Protein AF-A0A1C5G7C0-F1 (afdb_monomer_lite)

Secondary structure (DSSP, 8-state):
---------------------------------------------------------------------------------PPPPPPPTTHHHHHHHHHHHHHHHTTT-TT-PPPGGGTTTHHHHSTTTSTT---------HHHHHHHHHHHHHHTT--HHHHHHHHT--HHHHHHHHTTSSPPPHHHHHHHHHHHTS-GGGGTSPPPHHHHHHHHHH---TTHHHHHHHHHHHHHHHHHHHHTT-GGG-TTHHHHHHHT------SHHHHHHHHHHHHHHTT--TTS--S-HHHHHHTTTEEEEEE---SSS-SEEEEE-SSSEEEEEETTS-HHHHHHHHHHHHHHHHTT-S--B-S-TT---TTSHHHHHHHHHHHHHHHS-HHHHHHHHHHHHHHHHHHHHHHHHHHHHT--HHHHHHHHHHTT-S-HHHHHHHHH----HHHHHHTT--PPP-TT-SSB--HHHHHHHHHHHHTTSS-HHHHHHHTTTSS-GGGSPPPP---TTTGGGG--

InterPro domains:
  IPR001387 Cro/C1-type, helix-turn-helix domain [PF01381] (149-201)
  IPR001387 Cro/C1-type, helix-turn-helix domain [PS50943] (149-203)
  IPR001387 Cro/C1-type, helix-turn-helix domain [SM00530] (148-203)
  IPR001387 Cro/C1-type, helix-turn-helix domain [cd00093] (146-203)
  IPR010359 IrrE N-terminal-like domain [PF06114] (328-425)
  IPR010982 Lambda repressor-like, DNA-binding domain superfamily [G3DSA:1.10.260.40] (132-208)
  IPR010982 Lambda repressor-like, DNA-binding domain superfamily [SSF47413] (141-207)
  IPR052345 Radiation response metalloprotease [PTHR43236] (142-500)

pLDDT: mean 70.7, std 27.05, range [22.0, 98.31]

Foldseek 3Di:
DDDDDDDDDDDDDDDDDDDDDDDDDDDDDDDDDDDDDDDDDDDDDDDDDDDDDDDDDDDDDDDDDDDDDDDDDDDDDDDDDDDDDDDDPPPVVVVVVVVVLVVVVVVPDPPRDDDPVCVVCVVVVVVPPPPDPPPPLPPQQLQLLLCQLVLLCVLLVHQLCRLCVQQVHHSVVNVCSNRSVDHDDPSSLCSSCVSSVHHSCSSSDDQDVLLVVVCVPPVDDSLASVQSVVQSVLLVLLVVLVVVPDCLQQLCLLVVLVVVPDAQDQDLVSLLVVLVVLCVSLVHDLQAADQAVQQSLSSNQEHEWEAASDDQHFQKWKADDPGGIYIYGHQVDDQQSSQLSVQLNSSCRSNVPSIDRDHDLPDDDDPCPSRSVSSSSNSLCNLQPLVNNLVQQVVCCVPPNLLLSLQQVCLRSVHAQLSVLVVCVVNVNDDPVSSVVSNPHDQDPCSCVVVVGNPRDSHSHHTAGRPSQLVSLLVCVQVVVDDLVSSCVSRVVPDDSVRRDDHDPDDPVVVVVVVD

Radius of gyration: 34.35 Å; chains: 1; bounding box: 71×95×105 Å

Organism: Micromonospora echinofusca (NCBI:txid47858)

Sequence (516 aa):
MGLWGRANDSARKATSLRDRIRRPSGRPDATAVPIYAKRPSYAGVVDHAHGCETCGRGGISLGRDAWPRRSNRAPAVTLSRARAPRPTTSTERVIRYASSWLCRVRRGDPLARVPAALSALSSYLCASAAVCENRTVADIDAQTLGERIRDARKRADLSQEDLGRAVGLERTVVNKIEGGVRKVTALELADIAAAIGVRMSTFFEEPVPALVAHRSSQGLDTADSQIDALLAKFTNEVEFVASLGVDELGLDAADVVAQADITQPTTNAEAETLAVKARDLMAISAEEPIRQLSDCVANVGLLAFSRDVGKDTADAATILLPRGGVSLVNSHMKVGRRRLALAHELGHYLIADAYTVDWRVADHSTHAIPMESRLDRFARALLLPTAVITRLWHEKVSRSGERSAAIHIASEFRVDMATLATRLKELGLADSETVALVRKCRTTQADIVEMNLYVPLEEMEGTTVPRPFARAVLRLVRDERISRERALDLLQGTFDEADLPSVRERRTDEIWNYVS

Structure (mmCIF, N/CA/C/O backbone):
data_AF-A0A1C5G7C0-F1
#
_entry.id   AF-A0A1C5G7C0-F1
#
loop_
_atom_site.group_PDB
_atom_site.id
_atom_site.type_symbol
_atom_site.label_atom_id
_atom_site.label_alt_id
_atom_site.label_comp_id
_atom_site.label_asym_id
_atom_site.label_entity_id
_atom_site.label_seq_id
_atom_site.pdbx_PDB_ins_code
_atom_site.Cartn_x
_atom_site.Cartn_y
_atom_site.Cartn_z
_atom_site.occupancy
_atom_site.B_iso_or_equiv
_atom_site.auth_seq_id
_atom_site.auth_comp_id
_atom_site.auth_asym_id
_atom_site.auth_atom_id
_atom_site.pdbx_PDB_model_num
ATOM 1 N N . MET A 1 1 ? 9.563 -49.534 -50.765 1.00 36.69 1 MET A N 1
ATOM 2 C CA . MET A 1 1 ? 9.067 -49.871 -49.410 1.00 36.69 1 MET A CA 1
ATOM 3 C C . MET A 1 1 ? 8.449 -48.611 -48.812 1.00 36.69 1 MET A C 1
ATOM 5 O O . MET A 1 1 ? 9.198 -47.675 -48.622 1.00 36.69 1 MET A O 1
ATOM 9 N N . GLY A 1 2 ? 7.157 -48.416 -48.566 1.00 34.81 2 GLY A N 1
ATOM 10 C CA . GLY A 1 2 ? 5.925 -49.147 -48.841 1.00 34.81 2 GLY A CA 1
ATOM 11 C C . GLY A 1 2 ? 4.733 -48.221 -48.506 1.00 34.81 2 GLY A C 1
ATOM 12 O O . GLY A 1 2 ? 4.787 -47.538 -47.494 1.00 34.81 2 GLY A O 1
ATOM 13 N N . LEU A 1 3 ? 3.716 -48.243 -49.385 1.00 32.81 3 LEU A N 1
ATOM 14 C CA . LEU A 1 3 ? 2.262 -48.027 -49.178 1.00 32.81 3 LEU A CA 1
ATOM 15 C C . LEU A 1 3 ? 1.783 -46.627 -48.705 1.00 32.81 3 LEU A C 1
ATOM 17 O O . LEU A 1 3 ? 2.045 -46.215 -47.585 1.00 32.81 3 LEU A O 1
ATOM 21 N N . TRP A 1 4 ? 1.162 -45.805 -49.577 1.00 32.16 4 TRP A N 1
ATOM 22 C CA . TRP A 1 4 ? -0.298 -45.753 -49.882 1.00 32.16 4 TRP A CA 1
ATOM 23 C C . TRP A 1 4 ? -1.160 -45.704 -48.602 1.00 32.16 4 TRP A C 1
ATOM 25 O O . TRP A 1 4 ? -1.130 -46.644 -47.825 1.00 32.16 4 TRP A O 1
ATOM 35 N N . GLY A 1 5 ? -1.965 -44.687 -48.283 1.00 30.08 5 GLY A N 1
ATOM 36 C CA . GLY A 1 5 ? -2.794 -43.808 -49.110 1.00 30.08 5 GLY A CA 1
ATOM 37 C C . GLY A 1 5 ? -4.267 -44.021 -48.719 1.00 30.08 5 GLY A C 1
ATOM 38 O O . GLY A 1 5 ? -4.723 -45.161 -48.746 1.00 30.08 5 GLY A O 1
ATOM 39 N N . ARG A 1 6 ? -4.995 -42.953 -48.347 1.00 31.94 6 ARG A N 1
ATOM 40 C CA . ARG A 1 6 ? -6.425 -42.725 -48.663 1.00 31.94 6 ARG A CA 1
ATOM 41 C C . ARG A 1 6 ? -6.971 -41.466 -47.980 1.00 31.94 6 ARG A C 1
ATOM 43 O O . ARG A 1 6 ? -7.176 -41.432 -46.773 1.00 31.94 6 ARG A O 1
ATOM 50 N N . ALA A 1 7 ? -7.258 -40.469 -48.810 1.00 33.50 7 ALA A N 1
ATOM 51 C CA . ALA A 1 7 ? -8.352 -39.535 -48.600 1.00 33.50 7 ALA A CA 1
ATOM 52 C C . ALA A 1 7 ? -9.688 -40.271 -48.806 1.00 33.50 7 ALA A C 1
ATOM 54 O O . ALA A 1 7 ? -9.744 -41.217 -49.598 1.00 33.50 7 ALA A O 1
ATOM 55 N N . ASN A 1 8 ? -10.760 -39.813 -48.156 1.00 31.05 8 ASN A N 1
ATOM 56 C CA . ASN A 1 8 ? -12.090 -39.988 -48.721 1.00 31.05 8 ASN A CA 1
ATOM 57 C C . ASN A 1 8 ? -12.954 -38.749 -48.487 1.00 31.05 8 ASN A C 1
ATOM 59 O O . ASN A 1 8 ? -13.105 -38.252 -47.374 1.00 31.05 8 ASN A O 1
ATOM 63 N N . ASP A 1 9 ? -13.461 -38.292 -49.618 1.00 31.80 9 ASP A N 1
ATOM 64 C CA . ASP A 1 9 ? -14.365 -37.191 -49.876 1.00 31.80 9 ASP A CA 1
ATOM 65 C C . ASP A 1 9 ? -15.799 -37.613 -49.515 1.00 31.80 9 ASP A C 1
ATOM 67 O O . ASP A 1 9 ? -16.174 -38.777 -49.681 1.00 31.80 9 ASP A O 1
ATOM 71 N N . SER A 1 10 ? -16.635 -36.685 -49.056 1.00 31.23 10 SER A N 1
ATOM 72 C CA . SER A 1 10 ? -18.096 -36.859 -49.020 1.00 31.23 10 SER A CA 1
ATOM 73 C C . SER A 1 10 ? -18.764 -35.492 -49.032 1.00 31.23 10 SER A C 1
ATOM 75 O O . SER A 1 10 ? -18.931 -34.830 -48.010 1.00 31.23 10 SER A O 1
ATOM 77 N N . ALA A 1 11 ? -19.133 -35.074 -50.235 1.00 30.83 11 ALA A N 1
ATOM 78 C CA . ALA A 1 11 ? -19.779 -33.812 -50.528 1.00 30.83 11 ALA A CA 1
ATOM 79 C C . ALA A 1 11 ? -21.321 -33.927 -50.543 1.00 30.83 11 ALA A C 1
ATOM 81 O O . ALA A 1 11 ? -21.879 -34.957 -50.910 1.00 30.83 11 ALA A O 1
ATOM 82 N N . ARG A 1 12 ? -21.965 -32.774 -50.298 1.00 31.64 12 ARG A N 1
ATOM 83 C CA . ARG A 1 12 ? -23.291 -32.315 -50.782 1.00 31.64 12 ARG A CA 1
ATOM 84 C C . ARG A 1 12 ? -24.570 -32.906 -50.163 1.00 31.64 12 ARG A C 1
ATOM 86 O O . ARG A 1 12 ? -25.001 -33.999 -50.501 1.00 31.64 12 ARG A O 1
ATOM 93 N N . LYS A 1 13 ? -25.327 -32.016 -49.506 1.00 29.23 13 LYS A N 1
ATOM 94 C CA . LYS A 1 13 ? -26.732 -31.710 -49.851 1.00 29.23 13 LYS A CA 1
ATOM 95 C C . LYS A 1 13 ? -27.028 -30.235 -49.559 1.00 29.23 13 LYS A C 1
ATOM 97 O O . LYS A 1 13 ? -26.814 -29.758 -48.453 1.00 29.23 13 LYS A O 1
ATOM 102 N N . ALA A 1 14 ? -27.500 -29.527 -50.579 1.00 30.62 14 ALA A N 1
ATOM 103 C CA . ALA A 1 14 ? -28.008 -28.163 -50.513 1.00 30.62 14 ALA A CA 1
ATOM 104 C C . ALA A 1 14 ? -29.538 -28.205 -50.548 1.00 30.62 14 ALA A C 1
ATOM 106 O O . ALA A 1 14 ? -30.073 -28.884 -51.422 1.00 30.62 14 ALA A O 1
ATOM 107 N N . THR A 1 15 ? -30.240 -27.452 -49.689 1.00 30.81 15 THR A N 1
ATOM 108 C CA . THR A 1 15 ? -31.548 -26.855 -50.034 1.00 30.81 15 THR A CA 1
ATOM 109 C C . THR A 1 15 ? -31.899 -25.659 -49.129 1.00 30.81 15 THR A C 1
ATOM 111 O O . THR A 1 15 ? -32.111 -25.799 -47.933 1.00 30.81 15 THR A O 1
ATOM 114 N N . SER A 1 16 ? -31.925 -24.479 -49.755 1.00 30.45 16 SER A N 1
ATOM 115 C CA . SER A 1 16 ? -32.789 -23.305 -49.539 1.00 30.45 16 SER A CA 1
ATOM 116 C C . SER A 1 16 ? -33.964 -23.422 -48.549 1.00 30.45 16 SER A C 1
ATOM 118 O O . SER A 1 16 ? -34.847 -24.244 -48.776 1.00 30.45 16 SER A O 1
ATOM 120 N N . LEU A 1 17 ? -34.122 -22.428 -47.658 1.00 28.22 17 LEU A N 1
ATOM 121 C CA . LEU A 1 17 ? -35.421 -21.764 -47.451 1.00 28.22 17 LEU A CA 1
ATOM 122 C C . LEU A 1 17 ? -35.243 -20.304 -46.982 1.00 28.22 17 LEU A C 1
ATOM 124 O O . LEU A 1 17 ? -34.526 -20.022 -46.025 1.00 28.22 17 LEU A O 1
ATOM 128 N N . ARG A 1 18 ? -35.883 -19.385 -47.715 1.00 29.77 18 ARG A N 1
ATOM 129 C CA . ARG A 1 18 ? -35.996 -17.940 -47.464 1.00 29.77 18 ARG A CA 1
ATOM 130 C C . ARG A 1 18 ? -37.239 -17.614 -46.619 1.00 29.77 18 ARG A C 1
ATOM 132 O O . ARG A 1 18 ? -38.223 -18.342 -46.671 1.00 29.77 18 ARG A O 1
ATOM 139 N N . ASP A 1 19 ? -37.172 -16.433 -45.997 1.00 31.78 19 ASP A N 1
ATOM 140 C CA . ASP A 1 19 ? -38.247 -15.499 -45.612 1.00 31.78 19 ASP A CA 1
ATOM 141 C C . ASP A 1 19 ? -39.216 -15.856 -44.469 1.00 31.78 19 ASP A C 1
ATOM 143 O O . ASP A 1 19 ? -40.123 -16.663 -44.644 1.00 31.78 19 ASP A O 1
ATOM 147 N N . ARG A 1 20 ? -39.165 -15.076 -43.366 1.00 30.31 20 ARG A N 1
ATOM 148 C CA . ARG A 1 20 ? -40.139 -13.988 -43.070 1.00 30.31 20 ARG A CA 1
ATOM 149 C C . ARG A 1 20 ? -39.981 -13.344 -41.669 1.00 30.31 20 ARG A C 1
ATOM 151 O O . ARG A 1 20 ? -39.884 -14.062 -40.686 1.00 30.31 20 ARG A O 1
ATOM 158 N N . ILE A 1 21 ? -40.191 -12.006 -41.629 1.00 29.19 21 ILE A N 1
ATOM 159 C CA . ILE A 1 21 ? -40.854 -11.191 -40.559 1.00 29.19 21 ILE A CA 1
ATOM 160 C C . ILE A 1 21 ? -39.980 -10.862 -39.313 1.00 29.19 21 ILE A C 1
ATOM 162 O O . ILE A 1 21 ? -39.382 -11.757 -38.750 1.00 29.19 21 ILE A O 1
ATOM 166 N N . ARG A 1 22 ? -39.853 -9.639 -38.753 1.00 29.47 22 ARG A N 1
ATOM 167 C CA . ARG A 1 22 ? -40.478 -8.297 -38.892 1.00 29.47 22 ARG A CA 1
ATOM 168 C C . ARG A 1 22 ? -39.584 -7.248 -38.181 1.00 29.47 22 ARG A C 1
ATOM 170 O O . ARG A 1 22 ? -38.973 -7.563 -37.168 1.00 29.47 22 ARG A O 1
ATOM 177 N N . ARG A 1 23 ? -39.594 -5.990 -38.648 1.00 33.84 23 ARG A N 1
ATOM 178 C CA . ARG A 1 23 ? -39.188 -4.795 -37.867 1.00 33.84 23 ARG A CA 1
ATOM 179 C C . ARG A 1 23 ? -40.247 -4.459 -36.801 1.00 33.84 23 ARG A C 1
ATOM 181 O O . ARG A 1 23 ? -41.416 -4.793 -37.011 1.00 33.84 23 ARG A O 1
ATOM 188 N N . PRO A 1 24 ? -39.886 -3.675 -35.771 1.00 36.22 24 PRO A N 1
ATOM 189 C CA . PRO A 1 24 ? -40.587 -2.399 -35.626 1.00 36.22 24 PRO A CA 1
ATOM 190 C C . PRO A 1 24 ? -39.675 -1.210 -35.285 1.00 36.22 24 PRO A C 1
ATOM 192 O O . PRO A 1 24 ? -38.662 -1.310 -34.603 1.00 36.22 24 PRO A O 1
ATOM 195 N N . SER A 1 25 ? -40.099 -0.069 -35.815 1.00 30.83 25 SER A N 1
ATOM 196 C CA . SER A 1 25 ? -39.687 1.304 -35.539 1.00 30.83 25 SER A CA 1
ATOM 197 C C . SER A 1 25 ? -40.396 1.869 -34.303 1.00 30.83 25 SER A C 1
ATOM 199 O O . SER A 1 25 ? -41.593 1.636 -34.152 1.00 30.83 25 SER A O 1
ATOM 201 N N . GLY A 1 26 ? -39.711 2.712 -33.523 1.00 26.95 26 GLY A N 1
ATOM 202 C CA . GLY A 1 26 ? -40.335 3.597 -32.531 1.00 26.95 26 GLY A CA 1
ATOM 203 C C . GLY A 1 26 ? -39.317 4.403 -31.712 1.00 26.95 26 GLY A C 1
ATOM 204 O O . GLY A 1 26 ? -38.669 3.850 -30.836 1.00 26.95 26 GLY A O 1
ATOM 205 N N . ARG A 1 27 ? -39.176 5.703 -32.021 1.00 31.56 27 ARG A N 1
ATOM 206 C CA . ARG A 1 27 ? -38.745 6.788 -31.095 1.00 31.56 27 ARG A CA 1
ATOM 207 C C . ARG A 1 27 ? -39.875 7.048 -30.064 1.00 31.56 27 ARG A C 1
ATOM 209 O O . ARG A 1 27 ? -40.967 6.550 -30.349 1.00 31.56 27 ARG A O 1
ATOM 216 N N . PRO A 1 28 ? -39.729 7.830 -28.964 1.00 40.84 28 PRO A N 1
ATOM 217 C CA . PRO A 1 28 ? -38.828 8.976 -28.679 1.00 40.84 28 PRO A CA 1
ATOM 218 C C . PRO A 1 28 ? -38.111 8.813 -27.299 1.00 40.84 28 PRO A C 1
ATOM 220 O O . PRO A 1 28 ? -38.142 7.720 -26.759 1.00 40.84 28 PRO A O 1
ATOM 223 N N . ASP A 1 29 ? -37.327 9.708 -26.689 1.00 27.67 29 ASP A N 1
ATOM 224 C CA . ASP A 1 29 ? -37.470 11.149 -26.481 1.00 27.67 29 ASP A CA 1
ATOM 225 C C . ASP A 1 29 ? -36.153 11.778 -25.988 1.00 27.67 29 ASP A C 1
ATOM 227 O O . ASP A 1 29 ? -35.279 11.104 -25.440 1.00 27.67 29 ASP A O 1
ATOM 231 N N . ALA A 1 30 ? -36.031 13.086 -26.200 1.00 29.67 30 ALA A N 1
ATOM 232 C CA . ALA A 1 30 ? -34.903 13.918 -25.809 1.00 29.67 30 ALA A CA 1
ATOM 233 C C . ALA A 1 30 ? -35.218 14.707 -24.527 1.00 29.67 30 ALA A C 1
ATOM 235 O O . ALA A 1 30 ? -36.222 15.407 -24.467 1.00 29.67 30 ALA A O 1
ATOM 236 N N . THR A 1 31 ? -34.307 14.687 -23.556 1.00 28.44 31 THR A N 1
ATOM 237 C CA . THR A 1 31 ? -34.227 15.656 -22.444 1.00 28.44 31 THR A CA 1
ATOM 238 C C . THR A 1 31 ? -32.738 15.879 -22.167 1.00 28.44 31 THR A C 1
ATOM 240 O O . THR A 1 31 ? -32.059 14.971 -21.704 1.00 28.44 31 THR A O 1
ATOM 243 N N . ALA A 1 32 ? -32.091 16.920 -22.691 1.00 26.36 32 ALA A N 1
ATOM 244 C CA . ALA A 1 32 ? -32.203 18.337 -22.334 1.00 26.36 32 ALA A CA 1
ATOM 245 C C . ALA A 1 32 ? -31.790 18.619 -20.876 1.00 26.36 32 ALA A C 1
ATOM 247 O O . ALA A 1 32 ? -32.551 18.445 -19.930 1.00 26.36 32 ALA A O 1
ATOM 248 N N . VAL A 1 33 ? -30.542 19.073 -20.765 1.00 26.80 33 VAL A N 1
ATOM 249 C CA . VAL A 1 33 ? -29.909 19.808 -19.663 1.00 26.80 33 VAL A CA 1
ATOM 250 C C . VAL A 1 33 ? -30.769 21.005 -19.226 1.00 26.80 33 VAL A C 1
ATOM 252 O O . VAL A 1 33 ? -31.348 21.666 -20.090 1.00 26.80 33 VAL A O 1
ATOM 255 N N . PRO A 1 34 ? -30.714 21.400 -17.940 1.00 29.39 34 PRO A N 1
ATOM 256 C CA . PRO A 1 34 ? -30.694 22.824 -17.643 1.00 29.39 34 PRO A CA 1
ATOM 257 C C . PRO A 1 34 ? -29.496 23.222 -16.775 1.00 29.39 34 PRO A C 1
ATOM 259 O O . PRO A 1 34 ? -29.269 22.743 -15.667 1.00 29.39 34 PRO A O 1
ATOM 262 N N . ILE A 1 35 ? -28.761 24.175 -17.335 1.00 23.92 35 ILE A N 1
ATOM 263 C CA . ILE A 1 35 ? -27.894 25.136 -16.668 1.00 23.92 35 ILE A CA 1
ATOM 264 C C . ILE A 1 35 ? -28.820 26.152 -15.985 1.00 23.92 35 ILE A C 1
ATOM 266 O O . ILE A 1 35 ? -29.710 26.675 -16.651 1.00 23.92 35 ILE A O 1
ATOM 270 N N . TYR A 1 36 ? -28.580 26.508 -14.721 1.00 26.06 36 TYR A N 1
ATOM 271 C CA . TYR A 1 36 ? -29.016 27.805 -14.198 1.00 26.06 36 TYR A CA 1
ATOM 272 C C . TYR A 1 36 ? -27.933 28.452 -13.341 1.00 26.06 36 TYR A C 1
ATOM 274 O O . TYR A 1 36 ? -27.286 27.827 -12.505 1.00 26.06 36 TYR A O 1
ATOM 282 N N . ALA A 1 37 ? -27.742 29.737 -13.613 1.00 22.52 37 ALA A N 1
ATOM 283 C CA . ALA A 1 37 ? -26.766 30.624 -13.021 1.00 22.52 37 ALA A CA 1
ATOM 284 C C . ALA A 1 37 ? -27.448 31.646 -12.089 1.00 22.52 37 ALA A C 1
ATOM 286 O O . ALA A 1 37 ? -28.583 32.037 -12.337 1.00 22.52 37 ALA A O 1
ATOM 287 N N . LYS A 1 38 ? -26.650 32.159 -11.135 1.00 23.61 38 LYS A N 1
ATOM 288 C CA . LYS A 1 38 ? -26.693 33.491 -10.474 1.00 23.61 38 LYS A CA 1
ATOM 289 C C . LYS A 1 38 ? -27.821 33.837 -9.462 1.00 23.61 38 LYS A C 1
ATOM 291 O O . LYS A 1 38 ? -28.920 34.160 -9.878 1.00 23.61 38 LYS A O 1
ATOM 296 N N . ARG A 1 39 ? -27.402 33.946 -8.173 1.00 22.61 39 ARG A N 1
ATOM 297 C CA . ARG A 1 39 ? -27.313 35.143 -7.253 1.00 22.61 39 ARG A CA 1
ATOM 298 C C . ARG A 1 39 ? -28.563 36.047 -7.020 1.00 22.61 39 ARG A C 1
ATOM 300 O O . ARG A 1 39 ? -29.395 36.107 -7.910 1.00 22.61 39 ARG A O 1
ATOM 307 N N . PRO A 1 40 ? -28.581 36.987 -6.027 1.00 35.97 40 PRO A N 1
ATOM 308 C CA . PRO A 1 40 ? -28.002 37.080 -4.656 1.00 35.97 40 PRO A CA 1
ATOM 309 C C . PRO A 1 40 ? -28.980 37.743 -3.609 1.00 35.97 40 PRO A C 1
ATOM 311 O O . PRO A 1 40 ? -30.158 37.907 -3.905 1.00 35.97 40 PRO A O 1
ATOM 314 N N . SER A 1 41 ? -28.439 38.248 -2.472 1.00 23.73 41 SER A N 1
ATOM 315 C CA . SER A 1 41 ? -28.967 39.265 -1.497 1.00 23.73 41 SER A CA 1
ATOM 316 C C . SER A 1 41 ? -29.783 38.712 -0.304 1.00 23.73 41 SER A C 1
ATOM 318 O O . SER A 1 41 ? -30.478 37.726 -0.491 1.00 23.73 41 SER A O 1
ATOM 320 N N . TYR A 1 42 ? -29.726 39.160 0.966 1.00 25.72 42 TYR A N 1
ATOM 321 C CA . TYR A 1 42 ? -29.421 40.405 1.726 1.00 25.72 42 TYR A CA 1
ATOM 322 C C . TYR A 1 42 ? -28.811 39.985 3.108 1.00 25.72 42 TYR A C 1
ATOM 324 O O . TYR A 1 42 ? -29.112 38.886 3.553 1.00 25.72 42 TYR A O 1
ATOM 332 N N . ALA A 1 43 ? -27.868 40.635 3.814 1.00 23.52 43 ALA A N 1
ATOM 333 C CA . ALA A 1 43 ? -27.751 41.983 4.414 1.00 23.52 43 ALA A CA 1
ATOM 334 C C . ALA A 1 43 ? -28.809 42.351 5.494 1.00 23.52 43 ALA A C 1
ATOM 336 O O . ALA A 1 43 ? -29.969 42.560 5.159 1.00 23.52 43 ALA A O 1
ATOM 337 N N . GLY A 1 44 ? -28.377 42.523 6.759 1.00 24.59 44 GLY A N 1
ATOM 338 C CA . GLY A 1 44 ? -29.152 43.110 7.879 1.00 24.59 44 GLY A CA 1
ATOM 339 C C . GLY A 1 44 ? -28.751 42.533 9.256 1.00 24.59 44 GLY A C 1
ATOM 340 O O . GLY A 1 44 ? -29.129 41.409 9.541 1.00 24.59 44 GLY A O 1
ATOM 341 N N . VAL A 1 45 ? -27.804 43.102 10.021 1.00 23.45 45 VAL A N 1
ATOM 342 C CA . VAL A 1 45 ? -27.909 44.247 10.973 1.00 23.45 45 VAL A CA 1
ATOM 343 C C . VAL A 1 45 ? -28.514 43.834 12.342 1.00 23.45 45 VAL A C 1
ATOM 345 O O . VAL A 1 45 ? -29.662 43.424 12.371 1.00 23.45 45 VAL A O 1
ATOM 348 N N . VAL A 1 46 ? -27.704 43.655 13.406 1.00 23.62 46 VAL A N 1
ATOM 349 C CA . VAL A 1 46 ? -27.348 44.553 14.557 1.00 23.62 46 VAL A CA 1
ATOM 350 C C . VAL A 1 46 ? -28.264 44.394 15.804 1.00 23.62 46 VAL A C 1
ATOM 352 O O . VAL A 1 46 ? -29.464 44.200 15.672 1.00 23.62 46 VAL A O 1
ATOM 355 N N . ASP A 1 47 ? -27.623 44.526 16.981 1.00 24.44 47 ASP A N 1
ATOM 356 C CA . ASP A 1 47 ? -28.083 44.710 18.383 1.00 24.44 47 ASP A CA 1
ATOM 357 C C . ASP A 1 47 ? -28.431 43.466 19.225 1.00 24.44 47 ASP A C 1
ATOM 359 O O . ASP A 1 47 ? -29.175 42.599 18.789 1.00 24.44 47 ASP A O 1
ATOM 363 N N . HIS A 1 48 ? -27.827 43.178 20.394 1.00 23.08 48 HIS A N 1
ATOM 364 C CA . HIS A 1 48 ? -27.451 43.893 21.646 1.00 23.08 48 HIS A CA 1
ATOM 365 C C . HIS A 1 48 ? -28.450 43.666 22.800 1.00 23.08 48 HIS A C 1
ATOM 367 O O . HIS A 1 48 ? -29.650 43.588 22.582 1.00 23.08 48 HIS A O 1
ATOM 373 N N . ALA A 1 49 ? -27.889 43.646 24.025 1.00 23.77 49 ALA A N 1
ATOM 374 C CA . ALA A 1 49 ? -28.518 43.662 25.362 1.00 23.77 49 ALA A CA 1
ATOM 375 C C . ALA A 1 49 ? -29.049 42.301 25.885 1.00 23.77 49 ALA A C 1
ATOM 377 O O . ALA A 1 49 ? -29.878 41.658 25.262 1.00 23.77 49 ALA A O 1
ATOM 378 N N . HIS A 1 50 ? -28.449 41.697 26.924 1.00 23.91 50 HIS A N 1
ATOM 379 C CA . HIS A 1 50 ? -28.453 42.019 28.373 1.00 23.91 50 HIS A CA 1
ATOM 380 C C . HIS A 1 50 ? -29.608 41.367 29.154 1.00 23.91 50 HIS A C 1
ATOM 382 O O . HIS A 1 50 ? -30.761 41.458 28.761 1.00 23.91 50 HIS A O 1
ATOM 388 N N . GLY A 1 51 ? -29.268 40.830 30.334 1.00 23.16 51 GLY A N 1
ATOM 389 C CA . GLY A 1 51 ? -30.185 40.630 31.464 1.00 23.16 51 GLY A CA 1
ATOM 390 C C . GLY A 1 51 ? -30.291 39.165 31.913 1.00 23.16 51 GLY A C 1
ATOM 391 O O . GLY A 1 51 ? -30.854 38.358 31.191 1.00 23.16 51 GLY A O 1
ATOM 392 N N . CYS A 1 52 ? -29.561 38.722 32.943 1.00 22.00 52 CYS A N 1
ATOM 393 C CA . CYS A 1 52 ? -29.863 38.796 34.391 1.00 22.00 52 CYS A CA 1
ATOM 394 C C . CYS A 1 52 ? -30.808 37.683 34.887 1.00 22.00 52 CYS A C 1
ATOM 396 O O . CYS A 1 52 ? -31.942 37.636 34.438 1.00 22.00 52 CYS A O 1
ATOM 398 N N . GLU A 1 53 ? -30.302 36.889 35.853 1.00 25.33 53 GLU A N 1
ATOM 399 C CA . GLU A 1 53 ? -30.959 36.432 37.105 1.00 25.33 53 GLU A CA 1
ATOM 400 C C . GLU A 1 53 ? -32.309 35.670 37.019 1.00 25.33 53 GLU A C 1
ATOM 402 O O . GLU A 1 53 ? -33.134 35.910 36.163 1.00 25.33 53 GLU A O 1
ATOM 407 N N . THR A 1 54 ? -32.725 34.747 37.888 1.00 25.61 54 THR A N 1
ATOM 408 C CA . THR A 1 54 ? -32.248 34.087 39.109 1.00 25.61 54 THR A CA 1
ATOM 409 C C . THR A 1 54 ? -33.224 32.928 39.394 1.00 25.61 54 THR A C 1
ATOM 411 O O . THR A 1 54 ? -34.388 32.971 39.017 1.00 25.61 54 THR A O 1
ATOM 414 N N . CYS A 1 55 ? -32.716 31.904 40.085 1.00 23.91 55 CYS A N 1
ATOM 415 C CA . CYS A 1 55 ? -33.335 31.116 41.164 1.00 23.91 55 CYS A CA 1
ATOM 416 C C . CYS A 1 55 ? -34.851 30.784 41.155 1.00 23.91 55 CYS A C 1
ATOM 418 O O . CYS A 1 55 ? -35.704 31.653 41.289 1.00 23.91 55 CYS A O 1
ATOM 420 N N . GLY A 1 56 ? -35.170 29.487 41.254 1.00 26.12 56 GLY A N 1
ATOM 421 C CA . GLY A 1 56 ? -36.492 29.002 41.665 1.00 26.12 56 GLY A CA 1
ATOM 422 C C . GLY A 1 56 ? -36.448 27.562 42.177 1.00 26.12 56 GLY A C 1
ATOM 423 O O . GLY A 1 56 ? -36.525 26.618 41.400 1.00 26.12 56 GLY A O 1
ATOM 424 N N . ARG A 1 57 ? -36.294 27.396 43.497 1.00 26.56 57 ARG A N 1
ATOM 425 C CA . ARG A 1 57 ? -36.448 26.121 44.220 1.00 26.56 57 ARG A CA 1
ATOM 426 C C . ARG A 1 57 ? -37.916 25.681 44.230 1.00 26.56 57 ARG A C 1
ATOM 428 O O . ARG A 1 57 ? -38.795 26.509 44.438 1.00 26.56 57 ARG A O 1
ATOM 435 N N . GLY A 1 58 ? -38.153 24.373 44.178 1.00 26.72 58 GLY A N 1
ATOM 436 C CA . GLY A 1 58 ? -39.432 23.759 44.537 1.00 26.72 58 GLY A CA 1
ATOM 437 C C . GLY A 1 58 ? -39.271 22.254 44.726 1.00 26.72 58 GLY A C 1
ATOM 438 O O . GLY A 1 58 ? -39.205 21.515 43.753 1.00 26.72 58 GLY A O 1
ATOM 439 N N . GLY A 1 59 ? -39.154 21.810 45.978 1.00 23.00 59 GLY A N 1
ATOM 440 C CA . GLY A 1 59 ? -39.218 20.396 46.350 1.00 23.00 59 GLY A CA 1
ATOM 441 C C . GLY A 1 59 ? -40.621 20.018 46.814 1.00 23.00 59 GLY A C 1
ATOM 442 O O . GLY A 1 59 ? -41.277 20.839 47.447 1.00 23.00 59 GLY A O 1
ATOM 443 N N . ILE A 1 60 ? -41.044 18.778 46.551 1.00 26.56 60 ILE A N 1
ATOM 444 C CA . ILE A 1 60 ? -42.160 18.104 47.230 1.00 26.56 60 ILE A CA 1
ATOM 445 C C . ILE A 1 60 ? -41.774 16.636 47.487 1.00 26.56 60 ILE A C 1
ATOM 447 O O . ILE A 1 60 ? -41.108 15.981 46.689 1.00 26.56 60 ILE A O 1
ATOM 451 N N . SER A 1 61 ? -42.176 16.178 48.666 1.00 25.89 61 SER A N 1
ATOM 452 C CA . SER A 1 61 ? -41.865 14.949 49.388 1.00 25.89 61 SER A CA 1
ATOM 453 C C . SER A 1 61 ? -42.833 13.777 49.147 1.00 25.89 61 SER A C 1
ATOM 455 O O . SER A 1 61 ? -44.033 13.993 49.045 1.00 25.89 61 SER A O 1
ATOM 457 N N . LEU A 1 62 ? -42.272 12.561 49.231 1.00 26.89 62 LEU A N 1
ATOM 458 C CA . LEU A 1 62 ? -42.722 11.333 49.928 1.00 26.89 62 LEU A CA 1
ATOM 459 C C . LEU A 1 62 ? -44.171 10.807 49.800 1.00 26.89 62 LEU A C 1
ATOM 461 O O . LEU A 1 62 ? -45.127 11.436 50.235 1.00 26.89 62 LEU A O 1
ATOM 465 N N . GLY A 1 63 ? -44.260 9.514 49.457 1.00 25.33 63 GLY A N 1
ATOM 466 C CA . GLY A 1 63 ? -45.347 8.598 49.824 1.00 25.33 63 GLY A CA 1
ATOM 467 C C . GLY A 1 63 ? -44.822 7.159 49.962 1.00 25.33 63 GLY A C 1
ATOM 468 O O . GLY A 1 63 ? -44.233 6.626 49.026 1.00 25.33 63 GLY A O 1
ATOM 469 N N . ARG A 1 64 ? -44.970 6.570 51.156 1.00 26.80 64 ARG A N 1
ATOM 470 C CA . ARG A 1 64 ? -44.722 5.152 51.500 1.00 26.80 64 ARG A CA 1
ATOM 471 C C . ARG A 1 64 ? -46.028 4.364 51.338 1.00 26.80 64 ARG A C 1
ATOM 473 O O . ARG A 1 64 ? -47.064 4.980 51.515 1.00 26.80 64 ARG A O 1
ATOM 480 N N . ASP A 1 65 ? -45.935 3.052 51.083 1.00 26.44 65 ASP A N 1
ATOM 481 C CA . ASP A 1 65 ? -46.784 1.950 51.611 1.00 26.44 65 ASP A CA 1
ATOM 482 C C . ASP A 1 65 ? -46.307 0.626 50.956 1.00 26.44 65 ASP A C 1
ATOM 484 O O . ASP A 1 65 ? -46.145 0.560 49.744 1.00 26.44 65 ASP A O 1
ATOM 488 N N . ALA A 1 66 ? -45.730 -0.351 51.668 1.00 29.02 66 ALA A N 1
ATOM 489 C CA . ALA A 1 66 ? -46.288 -1.355 52.593 1.00 29.02 66 ALA A CA 1
ATOM 490 C C . ALA A 1 66 ? -46.630 -2.711 51.911 1.00 29.02 66 ALA A C 1
ATOM 492 O O . ALA A 1 66 ? -47.439 -2.806 50.997 1.00 29.02 66 ALA A O 1
ATOM 493 N N . TRP A 1 67 ? -45.950 -3.763 52.390 1.00 25.19 67 TRP A N 1
ATOM 494 C CA . TRP A 1 67 ? -45.989 -5.188 52.002 1.00 25.19 67 TRP A CA 1
ATOM 495 C C . TRP A 1 67 ? -47.261 -5.940 52.450 1.00 25.19 67 TRP A C 1
ATOM 497 O O . TRP A 1 67 ? -47.906 -5.526 53.413 1.00 25.19 67 TRP A O 1
ATOM 507 N N . PRO A 1 68 ? -47.468 -7.180 51.945 1.00 31.92 68 PRO A N 1
ATOM 508 C CA . PRO A 1 68 ? -47.672 -8.294 52.881 1.00 31.92 68 PRO A CA 1
ATOM 509 C C . PRO A 1 68 ? -46.917 -9.603 52.550 1.00 31.92 68 PRO A C 1
ATOM 511 O O . PRO A 1 68 ? -46.669 -9.963 51.403 1.00 31.92 68 PRO A O 1
ATOM 514 N N . ARG A 1 69 ? -46.592 -10.340 53.625 1.00 26.69 69 ARG A N 1
ATOM 515 C CA . ARG A 1 69 ? -45.959 -11.673 53.682 1.00 26.69 69 ARG A CA 1
ATOM 516 C C . ARG A 1 69 ? -46.927 -12.806 53.301 1.00 26.69 69 ARG A C 1
ATOM 518 O O . ARG A 1 69 ? -48.083 -12.768 53.716 1.00 26.69 69 ARG A O 1
ATOM 525 N N . ARG A 1 70 ? -46.412 -13.901 52.719 1.00 25.59 70 ARG A N 1
ATOM 526 C CA . ARG A 1 70 ? -46.968 -15.265 52.875 1.00 25.59 70 ARG A CA 1
ATOM 527 C C . ARG A 1 70 ? -45.872 -16.334 52.960 1.00 25.59 70 ARG A C 1
ATOM 529 O O . ARG A 1 70 ? -44.859 -16.271 52.275 1.00 25.59 70 ARG A O 1
ATOM 536 N N . SER A 1 71 ? -46.121 -17.296 53.841 1.00 26.75 71 SER A N 1
ATOM 537 C CA . SER A 1 71 ? -45.377 -18.518 54.142 1.00 26.75 71 SER A CA 1
ATOM 538 C C . SER A 1 71 ? -45.936 -19.718 53.362 1.00 26.75 71 SER A C 1
ATOM 540 O O . SER A 1 71 ? -47.149 -19.795 53.182 1.00 26.75 71 SER A O 1
ATOM 542 N N . ASN A 1 72 ? -45.089 -20.676 52.956 1.00 27.23 72 ASN A N 1
ATOM 543 C CA . ASN A 1 72 ? -45.103 -22.078 53.428 1.00 27.23 72 ASN A CA 1
ATOM 544 C C . ASN A 1 72 ? -44.255 -23.038 52.562 1.00 27.23 72 ASN A C 1
ATOM 546 O O . ASN A 1 72 ? -44.415 -23.097 51.352 1.00 27.23 72 ASN A O 1
ATOM 550 N N . ARG A 1 73 ? -43.480 -23.866 53.281 1.00 27.78 73 ARG A N 1
ATOM 551 C CA . ARG A 1 73 ? -43.191 -25.308 53.099 1.00 27.78 73 ARG A CA 1
ATOM 552 C C . ARG A 1 73 ? -42.581 -25.827 51.783 1.00 27.78 73 ARG A C 1
ATOM 554 O O . ARG A 1 73 ? -43.217 -25.888 50.741 1.00 27.78 73 ARG A O 1
ATOM 561 N N . ALA A 1 74 ? -41.374 -26.372 51.945 1.00 27.59 74 ALA A N 1
ATOM 562 C CA . ALA A 1 74 ? -40.671 -27.268 51.032 1.00 27.59 74 ALA A CA 1
ATOM 563 C C . ALA A 1 74 ? -41.290 -28.682 50.968 1.00 27.59 74 ALA A C 1
ATOM 565 O O . ALA A 1 74 ? -41.832 -29.149 51.976 1.00 27.59 74 ALA A O 1
ATOM 566 N N . PRO A 1 75 ? -41.078 -29.420 49.863 1.00 29.98 75 PRO A N 1
ATOM 567 C CA . PRO A 1 75 ? -41.004 -30.872 49.873 1.00 29.98 75 PRO A CA 1
ATOM 568 C C . PRO A 1 75 ? -39.558 -31.356 49.668 1.00 29.98 75 PRO A C 1
ATOM 570 O O . PRO A 1 75 ? -38.801 -30.830 48.853 1.00 29.98 75 PRO A O 1
ATOM 573 N N . ALA A 1 76 ? -39.184 -32.385 50.425 1.00 28.44 76 ALA A N 1
ATOM 574 C CA . ALA A 1 76 ? -37.949 -33.135 50.251 1.00 28.44 76 ALA A CA 1
ATOM 575 C C . ALA A 1 76 ? -38.037 -34.014 48.992 1.00 28.44 76 ALA A C 1
ATOM 577 O O . ALA A 1 76 ? -38.998 -34.768 48.840 1.00 28.44 76 ALA A O 1
ATOM 578 N N . VAL A 1 77 ? -37.021 -33.953 48.126 1.00 28.16 77 VAL A N 1
ATOM 579 C CA . VAL A 1 77 ? -36.817 -34.915 47.035 1.00 28.16 77 VAL A CA 1
ATOM 580 C C . VAL A 1 77 ? -35.436 -35.546 47.185 1.00 28.16 77 VAL A C 1
ATOM 582 O O . VAL A 1 77 ? -34.414 -34.881 47.330 1.00 28.16 77 VAL A O 1
ATOM 585 N N . THR A 1 78 ? -35.459 -36.869 47.205 1.00 27.25 78 THR A N 1
ATOM 586 C CA . THR A 1 78 ? -34.373 -37.828 47.362 1.00 27.25 78 THR A CA 1
ATOM 587 C C . THR A 1 78 ? -33.374 -37.747 46.200 1.00 27.25 78 THR A C 1
ATOM 589 O O . THR A 1 78 ? -33.730 -37.974 45.047 1.00 27.25 78 THR A O 1
ATOM 592 N N . LEU A 1 79 ? -32.099 -37.479 46.501 1.00 26.72 79 LEU A N 1
ATOM 593 C CA . LEU A 1 79 ? -30.995 -37.554 45.539 1.00 26.72 79 LEU A CA 1
ATOM 594 C C . LEU A 1 79 ? -30.577 -39.017 45.312 1.00 26.72 79 LEU A C 1
ATOM 596 O O . LEU A 1 79 ? -29.969 -39.647 46.178 1.00 26.72 79 LEU A O 1
ATOM 600 N N . SER A 1 80 ? -30.863 -39.540 44.119 1.00 26.67 80 SER A N 1
ATOM 601 C CA . SER A 1 80 ? -30.206 -40.734 43.580 1.00 26.67 80 SER A CA 1
ATOM 602 C C . SER A 1 80 ? -28.780 -40.373 43.146 1.00 26.67 80 SER A C 1
ATOM 604 O O . SER A 1 80 ? -28.570 -39.489 42.317 1.00 26.67 80 SER A O 1
ATOM 606 N N . ARG A 1 81 ? -27.782 -41.041 43.736 1.00 28.77 81 ARG A N 1
ATOM 607 C CA . ARG A 1 81 ? -26.358 -40.909 43.391 1.00 28.77 81 ARG A CA 1
ATOM 608 C C . ARG A 1 81 ? -26.080 -41.526 42.014 1.00 28.77 81 ARG A C 1
ATOM 610 O O . ARG A 1 81 ? -25.926 -42.742 41.914 1.00 28.77 81 ARG A O 1
ATOM 617 N N . ALA A 1 82 ? -25.882 -40.697 40.993 1.00 28.64 82 ALA A N 1
ATOM 618 C CA . ALA A 1 82 ? -25.114 -41.078 39.809 1.00 28.64 82 ALA A CA 1
ATOM 619 C C . ALA A 1 82 ? -23.617 -40.805 40.064 1.00 28.64 82 ALA A C 1
ATOM 621 O O . ALA A 1 82 ? -23.230 -39.733 40.527 1.00 28.64 82 ALA A O 1
ATOM 622 N N . ARG A 1 83 ? -22.772 -41.818 39.837 1.00 27.30 83 ARG A N 1
ATOM 623 C CA . ARG A 1 83 ? -21.315 -41.783 40.052 1.00 27.30 83 ARG A CA 1
ATOM 624 C C . ARG A 1 83 ? -20.628 -40.860 39.039 1.00 27.30 83 ARG A C 1
ATOM 626 O O . ARG A 1 83 ? -20.696 -41.123 37.845 1.00 27.30 83 ARG A O 1
ATOM 633 N N . ALA A 1 84 ? -19.875 -39.876 39.527 1.00 28.94 84 ALA A N 1
ATOM 634 C CA . ALA A 1 84 ? -18.829 -39.207 38.754 1.00 28.94 84 ALA A CA 1
ATOM 635 C C . ALA A 1 84 ? -17.612 -40.145 38.556 1.00 28.94 84 ALA A C 1
ATOM 637 O O . ALA A 1 84 ? -17.325 -40.960 39.447 1.00 28.94 84 ALA A O 1
ATOM 638 N N . PRO A 1 85 ? -16.876 -40.056 37.431 1.00 29.97 85 PRO A N 1
ATOM 639 C CA . PRO A 1 85 ? -15.642 -40.813 37.240 1.00 29.97 85 PRO A CA 1
ATOM 640 C C . PRO A 1 85 ? -14.562 -40.318 38.215 1.00 29.97 85 PRO A C 1
ATOM 642 O O . PRO A 1 85 ? -14.379 -39.118 38.413 1.00 29.97 85 PRO A O 1
ATOM 645 N N . ARG A 1 86 ? -13.851 -41.251 38.859 1.00 30.03 86 ARG A N 1
ATOM 646 C CA . ARG A 1 86 ? -12.749 -40.937 39.783 1.00 30.03 86 ARG A CA 1
ATOM 647 C C . ARG A 1 86 ? -11.531 -40.434 38.992 1.00 30.03 86 ARG A C 1
ATOM 649 O O . ARG A 1 86 ? -11.108 -41.146 38.082 1.00 30.03 86 ARG A O 1
ATOM 656 N N . PRO A 1 87 ? -10.918 -39.293 39.353 1.00 32.47 87 PRO A N 1
ATOM 657 C CA . PRO A 1 87 ? -9.629 -38.911 38.797 1.00 32.47 87 PRO A CA 1
ATOM 658 C C . PRO A 1 87 ? -8.530 -39.839 39.333 1.00 32.47 87 PRO A C 1
ATOM 660 O O . PRO A 1 87 ? -8.535 -40.257 40.492 1.00 32.47 87 PRO A O 1
ATOM 663 N N . THR A 1 88 ? -7.588 -40.185 38.462 1.00 40.16 88 THR A N 1
ATOM 664 C CA . THR A 1 88 ? -6.408 -40.991 38.779 1.00 40.16 88 THR A CA 1
ATOM 665 C C . THR A 1 88 ? -5.501 -40.273 39.782 1.00 40.16 88 THR A C 1
ATOM 667 O O . THR A 1 88 ? -5.345 -39.055 39.747 1.00 40.16 88 THR A O 1
ATOM 670 N N . THR A 1 89 ? -4.845 -41.043 40.652 1.00 41.88 89 THR A N 1
ATOM 671 C CA . THR A 1 89 ? -4.001 -40.634 41.797 1.00 41.88 89 THR A CA 1
ATOM 672 C C . THR A 1 89 ? -2.779 -39.745 41.482 1.00 41.88 89 THR A C 1
ATOM 674 O O . THR A 1 89 ? -1.974 -39.472 42.376 1.00 41.88 89 THR A O 1
ATOM 677 N N . SER A 1 90 ? -2.612 -39.288 40.237 1.00 44.38 90 SER A N 1
ATOM 678 C CA . SER A 1 90 ? -1.554 -38.367 39.804 1.00 44.38 90 SER A CA 1
ATOM 679 C C . SER A 1 90 ? -1.942 -36.892 39.986 1.00 44.38 90 SER A C 1
ATOM 681 O O . SER A 1 90 ? -1.110 -36.102 40.429 1.00 44.38 90 SER A O 1
ATOM 683 N N . THR A 1 91 ? -3.201 -36.515 39.747 1.00 41.56 91 THR A N 1
ATOM 684 C CA . THR A 1 91 ? -3.636 -35.104 39.722 1.00 41.56 91 THR A CA 1
ATOM 685 C C . THR A 1 91 ? -3.709 -34.475 41.120 1.00 41.56 91 THR A C 1
ATOM 687 O O . THR A 1 91 ? -3.305 -33.329 41.311 1.00 41.56 91 THR A O 1
ATOM 690 N N . GLU A 1 92 ? -4.115 -35.237 42.144 1.00 42.88 92 GLU A N 1
ATOM 691 C CA . GLU A 1 92 ? -4.158 -34.752 43.537 1.00 42.88 92 GLU A CA 1
ATOM 692 C C . GLU A 1 92 ? -2.768 -34.469 44.128 1.00 42.88 92 GLU A C 1
ATOM 694 O O . GLU A 1 92 ? -2.623 -33.576 44.969 1.00 42.88 92 GLU A O 1
ATOM 699 N N . ARG A 1 93 ? -1.728 -35.197 43.690 1.00 43.91 93 ARG A N 1
ATOM 700 C CA . ARG A 1 93 ? -0.349 -34.934 44.137 1.00 43.91 93 ARG A CA 1
ATOM 701 C C . ARG A 1 93 ? 0.182 -33.639 43.540 1.00 43.91 93 ARG A C 1
ATOM 703 O O . ARG A 1 93 ? 0.808 -32.873 44.265 1.00 43.91 93 ARG A O 1
ATOM 710 N N . VAL A 1 94 ? -0.115 -33.371 42.267 1.00 47.91 94 VAL A N 1
ATOM 711 C CA . VAL A 1 94 ? 0.313 -32.150 41.563 1.00 47.91 94 VAL A CA 1
ATOM 712 C C . VAL A 1 94 ? -0.337 -30.908 42.176 1.00 47.91 94 VAL A C 1
ATOM 714 O O . VAL A 1 94 ? 0.358 -29.933 42.452 1.00 47.91 94 VAL A O 1
ATOM 717 N N . ILE A 1 95 ? -1.633 -30.971 42.501 1.00 44.72 95 ILE A N 1
ATOM 718 C CA . ILE A 1 95 ? -2.358 -29.850 43.119 1.00 44.72 95 ILE A CA 1
ATOM 719 C C . ILE A 1 95 ? -1.839 -29.559 44.538 1.00 44.72 95 ILE A C 1
ATOM 721 O O . ILE A 1 95 ? -1.578 -28.403 44.863 1.00 44.72 95 ILE A O 1
ATOM 725 N N . ARG A 1 96 ? -1.594 -30.577 45.382 1.00 44.81 96 ARG A N 1
ATOM 726 C CA . ARG A 1 96 ? -1.008 -30.343 46.723 1.00 44.81 96 ARG A CA 1
ATOM 727 C C . ARG A 1 96 ? 0.406 -29.764 46.659 1.00 44.81 96 ARG A C 1
ATOM 729 O O . ARG A 1 96 ? 0.755 -28.930 47.496 1.00 44.81 96 ARG A O 1
ATOM 736 N N . TYR A 1 97 ? 1.209 -30.182 45.680 1.00 48.25 97 TYR A N 1
ATOM 737 C CA . TYR A 1 97 ? 2.577 -29.688 45.509 1.00 48.25 97 TYR A CA 1
ATOM 738 C C . TYR A 1 97 ? 2.608 -28.236 45.005 1.00 48.25 97 TYR A C 1
ATOM 740 O O . TYR A 1 97 ? 3.374 -27.427 45.528 1.00 48.25 97 TYR A O 1
ATOM 748 N N . ALA A 1 98 ? 1.723 -27.879 44.065 1.00 48.53 98 ALA A N 1
ATOM 749 C CA . ALA A 1 98 ? 1.576 -26.514 43.556 1.00 48.53 98 ALA A CA 1
ATOM 750 C C . ALA A 1 98 ? 1.117 -25.536 44.652 1.00 48.53 98 ALA A C 1
ATOM 752 O O . ALA A 1 98 ? 1.697 -24.460 44.807 1.00 48.53 98 ALA A O 1
ATOM 753 N N . SER A 1 99 ? 0.155 -25.943 45.488 1.00 43.66 99 SER A N 1
ATOM 754 C CA . SER A 1 99 ? -0.323 -25.137 46.620 1.00 43.66 99 SER A CA 1
ATOM 755 C C . SER A 1 99 ? 0.754 -24.918 47.690 1.00 43.66 99 SER A C 1
ATOM 757 O O . SER A 1 99 ? 0.859 -23.826 48.246 1.00 43.66 99 SER A O 1
ATOM 759 N N . SER A 1 100 ? 1.596 -25.924 47.960 1.00 48.00 100 SER A N 1
ATOM 760 C CA . SER A 1 100 ? 2.737 -25.804 48.884 1.00 48.00 100 SER A CA 1
ATOM 761 C C . SER A 1 100 ? 3.822 -24.852 48.361 1.00 48.00 100 SER A C 1
ATOM 763 O O . SER A 1 100 ? 4.403 -24.097 49.143 1.00 48.00 100 SER A O 1
ATOM 765 N N . TRP A 1 101 ? 4.077 -24.862 47.049 1.00 52.88 101 TRP A N 1
ATOM 766 C CA . TRP A 1 101 ? 5.070 -24.003 46.399 1.00 52.88 101 TRP A CA 1
ATOM 767 C C . TRP A 1 101 ? 4.618 -22.535 46.334 1.00 52.88 101 TRP A C 1
ATOM 769 O O . TRP A 1 101 ? 5.356 -21.656 46.775 1.00 52.88 101 TRP A O 1
ATOM 779 N N . LEU A 1 102 ? 3.369 -22.267 45.927 1.00 46.38 102 LEU A N 1
ATOM 780 C CA . LEU A 1 102 ? 2.766 -20.921 45.938 1.00 46.38 102 LEU A CA 1
ATOM 781 C C . LEU A 1 102 ? 2.783 -20.279 47.337 1.00 46.38 102 LEU A C 1
ATOM 783 O O . LEU A 1 102 ? 3.021 -19.079 47.482 1.00 46.38 102 LEU A O 1
ATOM 787 N N . CYS A 1 103 ? 2.595 -21.087 48.384 1.00 44.97 103 CYS A N 1
ATOM 788 C CA . CYS A 1 103 ? 2.658 -20.631 49.774 1.00 44.97 103 CYS A CA 1
ATOM 789 C C . CYS A 1 103 ? 4.090 -20.292 50.238 1.00 44.97 103 CYS A C 1
ATOM 791 O O . CYS A 1 103 ? 4.254 -19.513 51.174 1.00 44.97 103 CYS A O 1
ATOM 793 N N . ARG A 1 104 ? 5.120 -20.858 49.590 1.00 48.03 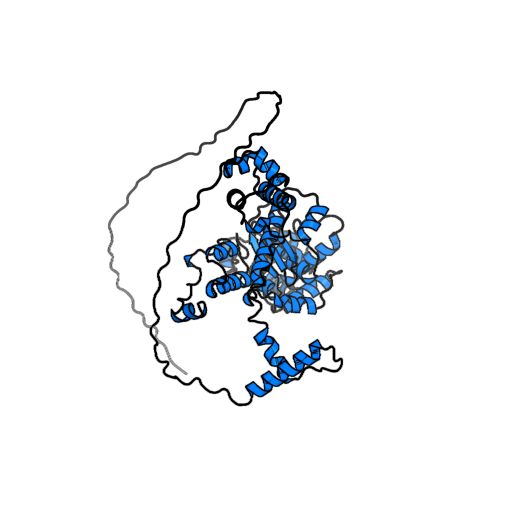104 ARG A N 1
ATOM 794 C CA . ARG A 1 104 ? 6.545 -20.606 49.871 1.00 48.03 104 ARG A CA 1
ATOM 795 C C . ARG A 1 104 ? 7.057 -19.363 49.135 1.00 48.03 104 ARG A C 1
ATOM 797 O O . ARG A 1 104 ? 7.749 -18.549 49.736 1.00 48.03 104 ARG A O 1
ATOM 804 N N . VAL A 1 105 ? 6.605 -19.150 47.894 1.00 48.81 105 VAL A N 1
ATOM 805 C CA . VAL A 1 105 ? 6.862 -17.922 47.113 1.00 48.81 105 VAL A CA 1
ATOM 806 C C . VAL A 1 105 ? 6.251 -16.691 47.793 1.00 48.81 105 VAL A C 1
ATOM 808 O O . VAL A 1 105 ? 6.932 -15.684 47.958 1.00 48.81 105 VAL A O 1
ATOM 811 N N . ARG A 1 106 ? 5.012 -16.781 48.305 1.00 45.62 106 ARG A N 1
ATOM 812 C CA . ARG A 1 106 ? 4.382 -15.686 49.077 1.00 45.62 106 ARG A CA 1
ATOM 813 C C . ARG A 1 106 ? 5.095 -15.333 50.391 1.00 45.62 106 ARG A C 1
ATOM 815 O O . ARG A 1 106 ? 4.799 -14.287 50.956 1.00 45.62 106 ARG A O 1
ATOM 822 N N . ARG A 1 107 ? 6.005 -16.181 50.886 1.00 46.34 107 ARG A N 1
ATOM 823 C CA . ARG A 1 107 ? 6.801 -15.933 52.103 1.00 46.34 107 ARG A CA 1
ATOM 824 C C . ARG A 1 107 ? 8.232 -15.460 51.817 1.00 46.34 107 ARG A C 1
ATOM 826 O O . ARG A 1 107 ? 8.994 -15.312 52.764 1.00 46.34 107 ARG A O 1
ATOM 833 N N . GLY A 1 108 ? 8.584 -15.200 50.554 1.00 37.91 108 GLY A N 1
ATOM 834 C CA . GLY A 1 108 ? 9.859 -14.570 50.189 1.00 37.91 108 GLY A CA 1
ATOM 835 C C . GLY A 1 108 ? 11.088 -15.478 50.299 1.00 37.91 108 GLY A C 1
ATOM 836 O O . GLY A 1 108 ? 12.155 -15.000 50.664 1.00 37.91 108 GLY A O 1
ATOM 837 N N . ASP A 1 109 ? 10.950 -16.775 50.008 1.00 48.78 109 ASP A N 1
ATOM 838 C CA . ASP A 1 109 ? 12.062 -17.737 50.039 1.00 48.78 109 ASP A CA 1
ATOM 839 C C . ASP A 1 109 ? 12.938 -17.635 48.759 1.00 48.78 109 ASP A C 1
ATOM 841 O O . ASP A 1 109 ? 12.444 -17.932 47.664 1.00 48.78 109 ASP A O 1
ATOM 845 N N . PRO A 1 110 ? 14.223 -17.230 48.844 1.00 39.22 110 PRO A N 1
ATOM 846 C CA . PRO A 1 110 ? 15.041 -16.881 47.676 1.00 39.22 110 PRO A CA 1
ATOM 847 C C . PRO A 1 110 ? 15.594 -18.077 46.874 1.00 39.22 110 PRO A C 1
ATOM 849 O O . PRO A 1 110 ? 16.322 -17.874 45.903 1.00 39.22 110 PRO A O 1
ATOM 852 N N . LEU A 1 111 ? 15.251 -19.326 47.225 1.00 42.31 111 LEU A N 1
ATOM 853 C CA . LEU A 1 111 ? 15.712 -20.543 46.527 1.00 42.31 111 LEU A CA 1
ATOM 854 C C . LEU A 1 111 ? 14.599 -21.347 45.824 1.00 42.31 111 LEU A C 1
ATOM 856 O O . LEU A 1 111 ? 14.824 -22.483 45.392 1.00 42.31 111 LEU A O 1
ATOM 860 N N . ALA A 1 112 ? 13.399 -20.785 45.652 1.00 46.12 112 ALA A N 1
ATOM 861 C CA . ALA A 1 112 ? 12.300 -21.461 44.960 1.00 46.12 112 ALA A CA 1
ATOM 862 C C . ALA A 1 112 ? 12.526 -21.543 43.431 1.00 46.12 112 ALA A C 1
ATOM 864 O O . ALA A 1 112 ? 12.099 -20.674 42.677 1.00 46.12 112 ALA A O 1
ATOM 865 N N . ARG A 1 113 ? 13.169 -22.613 42.938 1.00 48.19 113 ARG A N 1
ATOM 866 C CA . ARG A 1 113 ? 13.241 -22.913 41.491 1.00 48.19 113 ARG A CA 1
ATOM 867 C C . ARG A 1 113 ? 11.918 -23.488 40.964 1.00 48.19 113 ARG A C 1
ATOM 869 O O . ARG A 1 113 ? 11.255 -24.264 41.655 1.00 48.19 113 ARG A O 1
ATOM 876 N N . VAL A 1 114 ? 11.557 -23.122 39.729 1.00 44.38 114 VAL A N 1
ATOM 877 C CA . VAL A 1 114 ? 10.353 -23.596 39.020 1.00 44.38 114 VAL A CA 1
ATOM 878 C C . VAL A 1 114 ? 10.524 -25.074 38.630 1.00 44.38 114 VAL A C 1
ATOM 880 O O . VAL A 1 114 ? 11.491 -25.407 37.942 1.00 44.38 114 VAL A O 1
ATOM 883 N N . PRO A 1 115 ? 9.623 -25.987 39.037 1.00 41.84 115 PRO A N 1
ATOM 884 C CA . PRO A 1 115 ? 9.670 -27.379 38.598 1.00 41.84 115 PRO A CA 1
ATOM 885 C C . PRO A 1 115 ? 9.350 -27.507 37.103 1.00 41.84 115 PRO A C 1
ATOM 887 O O . PRO A 1 115 ? 8.365 -26.946 36.628 1.00 41.84 115 PRO A O 1
ATOM 890 N N . ALA A 1 116 ? 10.114 -28.329 36.377 1.00 40.75 116 ALA A N 1
ATOM 891 C CA . ALA A 1 116 ? 9.953 -28.564 34.935 1.00 40.75 116 ALA A CA 1
ATOM 892 C C . ALA A 1 116 ? 8.557 -29.084 34.514 1.00 40.75 116 ALA A C 1
ATOM 894 O O . ALA A 1 116 ? 8.190 -28.986 33.351 1.00 40.75 116 ALA A O 1
ATOM 895 N N . ALA A 1 117 ? 7.752 -29.594 35.452 1.00 38.06 117 ALA A N 1
ATOM 896 C CA . ALA A 1 117 ? 6.380 -30.040 35.200 1.00 38.06 117 ALA A CA 1
ATOM 897 C C . ALA A 1 117 ? 5.337 -28.897 35.146 1.00 38.06 117 ALA A C 1
ATOM 899 O O . ALA A 1 117 ? 4.179 -29.155 34.830 1.00 38.06 117 ALA A O 1
ATOM 900 N N . LEU A 1 118 ? 5.718 -27.647 35.451 1.00 37.16 118 LEU A N 1
ATOM 901 C CA . LEU A 1 118 ? 4.825 -26.474 35.441 1.00 37.16 118 LEU A CA 1
ATOM 902 C C . LEU A 1 118 ? 4.978 -25.574 34.202 1.00 37.16 118 LEU A C 1
ATOM 904 O O . LEU A 1 118 ? 4.152 -24.684 34.010 1.00 37.16 118 LEU A O 1
ATOM 908 N N . SER A 1 119 ? 5.952 -25.821 33.319 1.00 38.78 119 SER A N 1
ATOM 909 C CA . SER A 1 119 ? 6.082 -25.066 32.059 1.00 38.78 119 SER A CA 1
ATOM 910 C C . SER A 1 119 ? 4.957 -25.375 31.064 1.00 38.78 119 SER A C 1
ATOM 912 O O . SER A 1 119 ? 4.570 -24.506 30.291 1.00 38.78 119 SER A O 1
ATOM 914 N N . ALA A 1 120 ? 4.368 -26.574 31.128 1.00 35.41 120 ALA A N 1
ATOM 915 C CA . ALA A 1 120 ? 3.307 -27.012 30.217 1.00 35.41 120 ALA A CA 1
ATOM 916 C C . ALA A 1 120 ? 1.882 -26.591 30.640 1.00 35.41 120 ALA A C 1
ATOM 918 O O . ALA A 1 120 ? 0.938 -26.779 29.878 1.00 35.41 120 ALA A O 1
ATOM 919 N N . LEU A 1 121 ? 1.702 -26.022 31.839 1.00 31.38 121 LEU A N 1
ATOM 920 C CA . LEU A 1 121 ? 0.389 -25.594 32.355 1.00 31.38 121 LEU A CA 1
ATOM 921 C C . LEU A 1 121 ? 0.234 -24.069 32.461 1.00 31.38 121 LEU A C 1
ATOM 923 O O . LEU A 1 121 ? -0.881 -23.589 32.667 1.00 31.38 121 LEU A O 1
ATOM 927 N N . SER A 1 122 ? 1.311 -23.303 32.247 1.00 31.06 122 SER A N 1
ATOM 928 C CA . SER A 1 122 ? 1.248 -21.835 32.180 1.00 31.06 122 SER A CA 1
ATOM 929 C C . SER A 1 122 ? 0.431 -21.346 30.977 1.00 31.06 122 SER A C 1
ATOM 931 O O . SER A 1 122 ? -0.208 -20.301 31.050 1.00 31.06 122 SER A O 1
ATOM 933 N N . SER A 1 123 ? 0.394 -22.126 29.894 1.00 34.78 123 SER A N 1
ATOM 934 C CA . SER A 1 123 ? -0.331 -21.796 28.660 1.00 34.78 123 SER A CA 1
ATOM 935 C C . SER A 1 123 ? -1.846 -21.997 28.788 1.00 34.78 123 SER A C 1
ATOM 937 O O . SER A 1 123 ? -2.614 -21.292 28.144 1.00 34.78 123 SER A O 1
ATOM 939 N N . TYR A 1 124 ? -2.293 -22.927 29.643 1.00 29.86 124 TYR A N 1
ATOM 940 C CA . TYR A 1 124 ? -3.712 -23.291 29.764 1.00 29.86 124 TYR A CA 1
ATOM 941 C C . TYR A 1 124 ? -4.473 -22.496 30.834 1.00 29.86 124 TYR A C 1
ATOM 943 O O . TYR A 1 124 ? -5.683 -22.323 30.714 1.00 29.86 124 TYR A O 1
ATOM 951 N N . LEU A 1 125 ? -3.792 -21.981 31.864 1.00 27.69 125 LEU A N 1
ATOM 952 C CA . LEU A 1 125 ? -4.431 -21.206 32.938 1.00 27.69 125 LEU A CA 1
ATOM 953 C C . LEU A 1 125 ? -4.417 -19.683 32.714 1.00 27.69 125 LEU A C 1
ATOM 955 O O . LEU A 1 125 ? -5.238 -18.997 33.316 1.00 27.69 125 LEU A O 1
ATOM 959 N N . CYS A 1 126 ? -3.587 -19.153 31.805 1.00 28.48 126 CYS A N 1
ATOM 960 C CA . CYS A 1 126 ? -3.679 -17.743 31.388 1.00 28.48 126 CYS A CA 1
ATOM 961 C C . CYS A 1 126 ? -4.835 -17.472 30.406 1.00 28.48 126 CYS A C 1
ATOM 963 O O . CYS A 1 126 ? -5.350 -16.359 30.369 1.00 28.48 126 CYS A O 1
ATOM 965 N N . ALA A 1 127 ? -5.296 -18.474 29.647 1.00 30.22 127 ALA A N 1
ATOM 966 C CA . ALA A 1 127 ? -6.297 -18.275 28.593 1.00 30.22 127 ALA A CA 1
ATOM 967 C C . ALA A 1 127 ? -7.747 -18.122 29.101 1.00 30.22 127 ALA A C 1
ATOM 969 O O . ALA A 1 127 ? -8.601 -17.645 28.362 1.00 30.22 127 ALA A O 1
ATOM 970 N N . SER A 1 128 ? -8.045 -18.490 30.354 1.00 26.83 128 SER A N 1
ATOM 971 C CA . SER A 1 128 ? -9.421 -18.464 30.886 1.00 26.83 128 SER A CA 1
ATOM 972 C C . SER A 1 128 ? -9.681 -17.380 31.940 1.00 26.83 128 SER A C 1
ATOM 974 O O . SER A 1 128 ? -10.815 -17.251 32.393 1.00 26.83 128 SER A O 1
ATOM 976 N N . ALA A 1 129 ? -8.668 -16.596 32.326 1.00 25.31 129 ALA A N 1
ATOM 977 C CA . ALA A 1 129 ? -8.809 -15.498 33.291 1.00 25.31 129 ALA A CA 1
ATOM 978 C C . ALA A 1 129 ? -8.713 -14.095 32.654 1.00 25.31 129 ALA A C 1
ATOM 980 O O . ALA A 1 129 ? -8.947 -13.106 33.339 1.00 25.31 129 ALA A O 1
ATOM 981 N N . ALA A 1 130 ? -8.417 -14.000 31.351 1.00 28.78 130 ALA A N 1
ATOM 982 C CA . ALA A 1 130 ? -8.272 -12.729 30.629 1.00 28.78 130 ALA A CA 1
ATOM 983 C C . ALA A 1 130 ? -9.568 -12.228 29.954 1.00 28.78 130 ALA A C 1
ATOM 985 O O . ALA A 1 130 ? -9.564 -11.202 29.280 1.00 28.78 130 ALA A O 1
ATOM 986 N N . VAL A 1 131 ? -10.700 -12.916 30.141 1.00 31.94 131 VAL A N 1
ATOM 987 C CA . VAL A 1 131 ? -12.020 -12.466 29.663 1.00 31.94 131 VAL A CA 1
ATOM 988 C C . VAL A 1 131 ? -12.813 -11.950 30.856 1.00 31.94 131 VAL A C 1
ATOM 990 O O . VAL A 1 131 ? -13.700 -12.622 31.365 1.00 31.94 131 VAL A O 1
ATOM 993 N N . CYS A 1 132 ? -12.363 -10.809 31.369 1.00 26.75 132 CYS A N 1
ATOM 994 C CA . CYS A 1 132 ? -13.098 -9.802 32.145 1.00 26.75 132 CYS A CA 1
ATOM 995 C C . CYS A 1 132 ? -12.092 -8.786 32.708 1.00 26.75 132 CYS A C 1
ATOM 997 O O . CYS A 1 132 ? -12.205 -8.342 33.849 1.00 26.75 132 CYS A O 1
ATOM 999 N N . GLU A 1 133 ? -11.097 -8.385 31.913 1.00 29.03 133 GLU A N 1
ATOM 1000 C CA . GLU A 1 133 ? -10.459 -7.101 32.163 1.00 29.03 133 GLU A CA 1
ATOM 1001 C C . GLU A 1 133 ? -11.396 -6.053 31.582 1.00 29.03 133 GLU A C 1
ATOM 1003 O O . GLU A 1 133 ? -11.373 -5.704 30.403 1.00 29.03 133 GLU A O 1
ATOM 1008 N N . ASN A 1 134 ? -12.316 -5.626 32.443 1.00 29.86 134 ASN A N 1
ATOM 1009 C CA . ASN A 1 134 ? -13.029 -4.379 32.301 1.00 29.86 134 ASN A CA 1
ATOM 1010 C C . ASN A 1 134 ? -11.929 -3.312 32.181 1.00 29.86 134 ASN A C 1
ATOM 1012 O O . ASN A 1 134 ? -11.432 -2.831 33.200 1.00 29.86 134 ASN A O 1
ATOM 1016 N N . ARG A 1 135 ? -11.473 -2.995 30.956 1.00 31.52 135 ARG A N 1
ATOM 1017 C CA . ARG A 1 135 ? -10.745 -1.749 30.718 1.00 31.52 135 ARG A CA 1
ATOM 1018 C C . ARG A 1 135 ? -11.712 -0.685 31.189 1.00 31.52 135 ARG A C 1
ATOM 1020 O O . ARG A 1 135 ? -12.693 -0.388 30.513 1.00 31.52 135 ARG A O 1
ATOM 1027 N N . THR A 1 136 ? -11.480 -0.191 32.398 1.00 29.77 136 THR A N 1
ATOM 1028 C CA . THR A 1 136 ? -12.058 1.051 32.869 1.00 29.77 136 THR A CA 1
ATOM 1029 C C . THR A 1 136 ? -11.844 2.028 31.735 1.00 29.77 136 THR A C 1
ATOM 1031 O O . THR A 1 136 ? -10.694 2.302 31.387 1.00 29.77 136 THR A O 1
ATOM 1034 N N . VAL A 1 137 ? -12.942 2.452 31.103 1.00 36.06 137 VAL A N 1
ATOM 1035 C CA . VAL A 1 137 ? -12.969 3.629 30.243 1.00 36.06 137 VAL A CA 1
ATOM 1036 C C . VAL A 1 137 ? -12.169 4.666 31.015 1.00 36.06 137 VAL A C 1
ATOM 1038 O O . VAL A 1 137 ? -12.577 5.046 32.113 1.00 36.06 137 VAL A O 1
ATOM 1041 N N . ALA A 1 138 ? -10.964 4.987 30.540 1.00 40.22 138 ALA A N 1
ATOM 1042 C CA . ALA A 1 138 ? -10.210 6.085 31.110 1.00 40.22 138 ALA A CA 1
ATOM 1043 C C . ALA A 1 138 ? -11.168 7.275 31.067 1.00 40.22 138 ALA A C 1
ATOM 1045 O O . ALA A 1 138 ? -11.758 7.533 30.016 1.00 40.22 138 ALA A O 1
ATOM 1046 N N . ASP A 1 139 ? -11.428 7.872 32.228 1.00 55.50 139 ASP A N 1
ATOM 1047 C CA . ASP A 1 139 ? -12.440 8.909 32.410 1.00 55.50 139 ASP A CA 1
ATOM 1048 C C . ASP A 1 139 ? -11.980 10.135 31.606 1.00 55.50 139 ASP A C 1
ATOM 1050 O O . ASP A 1 139 ? -11.227 10.977 32.091 1.00 55.50 139 ASP A O 1
ATOM 1054 N N . ILE A 1 140 ? -12.312 10.154 30.312 1.00 73.69 140 ILE A N 1
ATOM 1055 C CA . ILE A 1 140 ? -11.988 11.243 29.400 1.00 73.69 140 ILE A CA 1
ATOM 1056 C C . ILE A 1 140 ? -12.726 12.466 29.923 1.00 73.69 140 ILE A C 1
ATOM 1058 O O . ILE A 1 140 ? -13.950 12.453 30.089 1.00 73.69 140 ILE A O 1
ATOM 1062 N N . ASP A 1 141 ? -11.976 13.528 30.199 1.00 86.31 141 ASP A N 1
ATOM 1063 C CA . ASP A 1 141 ? -12.589 14.758 30.660 1.00 86.31 141 ASP A CA 1
ATOM 1064 C C . ASP A 1 141 ? -13.449 15.395 29.553 1.00 86.31 141 ASP A C 1
ATOM 1066 O O . ASP A 1 141 ? -13.310 15.140 28.351 1.00 86.31 141 ASP A O 1
ATOM 1070 N N . ALA A 1 142 ? -14.406 16.226 29.970 1.00 86.44 142 ALA A N 1
ATOM 1071 C CA . ALA A 1 142 ? -15.348 16.852 29.045 1.00 86.44 142 ALA A CA 1
ATOM 1072 C C . ALA A 1 142 ? -14.647 17.756 28.015 1.00 86.44 142 ALA A C 1
ATOM 1074 O O . ALA A 1 142 ? -15.187 17.967 26.931 1.00 86.44 142 ALA A O 1
ATOM 1075 N N . GLN A 1 143 ? -13.462 18.276 28.346 1.00 86.31 143 GLN A N 1
ATOM 1076 C CA . GLN A 1 143 ? -12.679 19.133 27.467 1.00 86.31 143 GLN A CA 1
ATOM 1077 C C . GLN A 1 143 ? -12.065 18.335 26.317 1.00 86.31 143 GLN A C 1
ATOM 1079 O O . GLN A 1 143 ? -12.309 18.664 25.161 1.00 86.31 143 GLN A O 1
ATOM 1084 N N . THR A 1 144 ? -11.379 17.239 26.624 1.00 81.81 144 THR A N 1
ATOM 1085 C CA . THR A 1 144 ? -10.802 16.310 25.650 1.00 81.81 144 THR A CA 1
ATOM 1086 C C . THR A 1 144 ? -11.890 15.730 24.751 1.00 81.81 144 THR A C 1
ATOM 1088 O O . THR A 1 144 ? -11.736 15.674 23.531 1.00 81.81 144 THR A O 1
ATOM 1091 N N . LEU A 1 145 ? -13.035 15.345 25.328 1.00 87.06 145 LEU A N 1
ATOM 1092 C CA . LEU A 1 145 ? -14.178 14.868 24.549 1.00 87.06 145 LEU A CA 1
ATOM 1093 C C . LEU A 1 145 ? -14.718 15.954 23.607 1.00 87.06 145 LEU A C 1
ATOM 1095 O O . LEU A 1 145 ? -14.977 15.686 22.435 1.00 87.06 145 LEU A O 1
ATOM 1099 N N . GLY A 1 146 ? -14.860 17.183 24.106 1.00 90.31 146 GLY A N 1
ATOM 1100 C CA . GLY A 1 146 ? -15.305 18.334 23.325 1.00 90.31 146 GLY A CA 1
ATOM 1101 C C . GLY A 1 146 ? -14.363 18.671 22.168 1.00 90.31 146 GLY A C 1
ATOM 1102 O O . GLY A 1 146 ? -14.820 18.900 21.046 1.00 90.31 146 GLY A O 1
ATOM 1103 N N . GLU A 1 147 ? -13.054 18.635 22.407 1.00 83.25 147 GLU A N 1
ATOM 1104 C CA . GLU A 1 147 ? -12.024 18.836 21.386 1.00 83.25 147 GLU A CA 1
ATOM 1105 C C . GLU A 1 147 ? -12.104 17.758 20.298 1.00 83.25 147 GLU A C 1
ATOM 1107 O O . GLU A 1 147 ? -12.137 18.081 19.110 1.00 83.25 147 GLU A O 1
ATOM 1112 N N . ARG A 1 148 ? -12.275 16.487 20.679 1.00 82.25 148 ARG A N 1
ATOM 1113 C CA . ARG A 1 148 ? -12.440 15.383 19.719 1.00 82.25 148 ARG A CA 1
ATOM 1114 C C . ARG A 1 148 ? -1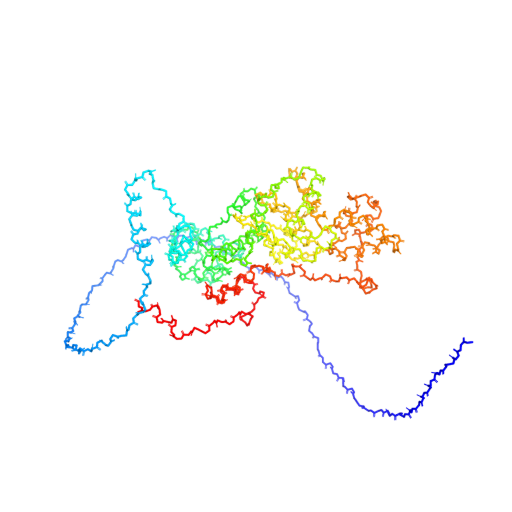3.716 15.505 18.886 1.00 82.25 148 ARG A C 1
ATOM 1116 O O . ARG A 1 148 ? -13.684 15.234 17.684 1.00 82.25 148 ARG A O 1
ATOM 1123 N N . ILE A 1 149 ? -14.823 15.947 19.487 1.00 89.25 149 ILE A N 1
ATOM 1124 C CA . ILE A 1 149 ? -16.071 16.239 18.762 1.00 89.25 149 ILE A CA 1
ATOM 1125 C C . ILE A 1 149 ? -15.852 17.383 17.765 1.00 89.25 149 ILE A C 1
ATOM 1127 O O . ILE A 1 149 ? -16.249 17.270 16.605 1.00 89.25 149 ILE A O 1
ATOM 1131 N N . ARG A 1 150 ? -15.176 18.460 18.185 1.00 85.12 150 ARG A N 1
ATOM 1132 C CA . ARG A 1 150 ? -14.851 19.604 17.322 1.00 85.12 150 ARG A CA 1
ATOM 1133 C C . ARG A 1 150 ? -14.018 19.177 16.118 1.00 85.12 150 ARG A C 1
ATOM 1135 O O . ARG A 1 150 ? -14.319 19.584 14.996 1.00 85.12 150 ARG A O 1
ATOM 1142 N N . ASP A 1 151 ? -12.990 18.370 16.344 1.00 72.81 151 ASP A N 1
ATOM 1143 C CA . ASP A 1 151 ? -12.091 17.904 15.291 1.00 72.81 151 ASP A CA 1
ATOM 1144 C C . ASP A 1 151 ? -12.784 16.935 14.333 1.00 72.81 151 ASP A C 1
ATOM 1146 O O . ASP A 1 151 ? -12.571 16.990 13.122 1.00 72.81 151 ASP A O 1
ATOM 1150 N N . ALA A 1 152 ? -13.647 16.053 14.843 1.00 74.12 152 ALA A N 1
ATOM 1151 C CA . ALA A 1 152 ? -14.471 15.188 14.003 1.00 74.12 152 ALA A CA 1
ATOM 1152 C C . ALA A 1 152 ? -15.457 15.997 13.148 1.00 74.12 152 ALA A C 1
ATOM 1154 O O . ALA A 1 152 ? -15.545 15.768 11.945 1.00 74.12 152 ALA A O 1
ATOM 1155 N N . ARG A 1 153 ? -16.129 16.998 13.732 1.00 90.81 153 ARG A N 1
ATOM 1156 C CA . ARG A 1 153 ? -17.049 17.877 13.001 1.00 90.81 153 ARG A CA 1
ATOM 1157 C C . ARG A 1 153 ? -16.335 18.636 11.883 1.00 90.81 153 ARG A C 1
ATOM 1159 O O . ARG A 1 153 ? -16.841 18.685 10.767 1.00 90.81 153 ARG A O 1
ATOM 1166 N N . LYS A 1 154 ? -15.175 19.235 12.177 1.00 71.88 154 LYS A N 1
ATOM 1167 C CA . LYS A 1 154 ? -14.385 19.970 11.176 1.00 71.88 154 LYS A CA 1
ATOM 1168 C C . LYS A 1 154 ? -13.979 19.079 10.003 1.00 71.88 154 LYS A C 1
ATOM 1170 O O . LYS A 1 154 ? -14.057 19.531 8.875 1.00 71.88 154 LYS A O 1
ATOM 1175 N N . ARG A 1 155 ? -13.595 17.825 10.264 1.00 65.75 155 ARG A N 1
ATOM 1176 C CA . ARG A 1 155 ? -13.252 16.847 9.214 1.00 65.75 155 ARG A CA 1
ATOM 1177 C C . ARG A 1 155 ? -14.439 16.428 8.350 1.00 65.75 155 ARG A C 1
ATOM 1179 O O . ARG A 1 155 ? -14.236 16.006 7.221 1.00 65.75 155 ARG A O 1
ATOM 1186 N N . ALA A 1 156 ? -15.654 16.524 8.878 1.00 68.81 156 ALA A N 1
ATOM 1187 C CA . ALA A 1 156 ? -16.879 16.312 8.114 1.00 68.81 156 ALA A CA 1
ATOM 1188 C C . ALA A 1 156 ? -17.347 17.581 7.371 1.00 68.81 156 ALA A C 1
ATOM 1190 O O . ALA A 1 156 ? -18.467 17.600 6.869 1.00 68.81 156 ALA A O 1
ATOM 1191 N N . ASP A 1 157 ? -16.537 18.650 7.344 1.00 75.75 157 ASP A N 1
ATOM 1192 C CA . ASP A 1 157 ? -16.864 19.957 6.755 1.00 75.75 157 ASP A CA 1
ATOM 1193 C C . ASP A 1 157 ? -18.179 20.578 7.269 1.00 75.75 157 ASP A C 1
ATOM 1195 O O . ASP A 1 157 ? -18.805 21.412 6.615 1.00 75.75 157 ASP A O 1
ATOM 1199 N N . LEU A 1 158 ? -18.596 20.217 8.487 1.00 81.00 158 LEU A N 1
ATOM 1200 C CA . LEU A 1 158 ? -19.805 20.748 9.114 1.00 81.00 158 LEU A CA 1
ATOM 1201 C C . LEU A 1 158 ? -19.483 21.996 9.937 1.00 81.00 158 LEU A C 1
ATOM 1203 O O . LEU A 1 158 ? -18.567 21.990 10.767 1.00 81.00 158 LEU A O 1
ATOM 1207 N N . SER A 1 159 ? -20.273 23.064 9.809 1.00 90.62 159 SER A N 1
ATOM 1208 C CA . SER A 1 159 ? -20.223 24.161 10.782 1.00 90.62 159 SER A CA 1
ATOM 1209 C C . SER A 1 159 ? -20.885 23.750 12.109 1.00 90.62 159 SER A C 1
ATOM 1211 O O . SER A 1 159 ? -21.640 22.780 12.179 1.00 90.62 159 SER A O 1
ATOM 1213 N N . GLN A 1 160 ? -20.628 24.489 13.196 1.00 94.19 160 GLN A N 1
ATOM 1214 C CA . GLN A 1 160 ? -21.340 24.263 14.469 1.00 94.19 160 GLN A CA 1
ATOM 1215 C C . GLN A 1 160 ? -22.860 24.440 14.315 1.00 94.19 160 GLN A C 1
ATOM 1217 O O . GLN A 1 160 ? -23.628 23.829 15.054 1.00 94.19 160 GLN A O 1
ATOM 1222 N N . GLU A 1 161 ? -23.286 25.297 13.382 1.00 94.56 161 GLU A N 1
ATOM 1223 C CA . GLU A 1 161 ? -24.699 25.497 13.071 1.00 94.56 161 GLU A CA 1
ATOM 1224 C C . GLU A 1 161 ? -25.277 24.289 12.329 1.00 94.56 161 GLU A C 1
ATOM 1226 O O . GLU A 1 161 ? -26.372 23.846 12.660 1.00 94.56 161 GLU A O 1
ATOM 1231 N N . ASP A 1 162 ? -24.529 23.717 11.385 1.00 90.88 162 ASP A N 1
ATOM 1232 C CA . ASP A 1 162 ? -24.966 22.543 10.625 1.00 90.88 162 ASP A CA 1
ATOM 1233 C C . ASP A 1 162 ? -25.084 21.311 11.515 1.00 90.88 162 ASP A C 1
ATOM 1235 O O . ASP A 1 162 ? -26.111 20.636 11.485 1.00 90.88 162 ASP A O 1
ATOM 1239 N N . LEU A 1 163 ? -24.083 21.070 12.372 1.00 94.06 163 LEU A N 1
ATOM 1240 C CA . LEU A 1 163 ? -24.154 19.989 13.352 1.00 94.06 163 LEU A CA 1
ATOM 1241 C C . LEU A 1 163 ? -25.335 20.201 14.302 1.00 94.06 163 LEU A C 1
ATOM 1243 O O . LEU A 1 163 ? -26.122 19.284 14.505 1.00 94.06 163 LEU A O 1
ATOM 1247 N N . GLY A 1 164 ? -25.498 21.416 14.836 1.00 95.62 164 GLY A N 1
ATOM 1248 C CA . GLY A 1 164 ? -26.616 21.746 15.717 1.00 95.62 164 GLY A CA 1
ATOM 1249 C C . GLY A 1 164 ? -27.973 21.471 15.066 1.00 95.62 164 GLY A C 1
ATOM 1250 O O . GLY A 1 164 ? -28.819 20.802 15.654 1.00 95.62 164 GLY A O 1
ATOM 1251 N N . ARG A 1 165 ? -28.150 21.890 13.810 1.00 95.06 165 ARG A N 1
ATOM 1252 C CA . ARG A 1 165 ? -29.356 21.619 13.017 1.00 95.06 165 ARG A CA 1
ATOM 1253 C C . ARG A 1 165 ? -29.601 20.121 12.829 1.00 95.06 165 ARG A C 1
ATOM 1255 O O . ARG A 1 165 ? -30.747 19.694 12.926 1.00 95.06 165 ARG A O 1
ATOM 1262 N N . ALA A 1 166 ? -28.549 19.342 12.580 1.00 90.94 166 ALA A N 1
ATOM 1263 C CA . ALA A 1 166 ? -28.645 17.901 12.357 1.00 90.94 166 ALA A CA 1
ATOM 1264 C C . ALA A 1 166 ? -29.067 17.123 13.616 1.00 90.94 166 ALA A C 1
ATOM 1266 O O . ALA A 1 166 ? -29.811 16.154 13.500 1.00 90.94 166 ALA A O 1
ATOM 1267 N N . VAL A 1 167 ? -28.635 17.561 14.805 1.00 95.19 167 VAL A N 1
ATOM 1268 C CA . VAL A 1 167 ? -28.915 16.865 16.079 1.00 95.19 167 VAL A CA 1
ATOM 1269 C C . VAL A 1 167 ? -29.948 17.566 16.968 1.00 95.19 167 VAL A C 1
ATOM 1271 O O . VAL A 1 167 ? -30.146 17.182 18.116 1.00 95.19 167 VAL A O 1
ATOM 1274 N N . GLY A 1 168 ? -30.599 18.622 16.474 1.00 93.25 168 GLY A N 1
ATOM 1275 C CA . GLY A 1 168 ? -31.596 19.377 17.242 1.00 93.25 168 GLY A CA 1
ATOM 1276 C C . GLY A 1 168 ? -31.019 20.191 18.410 1.00 93.25 168 GLY A C 1
ATOM 1277 O O . GLY A 1 168 ? -31.717 20.431 19.394 1.00 93.25 168 GLY A O 1
ATOM 1278 N N . LEU A 1 169 ? -29.759 20.626 18.318 1.00 94.12 169 LEU A N 1
ATOM 1279 C CA . LEU A 1 169 ? -29.087 21.472 19.307 1.00 94.12 169 LEU A CA 1
ATOM 1280 C C . LEU A 1 169 ? -28.847 22.885 18.763 1.00 94.12 169 LEU A C 1
ATOM 1282 O O . LEU A 1 169 ? -28.524 23.082 17.594 1.00 94.12 169 LEU A O 1
ATOM 1286 N N . GLU A 1 170 ? -28.919 23.902 19.623 1.00 95.62 170 GLU A N 1
ATOM 1287 C CA . GLU A 1 170 ? -28.494 25.244 19.217 1.00 95.62 170 GLU A CA 1
ATOM 1288 C C . GLU A 1 170 ? -26.975 25.314 18.999 1.00 95.62 170 GLU A C 1
ATOM 1290 O O . GLU A 1 170 ? -26.193 24.714 19.743 1.00 95.62 170 GLU A O 1
ATOM 1295 N N . ARG A 1 171 ? -26.530 26.157 18.055 1.00 96.06 171 ARG A N 1
ATOM 1296 C CA . ARG A 1 171 ? -25.101 26.430 17.794 1.00 96.06 171 ARG A CA 1
ATOM 1297 C C . ARG A 1 171 ? -24.319 26.762 19.073 1.00 96.06 171 ARG A C 1
ATOM 1299 O O . ARG A 1 171 ? -23.167 26.365 19.232 1.00 96.06 171 ARG A O 1
ATOM 1306 N N . THR A 1 172 ? -24.939 27.495 19.999 1.00 94.12 172 THR A N 1
ATOM 1307 C CA . THR A 1 172 ? -24.337 27.880 21.286 1.00 94.12 172 THR A CA 1
ATOM 1308 C C . THR A 1 172 ? -24.123 26.682 22.213 1.00 94.12 172 THR A C 1
ATOM 1310 O O . THR A 1 172 ? -23.133 26.650 22.946 1.00 94.12 172 THR A O 1
ATOM 1313 N N . VAL A 1 173 ? -25.012 25.685 22.168 1.00 95.00 173 VAL A N 1
ATOM 1314 C CA . VAL A 1 173 ? -24.899 24.428 22.917 1.00 95.00 173 VAL A CA 1
ATOM 1315 C C . VAL A 1 173 ? -23.777 23.577 22.336 1.00 95.00 173 VAL A C 1
ATOM 1317 O O . VAL A 1 173 ? -22.921 23.135 23.098 1.00 95.00 173 VAL A O 1
ATOM 1320 N N . VAL A 1 174 ? -23.710 23.445 21.007 1.00 94.62 174 VAL A N 1
ATOM 1321 C CA . VAL A 1 174 ? -22.606 22.757 20.314 1.00 94.62 174 VAL A CA 1
ATOM 1322 C C . VAL A 1 174 ? -21.261 23.386 20.684 1.00 94.62 174 VAL A C 1
ATOM 1324 O O . VAL A 1 174 ? -20.342 22.682 21.088 1.00 94.62 174 VAL A O 1
ATOM 1327 N N . ASN A 1 175 ? -21.157 24.719 20.667 1.00 94.38 175 ASN A N 1
ATOM 1328 C CA . ASN A 1 175 ? -19.930 25.413 21.065 1.00 94.38 175 ASN A CA 1
ATOM 1329 C C . ASN A 1 175 ? -19.525 25.137 22.528 1.00 94.38 175 ASN A C 1
ATOM 1331 O O . ASN A 1 175 ? -18.345 24.961 22.824 1.00 94.38 175 ASN A O 1
ATOM 1335 N N . LYS A 1 176 ? -20.494 25.074 23.453 1.00 90.94 176 LYS A N 1
ATOM 1336 C CA . LYS A 1 176 ? -20.236 24.753 24.868 1.00 90.94 176 LYS A CA 1
ATOM 1337 C C . LYS A 1 176 ? -19.832 23.293 25.078 1.00 90.94 176 LYS A C 1
ATOM 1339 O O . LYS A 1 176 ? -19.026 23.038 25.968 1.00 90.94 176 LYS A O 1
ATOM 1344 N N . ILE A 1 177 ? -20.377 22.366 24.288 1.00 95.12 177 ILE A N 1
ATOM 1345 C CA . ILE A 1 177 ? -19.967 20.955 24.284 1.00 95.12 177 ILE A CA 1
ATOM 1346 C C . ILE A 1 177 ? -18.529 20.840 23.775 1.00 95.12 177 ILE A C 1
ATOM 1348 O O . ILE A 1 177 ? -17.675 20.298 24.465 1.00 95.12 177 ILE A O 1
ATOM 1352 N N . GLU A 1 178 ? -18.234 21.429 22.616 1.00 94.50 178 GLU A N 1
ATOM 1353 C CA . GLU A 1 178 ? -16.896 21.402 22.017 1.00 94.50 178 GLU A CA 1
ATOM 1354 C C . GLU A 1 178 ? -15.830 22.086 22.878 1.00 94.50 178 GLU A C 1
ATOM 1356 O O . GLU A 1 178 ? -14.651 21.761 22.797 1.00 94.50 178 GLU A O 1
ATOM 1361 N N . GLY A 1 179 ? -16.221 23.082 23.672 1.00 88.19 179 GLY A N 1
ATOM 1362 C CA . GLY A 1 179 ? -15.340 23.751 24.627 1.00 88.19 179 GLY A CA 1
ATOM 1363 C C . GLY A 1 179 ? -15.199 23.037 25.972 1.00 88.19 179 GLY A C 1
ATOM 1364 O O . GLY A 1 179 ? -14.563 23.594 26.858 1.00 88.19 179 GLY A O 1
ATOM 1365 N N . GLY A 1 180 ? -15.844 21.883 26.178 1.00 88.56 180 GLY A N 1
ATOM 1366 C CA . GLY A 1 180 ? -15.834 21.156 27.454 1.00 88.56 180 GLY A CA 1
ATOM 1367 C C . GLY A 1 180 ? -16.605 21.821 28.596 1.00 88.56 180 GLY A C 1
ATOM 1368 O O . GLY A 1 180 ? -16.657 21.288 29.702 1.00 88.56 180 GLY A O 1
ATOM 1369 N N . VAL A 1 181 ? -17.241 22.969 28.342 1.00 92.38 181 VAL A N 1
ATOM 1370 C CA . VAL A 1 181 ? -18.018 23.734 29.331 1.00 92.38 181 VAL A CA 1
ATOM 1371 C C . VAL A 1 181 ? -19.305 22.998 29.698 1.00 92.38 181 VAL A C 1
ATOM 1373 O O . VAL A 1 181 ? -19.752 23.041 30.844 1.00 92.38 181 VAL A O 1
ATOM 1376 N N . ARG A 1 182 ? -19.923 22.325 28.723 1.00 92.94 182 ARG A N 1
ATOM 1377 C CA . ARG A 1 182 ? -21.133 21.524 28.918 1.00 92.94 182 ARG A C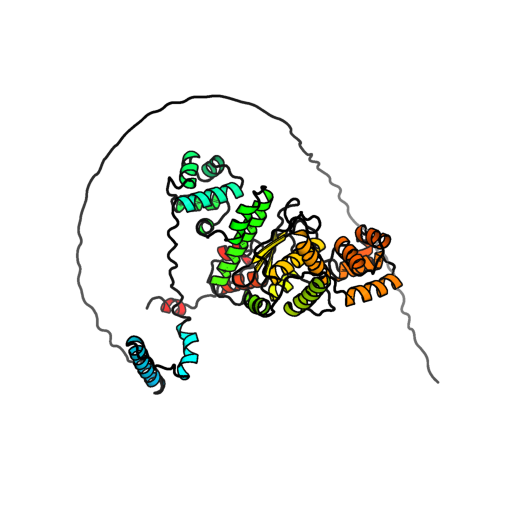A 1
ATOM 1378 C C . ARG A 1 182 ? -20.821 20.062 28.636 1.00 92.94 182 ARG A C 1
ATOM 1380 O O . ARG A 1 182 ? -20.362 19.728 27.550 1.00 92.94 182 ARG A O 1
ATOM 1387 N N . LYS A 1 183 ? -21.162 19.187 29.581 1.00 90.25 183 LYS A N 1
ATOM 1388 C CA . LYS A 1 183 ? -21.113 17.740 29.355 1.00 90.25 183 LYS A CA 1
ATOM 1389 C C . LYS A 1 183 ? -22.115 17.336 28.272 1.00 90.25 183 LYS A C 1
ATOM 1391 O O . LYS A 1 183 ? -23.241 17.832 28.246 1.00 90.25 183 LYS A O 1
ATOM 1396 N N . VAL A 1 184 ? -21.695 16.430 27.402 1.00 92.31 184 VAL A N 1
ATOM 1397 C CA . VAL A 1 184 ? -22.551 15.790 26.401 1.00 92.31 184 VAL A CA 1
ATOM 1398 C C . VAL A 1 184 ? -23.165 14.529 27.004 1.00 92.31 184 VAL A C 1
ATOM 1400 O O . VAL A 1 184 ? -22.487 13.777 27.707 1.00 92.31 184 VAL A O 1
ATOM 1403 N N . THR A 1 185 ? -24.462 14.319 26.799 1.00 90.38 185 THR A N 1
ATOM 1404 C CA . THR A 1 185 ? -25.122 13.070 27.214 1.00 90.38 185 THR A CA 1
ATOM 1405 C C . THR A 1 185 ? -24.807 11.940 26.232 1.00 90.38 185 THR A C 1
ATOM 1407 O O . THR A 1 185 ? -24.429 12.195 25.095 1.00 90.38 185 THR A O 1
ATOM 1410 N N . ALA A 1 186 ? -24.987 10.679 26.637 1.00 84.56 186 ALA A N 1
ATOM 1411 C CA . ALA A 1 186 ? -24.742 9.541 25.745 1.00 84.56 186 ALA A CA 1
ATOM 1412 C C . ALA A 1 186 ? -25.641 9.555 24.492 1.00 84.56 186 ALA A C 1
ATOM 1414 O O . ALA A 1 186 ? -25.180 9.198 23.415 1.00 84.56 186 ALA A O 1
ATOM 1415 N N . LEU A 1 187 ? -26.896 10.007 24.627 1.00 88.19 187 LEU A N 1
ATOM 1416 C CA . LEU A 1 187 ? -27.825 10.153 23.500 1.00 88.19 187 LEU A CA 1
ATOM 1417 C C . LEU A 1 187 ? -27.372 11.271 22.554 1.00 88.19 187 LEU A C 1
ATOM 1419 O O . LEU A 1 187 ? -27.200 11.019 21.370 1.00 88.19 187 LEU A O 1
ATOM 1423 N N . GLU A 1 188 ? -27.057 12.457 23.087 1.00 92.50 188 GLU A N 1
ATOM 1424 C CA . GLU A 1 188 ? -26.513 13.557 22.276 1.00 92.50 188 GLU A CA 1
ATOM 1425 C C . GLU A 1 188 ? -25.208 13.155 21.579 1.00 92.50 188 GLU A C 1
ATOM 1427 O O . GLU A 1 188 ? -24.985 13.520 20.432 1.00 92.50 188 GLU A O 1
ATOM 1432 N N . LEU A 1 189 ? -24.336 12.398 22.253 1.00 90.44 189 LEU A N 1
ATOM 1433 C CA . LEU A 1 189 ? -23.078 11.939 21.673 1.00 90.44 189 LEU A CA 1
ATOM 1434 C C . LEU A 1 189 ? -23.307 10.926 20.545 1.00 90.44 189 LEU A C 1
ATOM 1436 O O . LEU A 1 189 ? -22.592 10.968 19.547 1.00 90.44 189 LEU A O 1
ATOM 1440 N N . ALA A 1 190 ? -24.294 10.039 20.690 1.00 84.00 190 ALA A N 1
ATOM 1441 C CA . ALA A 1 190 ? -24.693 9.107 19.642 1.00 84.00 190 ALA A CA 1
ATOM 1442 C C . ALA A 1 190 ? -25.289 9.842 18.429 1.00 84.00 190 ALA A C 1
ATOM 1444 O O . ALA A 1 190 ? -24.888 9.560 17.300 1.00 84.00 190 ALA A O 1
ATOM 1445 N N . ASP A 1 191 ? -26.157 10.831 18.657 1.00 90.38 191 ASP A N 1
ATOM 1446 C CA . ASP A 1 191 ? -26.742 11.659 17.595 1.00 90.38 191 ASP A CA 1
ATOM 1447 C C . ASP A 1 191 ? -25.664 12.477 16.868 1.00 90.38 191 ASP A C 1
ATOM 1449 O O . ASP A 1 191 ? -25.639 12.539 15.639 1.00 90.38 191 ASP A O 1
ATOM 1453 N N . ILE A 1 192 ? -24.712 13.048 17.616 1.00 92.62 192 ILE A N 1
ATOM 1454 C CA . ILE A 1 192 ? -23.543 13.749 17.067 1.00 92.62 192 ILE A CA 1
ATOM 1455 C C . ILE A 1 192 ? -22.683 12.799 16.230 1.00 92.62 192 ILE A C 1
ATOM 1457 O O . ILE A 1 192 ? -22.271 13.166 15.131 1.00 92.62 192 ILE A O 1
ATOM 1461 N N . ALA A 1 193 ? -22.418 11.584 16.716 1.00 83.19 193 ALA A N 1
ATOM 1462 C CA . ALA A 1 193 ? -21.653 10.583 15.977 1.00 83.19 193 ALA A CA 1
ATOM 1463 C C . ALA A 1 193 ? -22.325 10.260 14.633 1.00 83.19 193 ALA A C 1
ATOM 1465 O O . ALA A 1 193 ? -21.678 10.321 13.586 1.00 83.19 193 ALA A O 1
ATOM 1466 N N . ALA A 1 194 ? -23.637 10.006 14.660 1.00 80.75 194 ALA A N 1
ATOM 1467 C CA . ALA A 1 194 ? -24.435 9.707 13.477 1.00 80.75 194 ALA A CA 1
ATOM 1468 C C . ALA A 1 194 ? -24.462 10.877 12.480 1.00 80.75 194 ALA A C 1
ATOM 1470 O O . ALA A 1 194 ? -24.253 10.663 11.288 1.00 80.75 194 ALA A O 1
ATOM 1471 N N . ALA A 1 195 ? -24.647 12.111 12.959 1.00 87.31 195 ALA A N 1
ATOM 1472 C CA . ALA A 1 195 ? -24.659 13.307 12.117 1.00 87.31 195 ALA A CA 1
ATOM 1473 C C . ALA A 1 195 ? -23.301 13.589 11.451 1.00 87.31 195 ALA A C 1
ATOM 1475 O O . ALA A 1 195 ? -23.258 14.076 10.324 1.00 87.31 195 ALA A O 1
ATOM 1476 N N . ILE A 1 196 ? -22.196 13.280 12.135 1.00 85.50 196 ILE A N 1
ATOM 1477 C CA . ILE A 1 196 ? -20.830 13.426 11.605 1.00 85.50 196 ILE A CA 1
ATOM 1478 C C . ILE A 1 196 ? -20.449 12.239 10.696 1.00 85.50 196 ILE A C 1
ATOM 1480 O O . ILE A 1 196 ? -19.540 12.357 9.878 1.00 85.50 196 ILE A O 1
ATOM 1484 N N . GLY A 1 197 ? -21.133 11.096 10.812 1.00 72.00 197 GLY A N 1
ATOM 1485 C CA . GLY A 1 197 ? -20.806 9.872 10.075 1.00 72.00 197 GLY A CA 1
ATOM 1486 C C . GLY A 1 197 ? -19.647 9.077 10.689 1.00 72.00 197 GLY A C 1
ATOM 1487 O O . GLY A 1 197 ? -18.908 8.400 9.975 1.00 72.00 197 GLY A O 1
ATOM 1488 N N . VAL A 1 198 ? -19.460 9.162 12.010 1.00 74.56 198 VAL A N 1
ATOM 1489 C CA . VAL A 1 198 ? -18.444 8.408 12.768 1.00 74.56 198 VAL A CA 1
ATOM 1490 C C . VAL A 1 198 ? -19.095 7.556 13.854 1.00 74.56 198 VAL A C 1
ATOM 1492 O O . VAL A 1 198 ? -20.255 7.747 14.208 1.00 74.56 198 VAL A O 1
ATOM 1495 N N . ARG A 1 199 ? -18.353 6.600 14.420 1.00 71.19 199 ARG A N 1
ATOM 1496 C CA . ARG A 1 199 ? -18.851 5.813 15.553 1.00 71.19 199 ARG A CA 1
ATOM 1497 C C . ARG A 1 199 ? -18.662 6.583 16.849 1.00 71.19 199 ARG A C 1
ATOM 1499 O O . ARG A 1 199 ? -17.662 7.271 17.027 1.00 71.19 199 ARG A O 1
ATOM 1506 N N . MET A 1 200 ? -19.563 6.375 17.805 1.00 80.06 200 MET A N 1
ATOM 1507 C CA . MET A 1 200 ? -19.440 6.978 19.135 1.00 80.06 200 MET A CA 1
ATOM 1508 C C . MET A 1 200 ? -18.103 6.616 19.815 1.00 80.06 200 MET A C 1
ATOM 1510 O O . MET A 1 200 ? -17.525 7.453 20.504 1.00 80.06 200 MET A O 1
ATOM 1514 N N . SER A 1 201 ? -17.574 5.404 19.577 1.00 73.88 201 SER A N 1
ATOM 1515 C CA . SER A 1 201 ? -16.277 4.951 20.111 1.00 73.88 201 SER A CA 1
ATOM 1516 C C . SER A 1 201 ? -15.098 5.812 19.654 1.00 73.88 201 SER A C 1
ATOM 1518 O O . SER A 1 201 ? -14.152 5.984 20.416 1.00 73.88 201 SER A O 1
ATOM 1520 N N . THR A 1 202 ? -15.175 6.409 18.460 1.00 67.19 202 THR A N 1
ATOM 1521 C CA . THR A 1 202 ? -14.111 7.239 17.878 1.00 67.19 202 THR A CA 1
ATOM 1522 C C . THR A 1 202 ? -13.776 8.441 18.757 1.00 67.19 202 THR A C 1
ATOM 1524 O O . THR A 1 202 ? -12.631 8.877 18.795 1.00 67.19 202 THR A O 1
ATOM 1527 N N . PHE A 1 203 ? -14.739 8.960 19.521 1.00 78.00 203 PHE A N 1
ATOM 1528 C CA . PHE A 1 203 ? -14.485 10.056 20.456 1.00 78.00 203 PHE A CA 1
ATOM 1529 C C . PHE A 1 203 ? -13.689 9.629 21.696 1.00 78.00 203 PHE A C 1
ATOM 1531 O O . PHE A 1 203 ? -13.141 10.478 22.396 1.00 78.00 203 PHE A O 1
ATOM 1538 N N . PHE A 1 204 ? -13.582 8.330 21.967 1.00 77.12 204 PHE A N 1
ATOM 1539 C CA . PHE A 1 204 ? -12.860 7.782 23.115 1.00 77.12 204 PHE A CA 1
ATOM 1540 C C . PHE A 1 204 ? -11.489 7.206 22.738 1.00 77.12 204 PHE A C 1
ATOM 1542 O O . PHE A 1 204 ? -10.637 7.055 23.609 1.00 77.12 204 PHE A O 1
ATOM 1549 N N . GLU A 1 205 ? -11.224 6.995 21.451 1.00 64.62 205 GLU A N 1
ATOM 1550 C CA . GLU A 1 205 ? -9.934 6.530 20.931 1.00 64.62 205 GLU A CA 1
ATOM 1551 C C . GLU A 1 205 ? -8.856 7.625 21.042 1.00 64.62 205 GLU A C 1
ATOM 1553 O O . GLU A 1 205 ? -9.088 8.788 20.708 1.00 64.62 205 GLU A O 1
ATOM 1558 N N . GLU A 1 206 ? -7.675 7.274 21.556 1.00 55.81 206 GLU A N 1
ATOM 1559 C CA . GLU A 1 206 ? -6.541 8.198 21.620 1.00 55.81 206 GLU A CA 1
ATOM 1560 C C . GLU A 1 206 ? -5.979 8.421 20.208 1.00 55.81 206 GLU A C 1
ATOM 1562 O O . GLU A 1 206 ? -5.832 7.455 19.456 1.00 55.81 206 GLU A O 1
ATOM 1567 N N . PRO A 1 207 ? -5.720 9.673 19.785 1.00 53.88 207 PRO A N 1
ATOM 1568 C CA . PRO A 1 207 ? -5.156 9.912 18.467 1.00 53.88 207 PRO A CA 1
ATOM 1569 C C . PRO A 1 207 ? -3.768 9.277 18.378 1.00 53.88 207 PRO A C 1
ATOM 1571 O O . PRO A 1 207 ? -2.945 9.444 19.277 1.00 53.88 207 PRO A O 1
ATOM 1574 N N . VAL A 1 208 ? -3.510 8.570 17.276 1.00 52.69 208 VAL A N 1
ATOM 1575 C CA . VAL A 1 208 ? -2.233 7.893 17.024 1.00 52.69 208 VAL A CA 1
ATOM 1576 C C . VAL A 1 208 ? -1.085 8.911 17.167 1.00 52.69 208 VAL A C 1
ATOM 1578 O O . VAL A 1 208 ? -1.057 9.881 16.401 1.00 52.69 208 VAL A O 1
ATOM 1581 N N . PRO A 1 209 ? -0.136 8.738 18.113 1.00 46.53 209 PRO A N 1
ATOM 1582 C CA . PRO A 1 209 ? 0.883 9.749 18.422 1.00 46.53 209 PRO A CA 1
ATOM 1583 C C . PRO A 1 209 ? 1.721 10.190 17.215 1.00 46.53 209 PRO A C 1
ATOM 1585 O O . PRO A 1 209 ? 2.060 11.367 17.096 1.00 46.53 209 PRO A O 1
ATOM 1588 N N . ALA A 1 210 ? 1.987 9.265 16.287 1.00 46.19 210 ALA A N 1
ATOM 1589 C CA . ALA A 1 210 ? 2.677 9.531 15.025 1.00 46.19 210 ALA A CA 1
ATOM 1590 C C . ALA A 1 210 ? 1.971 10.612 14.180 1.00 46.19 210 ALA A C 1
ATOM 1592 O O . ALA A 1 210 ? 2.603 11.532 13.665 1.00 46.19 210 ALA A O 1
ATOM 1593 N N . LEU A 1 211 ? 0.639 10.564 14.134 1.00 52.19 211 LEU A N 1
ATOM 1594 C CA . LEU A 1 211 ? -0.202 11.503 13.396 1.00 52.19 211 LEU A CA 1
ATOM 1595 C C . LEU A 1 211 ? -0.230 12.892 14.059 1.00 52.19 211 LEU A C 1
ATOM 1597 O O . LEU A 1 211 ? -0.261 13.925 13.394 1.00 52.19 211 LEU A O 1
ATOM 1601 N N . VAL A 1 212 ? -0.208 12.928 15.396 1.00 47.19 212 VAL A N 1
ATOM 1602 C CA . VAL A 1 212 ? -0.183 14.174 16.181 1.00 47.19 212 VAL A CA 1
ATOM 1603 C C . VAL A 1 212 ? 1.156 14.896 16.013 1.00 47.19 212 VAL A C 1
ATOM 1605 O O . VAL A 1 212 ? 1.179 16.115 15.818 1.00 47.19 212 VAL A O 1
ATOM 1608 N N . ALA A 1 213 ? 2.268 14.155 16.023 1.00 41.62 213 ALA A N 1
ATOM 1609 C CA . ALA A 1 213 ? 3.601 14.700 15.771 1.00 41.62 213 ALA A CA 1
ATOM 1610 C C . ALA A 1 213 ? 3.710 15.312 14.363 1.00 41.62 213 ALA A C 1
ATOM 1612 O O . ALA A 1 213 ? 4.210 16.428 14.212 1.00 41.62 213 ALA A O 1
ATOM 1613 N N . HIS A 1 214 ? 3.150 14.645 13.350 1.00 44.38 214 HIS A N 1
ATOM 1614 C CA . HIS A 1 214 ? 3.136 15.151 11.980 1.00 44.38 214 HIS A CA 1
ATOM 1615 C C . HIS A 1 214 ? 2.338 16.451 11.826 1.00 44.38 214 HIS A C 1
ATOM 1617 O O . HIS A 1 214 ? 2.868 17.448 11.324 1.00 44.38 214 HIS A O 1
ATOM 1623 N N . ARG A 1 215 ? 1.109 16.493 12.358 1.00 49.28 215 ARG A N 1
ATOM 1624 C CA . ARG A 1 215 ? 0.242 17.688 12.349 1.00 49.28 215 ARG A CA 1
ATOM 1625 C C . ARG A 1 215 ? 0.899 18.915 12.977 1.00 49.28 215 ARG A C 1
ATOM 1627 O O . ARG A 1 215 ? 0.657 20.038 12.541 1.00 49.28 215 ARG A O 1
ATOM 1634 N N . SER A 1 216 ? 1.742 18.694 13.983 1.00 39.44 216 SER A N 1
ATOM 1635 C CA . SER A 1 216 ? 2.485 19.747 14.684 1.00 39.44 216 SER A CA 1
ATOM 1636 C C . SER A 1 216 ? 3.605 20.354 13.830 1.00 39.44 216 SER A C 1
ATOM 1638 O O . SER A 1 216 ? 3.982 21.504 14.041 1.00 39.44 216 SER A O 1
ATOM 1640 N N . SER A 1 217 ? 4.143 19.586 12.877 1.00 39.62 217 SER A N 1
ATOM 1641 C CA . SER A 1 217 ? 5.325 19.951 12.088 1.00 39.62 217 SER A CA 1
ATOM 1642 C C . SER A 1 217 ? 5.015 20.633 10.749 1.00 39.62 217 SER A C 1
ATOM 1644 O O . SER A 1 217 ? 5.844 21.399 10.264 1.00 39.62 217 SER A O 1
ATOM 1646 N N . GLN A 1 218 ? 3.835 20.388 10.164 1.00 45.88 218 GLN A N 1
ATOM 1647 C CA . GLN A 1 218 ? 3.550 20.735 8.761 1.00 45.88 218 GLN A CA 1
ATOM 1648 C C . GLN A 1 218 ? 2.509 21.850 8.553 1.00 45.88 218 GLN A C 1
ATOM 1650 O O . GLN A 1 218 ? 2.399 22.337 7.437 1.00 45.88 218 GLN A O 1
ATOM 1655 N N . GLY A 1 219 ? 1.777 22.307 9.584 1.00 38.12 219 GLY A N 1
ATOM 1656 C CA . GLY A 1 219 ? 0.832 23.435 9.454 1.00 38.12 219 GLY A CA 1
ATOM 1657 C C . GLY A 1 219 ? -0.158 23.260 8.288 1.00 38.12 219 GLY A C 1
ATOM 1658 O O . GLY A 1 219 ? -0.074 23.976 7.298 1.00 38.12 219 GLY A O 1
ATOM 1659 N N . LEU A 1 220 ? -1.044 22.268 8.384 1.00 46.44 220 LEU A N 1
ATOM 1660 C CA . LEU A 1 220 ? -1.625 21.609 7.207 1.00 46.44 220 LEU A CA 1
ATOM 1661 C C . LEU A 1 220 ? -2.705 22.388 6.432 1.00 46.44 220 LEU A C 1
ATOM 1663 O O . LEU A 1 220 ? -3.588 23.036 7.005 1.00 46.44 220 LEU A O 1
ATOM 1667 N N . ASP A 1 221 ? -2.639 22.188 5.112 1.00 45.34 221 ASP A N 1
ATOM 1668 C CA . ASP A 1 221 ? -3.691 22.363 4.111 1.00 45.34 221 ASP A CA 1
ATOM 1669 C C . ASP A 1 221 ? -4.779 21.270 4.280 1.00 45.34 221 ASP A C 1
ATOM 1671 O O . ASP A 1 221 ? -4.583 20.241 4.929 1.00 45.34 221 ASP A O 1
ATOM 1675 N N . THR A 1 222 ? -5.973 21.482 3.730 1.00 46.47 222 THR A N 1
ATOM 1676 C CA . THR A 1 222 ? -7.163 20.637 3.996 1.00 46.47 222 THR A CA 1
ATOM 1677 C C . THR A 1 222 ? -7.059 19.193 3.478 1.00 46.47 222 THR A C 1
ATOM 1679 O O . THR A 1 222 ? -7.662 18.293 4.064 1.00 46.47 222 THR A O 1
ATOM 1682 N N . ALA A 1 223 ? -6.277 18.944 2.426 1.00 44.75 223 ALA A N 1
ATOM 1683 C CA . ALA A 1 223 ? -6.127 17.637 1.777 1.00 44.75 223 ALA A CA 1
ATOM 1684 C C . ALA A 1 223 ? -5.381 16.604 2.649 1.00 44.75 223 ALA A C 1
ATOM 1686 O O . ALA A 1 223 ? -5.784 15.440 2.723 1.00 44.75 223 ALA A O 1
ATOM 1687 N N . ASP A 1 224 ? -4.365 17.048 3.390 1.00 56.72 224 ASP A N 1
ATOM 1688 C CA . ASP A 1 224 ? -3.576 16.200 4.293 1.00 56.72 224 ASP A CA 1
ATOM 1689 C C . ASP A 1 224 ? -4.427 15.669 5.456 1.00 56.72 224 ASP A C 1
ATOM 1691 O O . ASP A 1 224 ? -4.215 14.572 5.971 1.00 56.72 224 ASP A O 1
ATOM 1695 N N . SER A 1 225 ? -5.493 16.396 5.803 1.00 65.06 225 SER A N 1
ATOM 1696 C CA . SER A 1 225 ? -6.413 15.997 6.865 1.00 65.06 225 SER A CA 1
ATOM 1697 C C . SER A 1 225 ? -7.229 14.735 6.539 1.00 65.06 225 SER A C 1
ATOM 1699 O O . SER A 1 225 ? -7.614 14.017 7.468 1.00 65.06 225 SER A O 1
ATOM 1701 N N . GLN A 1 226 ? -7.480 14.428 5.255 1.00 72.25 226 GLN A N 1
ATOM 1702 C CA . GLN A 1 226 ? -8.293 13.273 4.854 1.00 72.25 226 GLN A CA 1
ATOM 1703 C C . GLN A 1 226 ? -7.497 11.963 4.891 1.00 72.25 226 GLN A C 1
ATOM 1705 O O . GLN A 1 226 ? -7.985 10.979 5.455 1.00 72.25 226 GLN A O 1
ATOM 1710 N N . ILE A 1 227 ? -6.285 11.948 4.323 1.00 79.06 227 ILE A N 1
ATOM 1711 C CA . ILE A 1 227 ? -5.389 10.781 4.375 1.00 79.06 227 ILE A CA 1
ATOM 1712 C C . ILE A 1 227 ? -5.048 10.465 5.828 1.00 79.06 227 ILE A C 1
ATOM 1714 O O . ILE A 1 227 ? -5.236 9.327 6.254 1.00 79.06 227 ILE A O 1
ATOM 1718 N N . ASP A 1 228 ? -4.682 11.482 6.611 1.00 76.81 228 ASP A N 1
ATOM 1719 C CA . ASP A 1 228 ? -4.413 11.337 8.038 1.00 76.81 228 ASP A CA 1
ATOM 1720 C C . ASP A 1 228 ? -5.604 10.728 8.793 1.00 76.81 228 ASP A C 1
ATOM 1722 O O . ASP A 1 228 ? -5.449 9.848 9.642 1.00 76.81 228 ASP A O 1
ATOM 1726 N N . ALA A 1 229 ? -6.822 11.204 8.514 1.00 79.81 229 ALA A N 1
ATOM 1727 C CA . ALA A 1 229 ? -8.023 10.713 9.180 1.00 79.81 229 ALA A CA 1
ATOM 1728 C C . ALA A 1 229 ? -8.336 9.255 8.820 1.00 79.81 229 ALA A C 1
ATOM 1730 O O . ALA A 1 229 ? -8.732 8.487 9.700 1.00 79.81 229 ALA A O 1
ATOM 1731 N N . LEU A 1 230 ? -8.169 8.876 7.551 1.00 87.88 230 LEU A N 1
ATOM 1732 C CA . LEU A 1 230 ? -8.376 7.504 7.096 1.00 87.88 230 LEU A CA 1
ATOM 1733 C C . LEU A 1 230 ? -7.302 6.563 7.641 1.00 87.88 230 LEU A C 1
ATOM 1735 O O . LEU A 1 230 ? -7.644 5.492 8.134 1.00 87.88 230 LEU A O 1
ATOM 1739 N N . LEU A 1 231 ? -6.035 6.973 7.629 1.00 87.06 231 LEU A N 1
ATOM 1740 C CA . LEU A 1 231 ? -4.946 6.201 8.220 1.00 87.06 231 LEU A CA 1
ATOM 1741 C C . LEU A 1 231 ? -5.149 5.986 9.715 1.00 87.06 231 LEU A C 1
ATOM 1743 O O . LEU A 1 231 ? -5.081 4.852 10.175 1.00 87.06 231 LEU A O 1
ATOM 1747 N N . ALA A 1 232 ? -5.482 7.037 10.468 1.00 82.75 232 ALA A N 1
ATOM 1748 C CA . ALA A 1 232 ? -5.794 6.907 11.889 1.00 82.75 232 ALA A CA 1
ATOM 1749 C C . ALA A 1 232 ? -6.965 5.944 12.132 1.00 82.75 232 ALA A C 1
ATOM 1751 O O . ALA A 1 232 ? -6.899 5.097 13.020 1.00 82.75 232 ALA A O 1
ATOM 1752 N N . LYS A 1 233 ? -8.021 6.034 11.310 1.00 87.81 233 LYS A N 1
ATOM 1753 C CA . LYS A 1 233 ? -9.150 5.098 11.367 1.00 87.81 233 LYS A CA 1
ATOM 1754 C C . LYS A 1 233 ? -8.683 3.657 11.144 1.00 87.81 233 LYS A C 1
ATOM 1756 O O . LYS A 1 233 ? -9.038 2.788 11.935 1.00 87.81 233 LYS A O 1
ATOM 1761 N N . PHE A 1 234 ? -7.909 3.393 10.094 1.00 93.69 234 PHE A N 1
ATOM 1762 C CA . PHE A 1 234 ? -7.468 2.036 9.761 1.00 93.69 234 PHE A CA 1
ATOM 1763 C C . PHE A 1 234 ? -6.494 1.476 10.792 1.00 93.69 234 PHE A C 1
ATOM 1765 O O . PHE A 1 234 ? -6.619 0.312 11.158 1.00 93.69 234 PHE A O 1
ATOM 1772 N N . THR A 1 235 ? -5.604 2.305 11.333 1.00 89.94 235 THR A N 1
ATOM 1773 C CA . THR A 1 235 ? -4.759 1.951 12.476 1.00 89.94 235 THR A CA 1
ATOM 1774 C C . THR A 1 235 ? -5.601 1.492 13.663 1.00 89.94 235 THR A C 1
ATOM 1776 O O . THR A 1 235 ? -5.428 0.365 14.123 1.00 89.94 235 THR A O 1
ATOM 1779 N N . ASN A 1 236 ? -6.585 2.289 14.089 1.00 88.12 236 ASN A N 1
ATOM 1780 C CA . ASN A 1 236 ? -7.454 1.929 15.214 1.00 88.12 236 ASN A CA 1
ATOM 1781 C C . ASN A 1 236 ? -8.260 0.648 14.936 1.00 88.12 236 ASN A C 1
ATOM 1783 O O . ASN A 1 236 ? -8.491 -0.164 15.833 1.00 88.12 236 ASN A O 1
ATOM 1787 N N . GLU A 1 237 ? -8.697 0.437 13.693 1.00 94.12 237 GLU A N 1
ATOM 1788 C CA . GLU A 1 237 ? -9.425 -0.769 13.290 1.00 94.12 237 GLU A CA 1
ATOM 1789 C C . GLU A 1 237 ? -8.529 -2.017 13.299 1.00 94.12 237 GLU A C 1
ATOM 1791 O O . GLU A 1 237 ? -8.958 -3.066 13.787 1.00 94.12 237 GLU A O 1
ATOM 1796 N N . VAL A 1 238 ? -7.281 -1.909 12.836 1.00 94.62 238 VAL A N 1
ATOM 1797 C CA . VAL A 1 238 ? -6.278 -2.983 12.909 1.00 94.62 238 VAL A CA 1
ATOM 1798 C C . VAL A 1 238 ? -5.918 -3.300 14.354 1.00 94.62 238 VAL A C 1
ATOM 1800 O O . VAL A 1 238 ? -5.951 -4.470 14.731 1.00 94.62 238 VAL A O 1
ATOM 1803 N N . GLU A 1 239 ? -5.666 -2.293 15.188 1.00 90.94 239 GLU A N 1
ATOM 1804 C CA . GLU A 1 239 ? -5.385 -2.487 16.613 1.00 90.94 239 GLU A CA 1
ATOM 1805 C C . GLU A 1 239 ? -6.567 -3.119 17.351 1.00 90.94 239 GLU A C 1
ATOM 1807 O O . GLU A 1 239 ? -6.379 -4.023 18.167 1.00 90.94 239 GLU A O 1
ATOM 1812 N N . PHE A 1 240 ? -7.799 -2.711 17.034 1.00 91.69 240 PHE A N 1
ATOM 1813 C CA . PHE A 1 240 ? -9.003 -3.330 17.581 1.00 91.69 240 PHE A CA 1
ATOM 1814 C C . PHE A 1 240 ? -9.069 -4.823 17.235 1.00 91.69 240 PHE A C 1
ATOM 1816 O O . PHE A 1 240 ? -9.223 -5.649 18.136 1.00 91.69 240 PHE A O 1
ATOM 1823 N N . VAL A 1 241 ? -8.917 -5.190 15.958 1.00 94.56 241 VAL A N 1
ATOM 1824 C CA . VAL A 1 241 ? -8.937 -6.601 15.533 1.00 94.56 241 VAL A CA 1
ATOM 1825 C C . VAL A 1 241 ? -7.768 -7.372 16.161 1.00 94.56 241 VAL A C 1
ATOM 1827 O O . VAL A 1 241 ? -7.966 -8.485 16.647 1.00 94.56 241 VAL A O 1
ATOM 1830 N N . ALA A 1 242 ? -6.579 -6.771 16.249 1.00 91.19 242 ALA A N 1
ATOM 1831 C CA . ALA A 1 242 ? -5.405 -7.369 16.884 1.00 91.19 242 ALA A CA 1
ATOM 1832 C C . ALA A 1 242 ? -5.598 -7.588 18.391 1.00 91.19 242 ALA A C 1
ATOM 1834 O O . ALA A 1 242 ? -5.179 -8.617 18.918 1.00 91.19 242 ALA A O 1
ATOM 1835 N N . SER A 1 243 ? -6.293 -6.678 19.083 1.00 90.62 243 SER A N 1
ATOM 1836 C CA . SER A 1 243 ? -6.607 -6.803 20.515 1.00 90.62 243 SER A CA 1
ATOM 1837 C C . SER A 1 243 ? -7.510 -7.998 20.826 1.00 90.62 243 SER A C 1
ATOM 1839 O O . SER A 1 243 ? -7.522 -8.506 21.947 1.00 90.62 243 SER A O 1
ATOM 1841 N N . LEU A 1 244 ? -8.236 -8.486 19.817 1.00 92.25 244 LEU A N 1
ATOM 1842 C CA . LEU A 1 244 ? -9.026 -9.700 19.913 1.00 92.25 244 LEU A CA 1
ATOM 1843 C C . LEU A 1 244 ? -8.151 -10.956 19.722 1.00 92.25 244 LEU A C 1
ATOM 1845 O O . LEU A 1 244 ? -8.636 -12.054 19.948 1.00 92.25 244 LEU A O 1
ATOM 1849 N N . GLY A 1 245 ? -6.864 -10.861 19.399 1.00 86.31 245 GLY A N 1
ATOM 1850 C CA . GLY A 1 245 ? -5.960 -12.018 19.408 1.00 86.31 245 GLY A CA 1
ATOM 1851 C C . GLY A 1 245 ? -6.324 -13.078 18.367 1.00 86.31 245 GLY A C 1
ATOM 1852 O O . GLY A 1 245 ? -6.458 -14.252 18.701 1.00 86.31 245 GLY A O 1
ATOM 1853 N N . VAL A 1 246 ? -6.561 -12.645 17.127 1.00 87.44 246 VAL A N 1
ATOM 1854 C CA . VAL A 1 246 ? -6.747 -13.525 15.964 1.00 87.44 246 VAL A CA 1
ATOM 1855 C C . VAL A 1 246 ? -5.464 -13.592 15.143 1.00 87.44 246 VAL A C 1
ATOM 1857 O O . VAL A 1 246 ? -4.898 -12.559 14.784 1.00 87.44 246 VAL A O 1
ATOM 1860 N N . ASP A 1 247 ? -5.029 -14.809 14.825 1.00 86.94 247 ASP A N 1
ATOM 1861 C CA . ASP A 1 247 ? -3.770 -15.057 14.114 1.00 86.94 247 ASP A CA 1
ATOM 1862 C C . ASP A 1 247 ? -3.862 -14.675 12.628 1.00 86.94 247 ASP A C 1
ATOM 1864 O O . ASP A 1 247 ? -2.856 -14.376 11.989 1.00 86.94 247 ASP A O 1
ATOM 1868 N N . GLU A 1 248 ? -5.072 -14.639 12.052 1.00 89.38 248 GLU A N 1
ATOM 1869 C CA . GLU A 1 248 ? -5.279 -14.362 10.628 1.00 89.38 248 GLU A CA 1
ATOM 1870 C C . GLU A 1 248 ? -4.781 -12.987 10.166 1.00 89.38 248 GLU A C 1
ATOM 1872 O O . GLU A 1 248 ? -4.619 -12.809 8.959 1.00 89.38 248 GLU A O 1
ATOM 1877 N N . LEU A 1 249 ? -4.538 -12.042 11.082 1.00 89.38 249 LEU A N 1
ATOM 1878 C CA . LEU A 1 249 ? -3.967 -10.733 10.758 1.00 89.38 249 LEU A CA 1
ATOM 1879 C C . LEU A 1 249 ? -2.517 -10.808 10.262 1.00 89.38 249 LEU A C 1
ATOM 1881 O O . LEU A 1 249 ? -2.122 -9.948 9.480 1.00 89.38 249 LEU A O 1
ATOM 1885 N N . GLY A 1 250 ? -1.735 -11.798 10.707 1.00 88.81 250 GLY A N 1
ATOM 1886 C CA . GLY A 1 250 ? -0.346 -11.984 10.270 1.00 88.81 250 GLY A CA 1
ATOM 1887 C C . GLY A 1 250 ? 0.632 -10.874 10.685 1.00 88.81 250 GLY A C 1
ATOM 1888 O O . GLY A 1 250 ? 1.659 -10.693 10.036 1.00 88.81 250 GLY A O 1
ATOM 1889 N N . LEU A 1 251 ? 0.331 -10.096 11.736 1.00 89.12 251 LEU A N 1
ATOM 1890 C CA . LEU A 1 251 ? 1.229 -9.030 12.225 1.00 89.12 251 LEU A CA 1
ATOM 1891 C C . LEU A 1 251 ? 2.513 -9.577 12.871 1.00 89.12 251 LEU A C 1
ATOM 1893 O O . LEU A 1 251 ? 3.475 -8.838 13.053 1.00 89.12 251 LEU A O 1
ATOM 1897 N N . ASP A 1 252 ? 2.545 -10.865 13.207 1.00 86.25 252 ASP A N 1
ATOM 1898 C CA . ASP A 1 252 ? 3.730 -11.583 13.678 1.00 86.25 252 ASP A CA 1
ATOM 1899 C C . ASP A 1 252 ? 4.832 -11.692 12.620 1.00 86.25 252 ASP A C 1
ATOM 1901 O O . ASP A 1 252 ? 6.009 -11.768 12.967 1.00 86.25 252 ASP A O 1
ATOM 1905 N N . ALA A 1 253 ? 4.486 -11.590 11.335 1.00 88.88 253 ALA A N 1
ATOM 1906 C CA . ALA A 1 253 ? 5.466 -11.472 10.262 1.00 88.88 253 ALA A CA 1
ATOM 1907 C C . ALA A 1 253 ? 6.403 -10.258 10.430 1.00 88.88 253 ALA A C 1
ATOM 1909 O O . ALA A 1 253 ? 7.546 -10.290 9.969 1.00 88.88 253 ALA A O 1
ATOM 1910 N N . ALA A 1 254 ? 5.962 -9.215 11.142 1.00 87.75 254 ALA A N 1
ATOM 1911 C CA . ALA A 1 254 ? 6.799 -8.066 11.473 1.00 87.75 254 ALA A CA 1
ATOM 1912 C C . ALA A 1 254 ? 7.978 -8.429 12.391 1.00 87.75 254 ALA A C 1
ATOM 1914 O O . ALA A 1 254 ? 9.013 -7.766 12.347 1.00 87.75 254 ALA A O 1
ATOM 1915 N N . ASP A 1 255 ? 7.873 -9.504 13.180 1.00 87.94 255 ASP A N 1
ATOM 1916 C CA . ASP A 1 255 ? 8.964 -9.949 14.049 1.00 87.94 255 ASP A CA 1
ATOM 1917 C C . ASP A 1 255 ? 10.159 -10.442 13.214 1.00 87.94 255 ASP A C 1
ATOM 1919 O O . ASP A 1 255 ? 11.312 -10.229 13.590 1.00 87.94 255 ASP A O 1
ATOM 1923 N N . VAL A 1 256 ? 9.897 -11.053 12.050 1.00 89.25 256 VAL A N 1
ATOM 1924 C CA . VAL A 1 256 ? 10.938 -11.472 11.096 1.00 89.25 256 VAL A CA 1
ATOM 1925 C C . VAL A 1 256 ? 11.631 -10.252 10.492 1.00 89.25 256 VAL A C 1
ATOM 1927 O O . VAL A 1 256 ? 12.854 -10.238 10.377 1.00 89.25 256 VAL A O 1
ATOM 1930 N N . VAL A 1 257 ? 10.869 -9.206 10.155 1.00 89.88 257 VAL A N 1
ATOM 1931 C CA . VAL A 1 257 ? 11.417 -7.934 9.655 1.00 89.88 257 VAL A CA 1
ATOM 1932 C C . VAL A 1 257 ? 12.298 -7.272 10.712 1.00 89.88 257 VAL A C 1
ATOM 1934 O O . VAL A 1 257 ? 13.429 -6.896 10.413 1.00 89.88 257 VAL A O 1
ATOM 1937 N N . ALA A 1 258 ? 11.828 -7.197 11.959 1.00 85.81 258 ALA A N 1
ATOM 1938 C CA . ALA A 1 258 ? 12.584 -6.622 13.069 1.00 85.81 258 ALA A CA 1
ATOM 1939 C C . ALA A 1 258 ? 13.896 -7.381 13.342 1.00 85.81 258 ALA A C 1
ATOM 1941 O O . ALA A 1 258 ? 14.915 -6.776 13.667 1.00 85.81 258 ALA A O 1
ATOM 1942 N N . GLN A 1 259 ? 13.896 -8.706 13.172 1.00 86.94 259 GLN A N 1
ATOM 1943 C CA . GLN A 1 259 ? 15.089 -9.549 13.314 1.00 86.94 259 GLN A CA 1
ATOM 1944 C C . GLN A 1 259 ? 16.036 -9.475 12.113 1.00 86.94 259 GLN A C 1
ATOM 1946 O O . GLN A 1 259 ? 17.185 -9.904 12.216 1.00 86.94 259 GLN A O 1
ATOM 1951 N N . ALA A 1 260 ? 15.576 -8.954 10.975 1.00 87.12 260 ALA A N 1
ATOM 1952 C CA . ALA A 1 260 ? 16.368 -8.916 9.759 1.00 87.12 260 ALA A CA 1
ATOM 1953 C C . ALA A 1 260 ? 17.473 -7.848 9.792 1.00 87.12 260 ALA A C 1
ATOM 1955 O O . ALA A 1 260 ? 18.280 -7.845 8.868 1.00 87.12 260 ALA A O 1
ATOM 1956 N N . ASP A 1 261 ? 17.533 -6.972 10.804 1.00 84.75 261 ASP A N 1
ATOM 1957 C CA . ASP A 1 261 ? 18.532 -5.896 10.944 1.00 84.75 261 ASP A CA 1
ATOM 1958 C C . ASP A 1 261 ? 18.632 -5.053 9.659 1.00 84.75 261 ASP A C 1
ATOM 1960 O O . ASP A 1 261 ? 19.609 -5.076 8.902 1.00 84.75 261 ASP A O 1
ATOM 1964 N N . ILE A 1 262 ? 17.510 -4.431 9.297 1.00 88.94 262 ILE A N 1
ATOM 1965 C CA . ILE A 1 262 ? 17.411 -3.579 8.113 1.00 88.94 262 ILE A CA 1
ATOM 1966 C C . ILE A 1 262 ? 17.894 -2.182 8.480 1.00 88.94 262 ILE A C 1
ATOM 1968 O O . ILE A 1 262 ? 17.404 -1.569 9.422 1.00 88.94 262 ILE A O 1
ATOM 1972 N N . THR A 1 263 ? 18.842 -1.673 7.700 1.00 86.19 263 THR A N 1
ATOM 1973 C CA . THR A 1 263 ? 19.380 -0.328 7.859 1.00 86.19 263 THR A CA 1
ATOM 1974 C C . THR A 1 263 ? 18.956 0.574 6.710 1.00 86.19 263 THR A C 1
ATOM 1976 O O . THR A 1 263 ? 18.622 0.127 5.609 1.00 86.19 263 THR A O 1
ATOM 1979 N N . GLN A 1 264 ? 18.981 1.874 6.988 1.00 87.94 264 GLN A N 1
ATOM 1980 C CA . GLN A 1 264 ? 18.673 2.921 6.030 1.00 87.94 264 GLN A CA 1
ATOM 1981 C C . GLN A 1 264 ? 19.666 2.901 4.846 1.00 87.94 264 GLN A C 1
ATOM 1983 O O . GLN A 1 264 ? 20.871 3.034 5.079 1.00 87.94 264 GLN A O 1
ATOM 1988 N N . PRO A 1 265 ? 19.215 2.775 3.581 1.00 90.69 265 PRO A N 1
ATOM 1989 C CA . PRO A 1 265 ? 20.111 2.840 2.432 1.00 90.69 265 PRO A CA 1
ATOM 1990 C C . PRO A 1 265 ? 20.668 4.256 2.238 1.00 90.69 265 PRO A C 1
ATOM 1992 O O . PRO A 1 265 ? 19.934 5.219 2.027 1.00 90.69 265 PRO A O 1
ATOM 1995 N N . THR A 1 266 ? 21.991 4.379 2.229 1.00 89.50 266 THR A N 1
ATOM 1996 C CA . THR A 1 266 ? 22.715 5.630 1.960 1.00 89.50 266 THR A CA 1
ATOM 1997 C C . THR A 1 266 ? 23.093 5.767 0.481 1.00 89.50 266 THR A C 1
ATOM 1999 O O . THR A 1 266 ? 23.169 6.877 -0.065 1.00 89.50 266 THR A O 1
ATOM 2002 N N . THR A 1 267 ? 23.263 4.634 -0.209 1.00 93.69 267 THR A N 1
ATOM 2003 C CA . THR A 1 267 ? 23.617 4.569 -1.633 1.00 93.69 267 THR A CA 1
ATOM 2004 C C . THR A 1 267 ? 22.536 3.903 -2.486 1.00 93.69 267 THR A C 1
ATOM 2006 O O . THR A 1 267 ? 21.715 3.123 -2.008 1.00 93.69 267 THR A O 1
ATOM 2009 N N . ASN A 1 268 ? 22.567 4.152 -3.800 1.00 94.56 268 ASN A N 1
ATOM 2010 C CA . ASN A 1 268 ? 21.676 3.463 -4.741 1.00 94.56 268 ASN A CA 1
ATOM 2011 C C . ASN A 1 268 ? 21.919 1.944 -4.769 1.00 94.56 268 ASN A C 1
ATOM 2013 O O . ASN A 1 268 ? 20.983 1.190 -5.006 1.00 94.56 268 ASN A O 1
ATOM 2017 N N . ALA A 1 269 ? 23.154 1.490 -4.531 1.00 95.81 269 ALA A N 1
ATOM 2018 C CA . ALA A 1 269 ? 23.475 0.064 -4.470 1.00 95.81 269 ALA A CA 1
ATOM 2019 C C . ALA A 1 269 ? 22.883 -0.600 -3.215 1.00 95.81 269 ALA A C 1
ATOM 2021 O O . ALA A 1 269 ? 22.381 -1.722 -3.277 1.00 95.81 269 ALA A O 1
ATOM 2022 N N . GLU A 1 270 ? 22.881 0.109 -2.086 1.00 96.00 270 GLU A N 1
ATOM 2023 C CA . GLU A 1 270 ? 22.199 -0.338 -0.868 1.00 96.00 270 GLU A CA 1
ATOM 2024 C C . GLU A 1 270 ? 20.679 -0.379 -1.058 1.00 96.00 270 GLU A C 1
ATOM 2026 O O . GLU A 1 270 ? 20.053 -1.342 -0.629 1.00 96.00 270 GLU A O 1
ATOM 2031 N N . ALA A 1 271 ? 20.088 0.581 -1.778 1.00 95.56 271 ALA A N 1
ATOM 2032 C CA . ALA A 1 271 ? 18.664 0.548 -2.124 1.00 95.56 271 ALA A CA 1
ATOM 2033 C C . ALA A 1 271 ? 18.283 -0.674 -2.990 1.00 95.56 271 ALA A C 1
ATOM 2035 O O . ALA A 1 271 ? 17.252 -1.302 -2.763 1.00 95.56 271 ALA A O 1
ATOM 2036 N N . GLU A 1 272 ? 19.128 -1.063 -3.953 1.00 96.75 272 GLU A N 1
ATOM 2037 C CA . GLU A 1 272 ? 18.950 -2.308 -4.727 1.00 96.75 272 GLU A CA 1
ATOM 2038 C C . GLU A 1 272 ? 19.062 -3.552 -3.841 1.00 96.75 272 GLU A C 1
ATOM 2040 O O . GLU A 1 272 ? 18.300 -4.505 -3.990 1.00 96.75 272 GLU A O 1
ATOM 2045 N N . THR A 1 273 ? 20.012 -3.543 -2.905 1.00 96.50 273 THR A N 1
ATOM 2046 C CA . THR A 1 273 ? 20.227 -4.655 -1.971 1.00 96.50 273 THR A CA 1
ATOM 2047 C C . THR A 1 273 ? 19.032 -4.803 -1.030 1.00 96.50 273 THR A C 1
ATOM 2049 O O . THR A 1 273 ? 18.565 -5.917 -0.792 1.00 96.50 273 THR A O 1
ATOM 2052 N N . LEU A 1 274 ? 18.478 -3.682 -0.559 1.00 96.44 274 LEU A N 1
ATOM 2053 C CA . LEU A 1 274 ? 17.246 -3.654 0.219 1.00 96.44 274 LEU A CA 1
ATOM 2054 C C . LEU A 1 274 ? 16.071 -4.228 -0.582 1.00 96.44 274 LEU A C 1
ATOM 2056 O O . LEU A 1 274 ? 15.286 -4.992 -0.030 1.00 96.44 274 LEU A O 1
ATOM 2060 N N . ALA A 1 275 ? 15.977 -3.937 -1.883 1.00 97.31 275 ALA A N 1
ATOM 2061 C CA . ALA A 1 275 ? 14.932 -4.488 -2.745 1.00 97.31 275 ALA A CA 1
ATOM 2062 C C . ALA A 1 275 ? 15.020 -6.014 -2.858 1.00 97.31 275 ALA A C 1
ATOM 2064 O O . ALA A 1 275 ? 13.995 -6.686 -2.771 1.00 97.31 275 ALA A O 1
ATOM 2065 N N . VAL A 1 276 ? 16.226 -6.574 -2.988 1.00 96.69 276 VAL A N 1
ATOM 2066 C CA . VAL A 1 276 ? 16.433 -8.034 -2.969 1.00 96.69 276 VAL A CA 1
ATOM 2067 C C . VAL A 1 276 ? 15.991 -8.619 -1.627 1.00 96.69 276 VAL A C 1
ATOM 2069 O O . VAL A 1 276 ? 15.153 -9.517 -1.599 1.00 96.69 276 VAL A O 1
ATOM 2072 N N . LYS A 1 277 ? 16.460 -8.038 -0.518 1.00 96.25 277 LYS A N 1
ATOM 2073 C CA . LYS A 1 277 ? 16.103 -8.472 0.839 1.00 96.25 277 LYS A CA 1
ATOM 2074 C C . LYS A 1 277 ? 14.593 -8.413 1.092 1.00 96.25 277 LYS A C 1
ATOM 2076 O O . LYS A 1 277 ? 14.034 -9.323 1.692 1.00 96.25 277 LYS A O 1
ATOM 2081 N N . ALA A 1 278 ? 13.915 -7.377 0.604 1.00 96.88 278 ALA A N 1
ATOM 2082 C CA . ALA A 1 278 ? 12.465 -7.244 0.710 1.00 96.88 278 ALA A CA 1
ATOM 2083 C C . ALA A 1 278 ? 11.724 -8.364 -0.038 1.00 96.88 278 ALA A C 1
ATOM 2085 O O . ALA A 1 278 ? 10.731 -8.882 0.469 1.00 96.88 278 ALA A O 1
ATOM 2086 N N . ARG A 1 279 ? 12.206 -8.779 -1.219 1.00 96.88 279 ARG A N 1
ATOM 2087 C CA . ARG A 1 279 ? 11.628 -9.926 -1.943 1.00 96.88 279 ARG A CA 1
ATOM 2088 C C . ARG A 1 279 ? 11.813 -11.227 -1.175 1.00 96.88 279 ARG A C 1
ATOM 2090 O O . ARG A 1 279 ? 10.856 -11.993 -1.090 1.00 96.88 279 ARG A O 1
ATOM 2097 N N . ASP A 1 280 ? 12.986 -11.431 -0.579 1.00 95.38 280 ASP A N 1
ATOM 2098 C CA . ASP A 1 280 ? 13.263 -12.605 0.251 1.00 95.38 280 ASP A CA 1
ATOM 2099 C C . ASP A 1 280 ? 12.327 -12.653 1.470 1.00 95.38 280 ASP A C 1
ATOM 2101 O O . ASP A 1 280 ? 11.712 -13.685 1.735 1.00 95.38 280 ASP A O 1
ATOM 2105 N N . LEU A 1 281 ? 12.144 -11.520 2.160 1.00 95.31 281 LEU A N 1
ATOM 2106 C CA . LEU A 1 281 ? 11.226 -11.395 3.301 1.00 95.31 281 LEU A CA 1
ATOM 2107 C C . LEU A 1 281 ? 9.763 -11.651 2.913 1.00 95.31 281 LEU A C 1
ATOM 2109 O O . LEU A 1 281 ? 9.030 -12.283 3.665 1.00 95.31 281 LEU A O 1
ATOM 2113 N N . MET A 1 282 ? 9.341 -11.211 1.725 1.00 95.12 282 MET A N 1
ATOM 2114 C CA . MET A 1 282 ? 8.001 -11.489 1.190 1.00 95.12 282 MET A CA 1
ATOM 2115 C C . MET A 1 282 ? 7.857 -12.899 0.583 1.00 95.12 282 MET A C 1
ATOM 2117 O O . MET A 1 282 ? 6.771 -13.237 0.100 1.00 95.12 282 MET A O 1
ATOM 2121 N N . ALA A 1 283 ? 8.925 -13.708 0.595 1.00 93.50 283 ALA A N 1
ATOM 2122 C CA . ALA A 1 283 ? 9.018 -15.036 -0.014 1.00 93.50 283 ALA A CA 1
ATOM 2123 C C . ALA A 1 283 ? 8.709 -15.058 -1.526 1.00 93.50 283 ALA A C 1
ATOM 2125 O O . ALA A 1 283 ? 8.035 -15.960 -2.028 1.00 93.50 283 ALA A O 1
ATOM 2126 N N . ILE A 1 284 ? 9.205 -14.061 -2.263 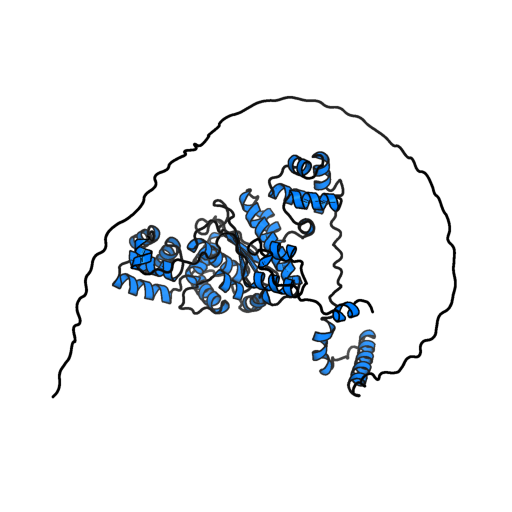1.00 93.69 284 ILE A N 1
ATOM 2127 C CA . ILE A 1 284 ? 9.032 -13.933 -3.715 1.00 93.69 284 ILE A CA 1
ATOM 2128 C C . ILE A 1 284 ? 10.343 -14.278 -4.416 1.00 93.69 284 ILE A C 1
ATOM 2130 O O . ILE A 1 284 ? 11.402 -13.782 -4.034 1.00 93.69 284 ILE A O 1
ATOM 2134 N N . SER A 1 285 ? 10.282 -15.054 -5.502 1.00 92.06 285 SER A N 1
ATOM 2135 C CA . SER A 1 285 ? 11.476 -15.330 -6.305 1.00 92.06 285 SER A CA 1
ATOM 2136 C C . SER A 1 285 ? 12.105 -14.039 -6.840 1.00 92.06 285 SER A C 1
ATOM 2138 O O . SER A 1 285 ? 11.405 -13.106 -7.244 1.00 92.06 285 SER A O 1
ATOM 2140 N N . ALA A 1 286 ? 13.436 -13.987 -6.906 1.00 88.25 286 ALA A N 1
ATOM 2141 C CA . ALA A 1 286 ? 14.174 -12.857 -7.472 1.00 88.25 286 ALA A CA 1
ATOM 2142 C C . ALA A 1 286 ? 13.860 -12.610 -8.962 1.00 88.25 286 ALA A C 1
ATOM 2144 O O . ALA A 1 286 ? 14.065 -11.502 -9.459 1.00 88.25 286 ALA A O 1
ATOM 2145 N N . GLU A 1 287 ? 13.361 -13.629 -9.672 1.00 85.00 287 GLU A N 1
ATOM 2146 C CA . GLU A 1 287 ? 13.180 -13.573 -11.125 1.00 85.00 287 GLU A CA 1
ATOM 2147 C C . GLU A 1 287 ? 11.757 -13.252 -11.594 1.00 85.00 287 GLU A C 1
ATOM 2149 O O . GLU A 1 287 ? 11.563 -12.854 -12.743 1.00 85.00 287 GLU A O 1
ATOM 2154 N N . GLU A 1 288 ? 10.748 -13.434 -10.740 1.00 90.00 288 GLU A N 1
ATOM 2155 C CA . GLU A 1 288 ? 9.352 -13.376 -11.175 1.00 90.00 288 GLU A CA 1
ATOM 2156 C C . GLU A 1 288 ? 8.711 -11.986 -11.005 1.00 90.00 288 GLU A C 1
ATOM 2158 O O . GLU A 1 288 ? 9.016 -11.257 -10.061 1.00 90.00 288 GLU A O 1
ATOM 2163 N N . PRO A 1 289 ? 7.766 -11.584 -11.865 1.00 92.75 289 PRO A N 1
ATOM 2164 C CA . PRO A 1 289 ? 6.949 -10.403 -11.606 1.00 92.75 289 PRO A CA 1
ATOM 2165 C C . PRO A 1 289 ? 6.109 -10.536 -10.326 1.00 92.75 289 PRO A C 1
ATOM 2167 O O . PRO A 1 289 ? 5.441 -11.550 -10.113 1.00 92.75 289 PRO A O 1
ATOM 2170 N N . ILE A 1 290 ? 6.051 -9.477 -9.510 1.00 93.44 290 ILE A N 1
ATOM 2171 C CA . ILE A 1 290 ? 5.136 -9.419 -8.356 1.00 93.44 290 ILE A CA 1
ATOM 2172 C C . ILE A 1 290 ? 3.710 -9.238 -8.883 1.00 93.44 290 ILE A C 1
ATOM 2174 O O . ILE A 1 290 ? 3.370 -8.174 -9.394 1.00 93.44 290 ILE A O 1
ATOM 2178 N N . ARG A 1 291 ? 2.849 -10.255 -8.776 1.00 86.50 291 ARG A N 1
ATOM 2179 C CA . ARG A 1 291 ? 1.493 -10.187 -9.356 1.00 86.50 291 ARG A CA 1
ATOM 2180 C C . ARG A 1 291 ? 0.507 -9.394 -8.493 1.00 86.50 291 ARG A C 1
ATOM 2182 O O . ARG A 1 291 ? -0.244 -8.605 -9.055 1.00 86.50 291 ARG A O 1
ATOM 2189 N N . GLN A 1 292 ? 0.525 -9.583 -7.175 1.00 90.62 292 GLN A N 1
ATOM 2190 C CA . GLN A 1 292 ? -0.321 -8.870 -6.207 1.00 90.62 292 GLN A CA 1
ATOM 2191 C C . GLN A 1 292 ? 0.566 -8.346 -5.076 1.00 90.62 292 GLN A C 1
ATOM 2193 O O . GLN A 1 292 ? 0.860 -9.063 -4.126 1.00 90.62 292 GLN A O 1
ATOM 2198 N N . LEU A 1 293 ? 1.051 -7.117 -5.231 1.00 95.25 293 LEU A N 1
ATOM 2199 C CA . LEU A 1 293 ? 1.907 -6.449 -4.263 1.00 95.25 293 LEU A CA 1
ATOM 2200 C C . LEU A 1 293 ? 1.200 -6.273 -2.914 1.00 95.25 293 LEU A C 1
ATOM 2202 O O . LEU A 1 293 ? 1.832 -6.525 -1.895 1.00 95.25 293 LEU A O 1
ATOM 2206 N N . SER A 1 294 ? -0.092 -5.922 -2.897 1.00 94.88 294 SER A N 1
ATOM 2207 C CA . SER A 1 294 ? -0.858 -5.742 -1.650 1.00 94.88 294 SER A CA 1
ATOM 2208 C C . SER A 1 294 ? -0.896 -7.001 -0.774 1.00 94.88 294 SER A C 1
ATOM 2210 O O . SER A 1 294 ? -0.822 -6.908 0.448 1.00 94.88 294 SER A O 1
ATOM 2212 N N . ASP A 1 295 ? -0.967 -8.183 -1.391 1.00 93.50 295 ASP A N 1
ATOM 2213 C CA . ASP A 1 295 ? -0.904 -9.464 -0.679 1.00 93.50 295 ASP A CA 1
ATOM 2214 C C . ASP A 1 295 ? 0.528 -9.783 -0.229 1.00 93.50 295 ASP A C 1
ATOM 2216 O O . ASP A 1 295 ? 0.740 -10.287 0.871 1.00 93.50 295 ASP A O 1
ATOM 2220 N N . CYS A 1 296 ? 1.520 -9.480 -1.069 1.00 95.44 296 CYS A N 1
ATOM 2221 C CA . CYS A 1 296 ? 2.923 -9.734 -0.766 1.00 95.44 296 CYS A CA 1
ATOM 2222 C C . CYS A 1 296 ? 3.427 -8.918 0.429 1.00 95.44 296 CYS A C 1
ATOM 2224 O O . CYS A 1 296 ? 4.098 -9.476 1.292 1.00 95.44 296 CYS A O 1
ATOM 2226 N N . VAL A 1 297 ? 3.088 -7.628 0.518 1.00 96.94 297 VAL A N 1
ATOM 2227 C CA . VAL A 1 297 ? 3.513 -6.787 1.653 1.00 96.94 297 VAL A CA 1
ATOM 2228 C C . VAL A 1 297 ? 2.874 -7.224 2.973 1.00 96.94 297 VAL A C 1
ATOM 2230 O O . VAL A 1 297 ? 3.463 -7.062 4.041 1.00 96.94 297 VAL A O 1
ATOM 2233 N N . ALA A 1 298 ? 1.717 -7.882 2.914 1.00 96.00 298 ALA A N 1
ATOM 2234 C CA . ALA A 1 298 ? 1.097 -8.440 4.104 1.00 96.00 298 ALA A CA 1
ATOM 2235 C C . ALA A 1 298 ? 1.900 -9.616 4.693 1.00 96.00 298 ALA A C 1
ATOM 2237 O O . ALA A 1 298 ? 1.860 -9.826 5.902 1.00 96.00 298 ALA A O 1
ATOM 2238 N N . ASN A 1 299 ? 2.707 -10.318 3.882 1.00 94.19 299 ASN A N 1
ATOM 2239 C CA . ASN A 1 299 ? 3.619 -11.369 4.358 1.00 94.19 299 ASN A CA 1
ATOM 2240 C C . ASN A 1 299 ? 4.784 -10.835 5.199 1.00 94.19 299 ASN A C 1
ATOM 2242 O O . ASN A 1 299 ? 5.517 -11.632 5.773 1.00 94.19 299 ASN A O 1
ATOM 2246 N N . VAL A 1 300 ? 4.975 -9.515 5.256 1.00 95.00 300 VAL A N 1
ATOM 2247 C CA . VAL A 1 300 ? 5.971 -8.869 6.119 1.00 95.00 300 VAL A CA 1
ATOM 2248 C C . VAL A 1 300 ? 5.321 -8.015 7.207 1.00 95.00 300 VAL A C 1
ATOM 2250 O O . VAL A 1 300 ? 6.007 -7.251 7.875 1.00 95.00 300 VAL A O 1
ATOM 2253 N N . GLY A 1 301 ? 4.005 -8.149 7.408 1.00 94.81 301 GLY A N 1
ATOM 2254 C CA . GLY A 1 301 ? 3.256 -7.446 8.451 1.00 94.81 301 GLY A CA 1
ATOM 2255 C C . GLY A 1 301 ? 2.740 -6.058 8.058 1.00 94.81 301 GLY A C 1
ATOM 2256 O O . GLY A 1 301 ? 2.252 -5.342 8.930 1.00 94.81 301 GLY A O 1
ATOM 2257 N N . LEU A 1 302 ? 2.815 -5.669 6.778 1.00 96.31 302 LEU A N 1
ATOM 2258 C CA . LEU A 1 302 ? 2.271 -4.401 6.282 1.00 96.31 302 LEU A CA 1
ATOM 2259 C C . LEU A 1 302 ? 0.888 -4.607 5.647 1.00 96.31 302 LEU A C 1
ATOM 2261 O O . LEU A 1 302 ? 0.747 -5.257 4.613 1.00 96.31 302 LEU A O 1
ATOM 2265 N N . LEU A 1 303 ? -0.148 -4.030 6.250 1.00 97.56 303 LEU A N 1
ATOM 2266 C CA . LEU A 1 303 ? -1.528 -4.126 5.779 1.00 97.56 303 LEU A CA 1
ATOM 2267 C C . LEU A 1 303 ? -1.877 -2.935 4.875 1.00 97.56 303 LEU A C 1
ATOM 2269 O O . LEU A 1 303 ? -2.066 -1.819 5.354 1.00 97.56 303 LEU A O 1
ATOM 2273 N N . ALA A 1 304 ? -1.979 -3.183 3.566 1.00 97.12 304 ALA A N 1
ATOM 2274 C CA . ALA A 1 304 ? -2.262 -2.160 2.557 1.00 97.12 304 ALA A CA 1
ATOM 2275 C C . ALA A 1 304 ? -3.767 -2.014 2.254 1.00 97.12 304 ALA A C 1
ATOM 2277 O O . ALA A 1 304 ? -4.387 -2.897 1.655 1.00 97.12 304 ALA A O 1
ATOM 2278 N N . PHE A 1 305 ? -4.350 -0.885 2.651 1.00 97.38 305 PHE A N 1
ATOM 2279 C CA . PHE A 1 305 ? -5.701 -0.454 2.286 1.00 97.38 305 PHE A CA 1
ATOM 2280 C C . PHE A 1 305 ? -5.650 0.462 1.056 1.00 97.38 305 PHE A C 1
ATOM 2282 O O . PHE A 1 305 ? -4.641 1.123 0.811 1.00 97.38 305 PHE A O 1
ATOM 2289 N N . SER A 1 306 ? -6.754 0.567 0.308 1.00 96.19 306 SER A N 1
ATOM 2290 C CA . SER A 1 306 ? -6.901 1.622 -0.707 1.00 96.19 306 SER A CA 1
ATOM 2291 C C . SER A 1 306 ? -8.242 2.324 -0.610 1.00 96.19 306 SER A C 1
ATOM 2293 O O . SER A 1 306 ? -9.241 1.717 -0.217 1.00 96.19 306 SER A O 1
ATOM 2295 N N . ARG A 1 307 ? -8.257 3.606 -0.983 1.00 94.12 307 ARG A N 1
ATOM 2296 C CA . ARG A 1 307 ? -9.467 4.424 -1.128 1.00 94.12 307 ARG A CA 1
ATOM 2297 C C . ARG A 1 307 ? -9.214 5.563 -2.113 1.00 94.12 307 ARG A C 1
ATOM 2299 O O . ARG A 1 307 ? -8.096 6.066 -2.190 1.00 94.12 307 ARG A O 1
ATOM 2306 N N . ASP A 1 308 ? -10.246 5.981 -2.844 1.00 92.06 308 ASP A N 1
ATOM 2307 C CA . ASP A 1 308 ? -10.166 7.181 -3.681 1.00 92.06 308 ASP A CA 1
ATOM 2308 C C . ASP A 1 308 ? -10.232 8.405 -2.766 1.00 92.06 308 ASP A C 1
ATOM 2310 O O . ASP A 1 308 ? -11.266 8.678 -2.151 1.00 92.06 308 ASP A O 1
ATOM 2314 N N . VAL A 1 309 ? -9.102 9.096 -2.642 1.00 85.25 309 VAL A N 1
ATOM 2315 C CA . VAL A 1 309 ? -8.958 10.342 -1.875 1.00 85.25 309 VAL A CA 1
ATOM 2316 C C . VAL A 1 309 ? -8.708 11.534 -2.808 1.00 85.25 309 VAL A C 1
ATOM 2318 O O . VAL A 1 309 ? -8.252 12.591 -2.384 1.00 85.25 309 VAL A O 1
ATOM 2321 N N . GLY A 1 310 ? -9.010 11.389 -4.103 1.00 83.81 310 GLY A N 1
ATOM 2322 C CA . GLY A 1 310 ? -8.901 12.447 -5.101 1.00 83.81 310 GLY A CA 1
ATOM 2323 C C . GLY A 1 310 ? -7.505 12.634 -5.704 1.00 83.81 310 GLY A C 1
ATOM 2324 O O . GLY A 1 310 ? -6.577 11.865 -5.486 1.00 83.81 310 GLY A O 1
ATOM 2325 N N . LYS A 1 311 ? -7.373 13.669 -6.540 1.00 74.62 311 LYS A N 1
ATOM 2326 C CA . LYS A 1 311 ? -6.195 13.925 -7.397 1.00 74.62 311 LYS A CA 1
ATOM 2327 C C . LYS A 1 311 ? -5.121 14.838 -6.784 1.00 74.62 311 LYS A C 1
ATOM 2329 O O . LYS A 1 311 ? -4.006 14.893 -7.299 1.00 74.62 311 LYS A O 1
ATOM 2334 N N . ASP A 1 312 ? -5.483 15.594 -5.751 1.00 69.94 312 ASP A N 1
ATOM 2335 C CA . ASP A 1 312 ? -4.656 16.643 -5.135 1.00 69.94 312 ASP A CA 1
ATOM 2336 C C . ASP A 1 312 ? -4.239 16.255 -3.705 1.00 69.94 312 ASP A C 1
ATOM 2338 O O . ASP A 1 312 ? -4.094 17.098 -2.830 1.00 69.94 312 ASP A O 1
ATOM 2342 N N . THR A 1 313 ? -4.069 14.955 -3.479 1.00 69.75 313 THR A N 1
ATOM 2343 C CA . THR A 1 313 ? -3.664 14.331 -2.215 1.00 69.75 313 THR A CA 1
ATOM 2344 C C . THR A 1 313 ? -2.397 13.497 -2.426 1.00 69.75 313 THR A C 1
ATOM 2346 O O . THR A 1 313 ? -1.970 13.287 -3.568 1.00 69.75 313 THR A O 1
ATOM 2349 N N . ALA A 1 314 ? -1.764 13.050 -1.336 1.00 75.56 314 ALA A N 1
ATOM 2350 C CA . ALA A 1 314 ? -0.596 12.173 -1.408 1.00 75.56 314 ALA A CA 1
ATOM 2351 C C . ALA A 1 314 ? -0.914 10.845 -2.127 1.00 75.56 314 ALA A C 1
ATOM 2353 O O . ALA A 1 314 ? -2.064 10.397 -2.190 1.00 75.56 314 ALA A O 1
ATOM 2354 N N . ASP A 1 315 ? 0.126 10.235 -2.700 1.00 83.50 315 ASP A N 1
ATOM 2355 C CA . ASP A 1 315 ? 0.001 9.004 -3.487 1.00 83.50 315 ASP A CA 1
ATOM 2356 C C . ASP A 1 315 ? -0.256 7.788 -2.566 1.00 83.50 315 ASP A C 1
ATOM 2358 O O . ASP A 1 315 ? -1.051 6.899 -2.891 1.00 83.50 315 ASP A O 1
ATOM 2362 N N . ALA A 1 316 ? 0.394 7.770 -1.401 1.00 88.44 316 ALA A N 1
ATOM 2363 C CA . ALA A 1 316 ? 0.170 6.836 -0.308 1.00 88.44 316 ALA A CA 1
ATOM 2364 C C . ALA A 1 316 ? 0.740 7.415 1.003 1.00 88.44 316 ALA A C 1
ATOM 2366 O O . ALA A 1 316 ? 1.333 8.494 0.991 1.00 88.44 316 ALA A O 1
ATOM 2367 N N . ALA A 1 317 ? 0.499 6.732 2.122 1.00 86.38 317 ALA A N 1
ATOM 2368 C CA . ALA A 1 317 ? 1.154 7.008 3.400 1.00 86.38 317 ALA A CA 1
ATOM 2369 C C . ALA A 1 317 ? 1.072 5.788 4.333 1.00 86.38 317 ALA A C 1
ATOM 2371 O O . ALA A 1 317 ? 0.172 4.947 4.189 1.00 86.38 317 ALA A O 1
ATOM 2372 N N . THR A 1 318 ? 1.983 5.707 5.308 1.00 87.19 318 THR A N 1
ATOM 2373 C CA . THR A 1 318 ? 2.133 4.540 6.192 1.00 87.19 318 THR A CA 1
ATOM 2374 C C . THR A 1 318 ? 2.305 4.915 7.662 1.00 87.19 318 THR A C 1
ATOM 2376 O O . THR A 1 318 ? 3.055 5.817 8.024 1.00 87.19 318 THR A O 1
ATOM 2379 N N . ILE A 1 319 ? 1.632 4.165 8.538 1.00 85.06 319 ILE A N 1
ATOM 2380 C CA . ILE A 1 319 ? 1.800 4.211 9.993 1.00 85.06 319 ILE A CA 1
ATOM 2381 C C . ILE A 1 319 ? 2.404 2.892 10.471 1.00 85.06 319 ILE A C 1
ATOM 2383 O O . ILE A 1 319 ? 1.868 1.816 10.199 1.00 85.06 319 ILE A O 1
ATOM 2387 N N . LEU A 1 320 ? 3.486 2.984 11.245 1.00 83.81 320 LEU A N 1
ATOM 2388 C CA . LEU A 1 320 ? 4.027 1.849 11.988 1.00 83.81 320 LEU A CA 1
ATOM 2389 C C . LEU A 1 320 ? 3.157 1.557 13.213 1.00 83.81 320 LEU A C 1
ATOM 2391 O O . LEU A 1 320 ? 2.821 2.460 13.980 1.00 83.81 320 LEU A O 1
ATOM 2395 N N . LEU A 1 321 ? 2.826 0.285 13.408 1.00 85.56 321 LEU A N 1
ATOM 2396 C CA . LEU A 1 321 ? 2.183 -0.215 14.619 1.00 85.56 321 LEU A CA 1
ATOM 2397 C C . LEU A 1 321 ? 3.243 -0.805 15.561 1.00 85.56 321 LEU A C 1
ATOM 2399 O O . LEU A 1 321 ? 4.356 -1.101 15.123 1.00 85.56 321 LEU A O 1
ATOM 2403 N N . PRO A 1 322 ? 2.913 -1.078 16.840 1.00 80.94 322 PRO A N 1
ATOM 2404 C CA . PRO A 1 322 ? 3.812 -1.823 17.724 1.00 80.94 322 PRO A CA 1
ATOM 2405 C C . PRO A 1 322 ? 4.253 -3.177 17.147 1.00 80.94 322 PRO A C 1
ATOM 2407 O O . PRO A 1 322 ? 5.350 -3.646 17.440 1.00 80.94 322 PRO A O 1
ATOM 2410 N N . ARG A 1 323 ? 3.390 -3.808 16.338 1.00 85.06 323 ARG A N 1
ATOM 2411 C CA . ARG A 1 323 ? 3.703 -4.980 15.512 1.00 85.06 323 ARG A CA 1
ATOM 2412 C C . ARG A 1 323 ? 3.054 -4.802 14.142 1.00 85.06 323 ARG A C 1
ATOM 2414 O O . ARG A 1 323 ? 1.829 -4.743 14.056 1.00 85.06 323 ARG A O 1
ATOM 2421 N N . GLY A 1 324 ? 3.872 -4.720 13.097 1.00 91.56 324 GLY A N 1
ATOM 2422 C CA . GLY A 1 324 ? 3.431 -4.503 11.719 1.00 91.56 324 GLY A CA 1
ATOM 2423 C C . GLY A 1 324 ? 3.195 -3.036 11.371 1.00 91.56 324 GLY A C 1
ATOM 2424 O O . GLY A 1 324 ? 3.695 -2.129 12.034 1.00 91.56 324 GLY A O 1
ATOM 2425 N N . GLY A 1 325 ? 2.444 -2.796 10.303 1.00 92.25 325 GLY A N 1
ATOM 2426 C CA . GLY A 1 325 ? 2.141 -1.455 9.817 1.00 92.25 325 GLY A CA 1
ATOM 2427 C C . GLY A 1 325 ? 0.843 -1.408 9.026 1.00 92.25 325 GLY A C 1
ATOM 2428 O O . GLY A 1 325 ? 0.335 -2.431 8.562 1.00 92.25 325 GLY A O 1
ATOM 2429 N N . VAL A 1 326 ? 0.317 -0.202 8.853 1.00 95.00 326 VAL A N 1
ATOM 2430 C CA . VAL A 1 326 ? -0.860 0.079 8.029 1.00 95.00 326 VAL A CA 1
ATOM 2431 C C . VAL A 1 326 ? -0.470 1.088 6.969 1.00 95.00 326 VAL A C 1
ATOM 2433 O O . VAL A 1 326 ? 0.046 2.152 7.297 1.00 95.00 326 VAL A O 1
ATOM 2436 N N . SER A 1 327 ? -0.747 0.763 5.711 1.00 94.94 327 SER A N 1
ATOM 2437 C CA . SER A 1 327 ? -0.556 1.674 4.587 1.00 94.94 327 SER A CA 1
ATOM 2438 C C . SER A 1 327 ? -1.897 1.997 3.940 1.00 94.94 327 SER A C 1
ATOM 2440 O O . SER A 1 327 ? -2.777 1.136 3.846 1.00 94.94 327 SER A O 1
ATOM 2442 N N . LEU A 1 328 ? -2.054 3.238 3.490 1.00 95.19 328 LEU A N 1
ATOM 2443 C CA . LEU A 1 328 ? -3.181 3.698 2.692 1.00 95.19 328 LEU A CA 1
ATOM 2444 C C . LEU A 1 328 ? -2.673 4.157 1.332 1.00 95.19 328 LEU A C 1
ATOM 2446 O O . LEU A 1 328 ? -1.887 5.092 1.250 1.00 95.19 328 LEU A O 1
ATOM 2450 N N . VAL A 1 329 ? -3.180 3.535 0.272 1.00 94.69 329 VAL A N 1
ATOM 2451 C CA . VAL A 1 329 ? -2.867 3.883 -1.116 1.00 94.69 329 VAL A CA 1
ATOM 2452 C C . VAL A 1 329 ? -4.030 4.647 -1.741 1.00 94.69 329 VAL A C 1
ATOM 2454 O O . VAL A 1 329 ? -5.186 4.213 -1.674 1.00 94.69 329 VAL A O 1
ATOM 2457 N N . ASN A 1 330 ? -3.730 5.769 -2.393 1.00 92.62 330 ASN A N 1
ATOM 2458 C CA . ASN A 1 330 ? -4.731 6.550 -3.104 1.00 92.62 330 ASN A CA 1
ATOM 2459 C C . ASN A 1 330 ? -5.172 5.831 -4.388 1.00 92.62 330 ASN A C 1
ATOM 2461 O O . ASN A 1 330 ? -4.418 5.697 -5.358 1.00 92.62 330 ASN A O 1
ATOM 2465 N N . SER A 1 331 ? -6.429 5.385 -4.425 1.00 94.38 331 SER A N 1
ATOM 2466 C CA . SER A 1 331 ? -6.944 4.614 -5.555 1.00 94.38 331 SER A CA 1
ATOM 2467 C C . SER A 1 331 ? -7.254 5.459 -6.796 1.00 94.38 331 SER A C 1
ATOM 2469 O O . SER A 1 331 ? -7.531 4.886 -7.847 1.00 94.38 331 SER A O 1
ATOM 2471 N N . HIS A 1 332 ? -7.216 6.796 -6.702 1.00 90.69 332 HIS A N 1
ATOM 2472 C CA . HIS A 1 332 ? -7.451 7.704 -7.833 1.00 90.69 332 HIS A CA 1
ATOM 2473 C C . HIS A 1 332 ? -6.430 7.504 -8.968 1.00 90.69 332 HIS A C 1
ATOM 2475 O O . HIS A 1 332 ? -6.664 7.810 -10.141 1.00 90.69 332 HIS A O 1
ATOM 2481 N N . MET A 1 333 ? -5.247 7.006 -8.613 1.00 88.31 333 MET A N 1
ATOM 2482 C CA . MET A 1 333 ? -4.132 6.824 -9.526 1.00 88.31 333 MET A CA 1
ATOM 2483 C C . MET A 1 333 ? -4.274 5.538 -10.346 1.00 88.31 333 MET A C 1
ATOM 2485 O O . MET A 1 333 ? -4.882 4.552 -9.942 1.00 88.31 333 MET A O 1
ATOM 2489 N N . LYS A 1 334 ? -3.618 5.486 -11.507 1.00 88.00 334 LYS A N 1
ATOM 2490 C CA . LYS A 1 334 ? -3.558 4.252 -12.308 1.00 88.00 334 LYS A CA 1
ATOM 2491 C C . LYS A 1 334 ? -2.762 3.159 -11.590 1.00 88.00 334 LYS A C 1
ATOM 2493 O O . LYS A 1 334 ? -1.791 3.461 -10.903 1.00 88.00 334 LYS A O 1
ATOM 2498 N N . VAL A 1 335 ? -3.114 1.896 -11.843 1.00 90.06 335 VAL A N 1
ATOM 2499 C CA . VAL A 1 335 ? -2.534 0.694 -11.202 1.00 90.06 335 VAL A CA 1
ATOM 2500 C C . VAL A 1 335 ? -1.006 0.698 -11.083 1.00 90.06 335 VAL A C 1
ATOM 2502 O O . VAL A 1 335 ? -0.480 0.423 -10.011 1.00 90.06 335 VAL A O 1
ATOM 2505 N N . GLY A 1 336 ? -0.276 1.072 -12.141 1.00 89.38 336 GLY A N 1
ATOM 2506 C CA . GLY A 1 336 ? 1.190 1.106 -12.102 1.00 89.38 336 GLY A CA 1
ATOM 2507 C C . GLY A 1 336 ? 1.737 2.091 -11.065 1.00 89.38 336 GLY A C 1
ATOM 2508 O O . GLY A 1 336 ? 2.675 1.763 -10.345 1.00 89.38 336 GLY A O 1
ATOM 2509 N N . ARG A 1 337 ? 1.093 3.256 -10.930 1.00 89.31 337 ARG A N 1
ATOM 2510 C CA . ARG A 1 337 ? 1.488 4.287 -9.969 1.00 89.31 337 ARG A CA 1
ATOM 2511 C C . ARG A 1 337 ? 1.046 3.935 -8.544 1.00 89.31 337 ARG A C 1
ATOM 2513 O O . ARG A 1 337 ? 1.817 4.161 -7.625 1.00 89.31 337 ARG A O 1
ATOM 2520 N N . ARG A 1 338 ? -0.129 3.306 -8.371 1.00 94.12 338 ARG A N 1
ATOM 2521 C CA . ARG A 1 338 ? -0.575 2.730 -7.080 1.00 94.12 338 ARG A CA 1
ATOM 2522 C C . ARG A 1 338 ? 0.436 1.711 -6.547 1.00 94.12 338 ARG A C 1
ATOM 2524 O O . ARG A 1 338 ? 0.816 1.750 -5.383 1.00 94.12 338 ARG A O 1
ATOM 2531 N N . ARG A 1 339 ? 0.913 0.819 -7.422 1.00 95.38 339 ARG A N 1
ATOM 2532 C CA . ARG A 1 339 ? 1.924 -0.194 -7.085 1.00 95.38 339 ARG A CA 1
ATOM 2533 C C . ARG A 1 339 ? 3.280 0.417 -6.754 1.00 95.38 339 ARG A C 1
ATOM 2535 O O . ARG A 1 339 ? 3.918 -0.041 -5.817 1.00 95.38 339 ARG A O 1
ATOM 2542 N N . LEU A 1 340 ? 3.716 1.433 -7.501 1.00 94.06 340 LEU A N 1
ATOM 2543 C CA . LEU A 1 340 ? 4.954 2.144 -7.183 1.00 94.06 340 LEU A CA 1
ATOM 2544 C C . LEU A 1 340 ? 4.862 2.845 -5.821 1.00 94.06 340 LEU A C 1
ATOM 2546 O O . LEU A 1 340 ? 5.797 2.727 -5.040 1.00 94.06 340 LEU A O 1
ATOM 2550 N N . ALA A 1 341 ? 3.735 3.502 -5.528 1.00 92.50 341 ALA A N 1
ATOM 2551 C CA . ALA A 1 341 ? 3.500 4.146 -4.239 1.00 92.50 341 ALA A CA 1
ATOM 2552 C C . ALA A 1 341 ? 3.555 3.128 -3.090 1.00 92.50 341 ALA A C 1
ATOM 2554 O O . ALA A 1 341 ? 4.366 3.280 -2.191 1.00 92.50 341 ALA A O 1
ATOM 2555 N N . LEU A 1 342 ? 2.816 2.014 -3.167 1.00 96.81 342 LEU A N 1
ATOM 2556 C CA . LEU A 1 342 ? 2.895 0.975 -2.131 1.00 96.81 342 LEU A CA 1
ATOM 2557 C C . LEU A 1 342 ? 4.305 0.369 -1.988 1.00 96.81 342 LEU A C 1
ATOM 2559 O O . LEU A 1 342 ? 4.730 0.030 -0.887 1.00 96.81 342 LEU A O 1
ATOM 2563 N N . ALA A 1 343 ? 5.039 0.209 -3.092 1.00 97.19 343 ALA A N 1
ATOM 2564 C CA . ALA A 1 343 ? 6.421 -0.261 -3.044 1.00 97.19 343 ALA A CA 1
ATOM 2565 C C . ALA A 1 343 ? 7.352 0.750 -2.354 1.00 97.19 343 ALA A C 1
ATOM 2567 O O . ALA A 1 343 ? 8.288 0.334 -1.683 1.00 97.19 343 ALA A O 1
ATOM 2568 N N . HIS A 1 344 ? 7.098 2.050 -2.503 1.00 94.12 344 HIS A N 1
ATOM 2569 C CA . HIS A 1 344 ? 7.812 3.119 -1.800 1.00 94.12 344 HIS A CA 1
ATOM 2570 C C . HIS A 1 344 ? 7.510 3.094 -0.299 1.00 94.12 344 HIS A C 1
ATOM 2572 O O . HIS A 1 344 ? 8.429 2.995 0.511 1.00 94.12 344 HIS A O 1
ATOM 2578 N N . GLU A 1 345 ? 6.229 3.028 0.060 1.00 92.94 345 GLU A N 1
ATOM 2579 C CA . GLU A 1 345 ? 5.751 2.890 1.441 1.00 92.94 345 GLU A CA 1
ATOM 2580 C C . GLU A 1 345 ? 6.324 1.663 2.161 1.00 92.94 345 GLU A C 1
ATOM 2582 O O . GLU A 1 345 ? 6.716 1.727 3.328 1.00 92.94 345 GLU A O 1
ATOM 2587 N N . LEU A 1 346 ? 6.435 0.533 1.454 1.00 96.06 346 LEU A N 1
ATOM 2588 C CA . LEU A 1 346 ? 7.107 -0.654 1.978 1.00 96.06 346 LEU A CA 1
ATOM 2589 C C . LEU A 1 346 ? 8.556 -0.345 2.379 1.00 96.06 346 LEU A C 1
ATOM 2591 O O . LEU A 1 346 ? 9.052 -0.889 3.360 1.00 96.06 346 LEU A O 1
ATOM 2595 N N . GLY A 1 347 ? 9.239 0.518 1.631 1.00 93.06 347 GLY A N 1
ATOM 2596 C CA . GLY A 1 347 ? 10.595 0.952 1.935 1.00 93.06 347 GLY A CA 1
ATOM 2597 C C . GLY A 1 347 ? 10.679 1.650 3.289 1.00 93.06 347 GLY A C 1
ATOM 2598 O O . GLY A 1 347 ? 11.486 1.228 4.117 1.00 93.06 347 GLY A O 1
ATOM 2599 N N . HIS A 1 348 ? 9.803 2.631 3.544 1.00 88.69 348 HIS A N 1
ATOM 2600 C CA . HIS A 1 348 ? 9.691 3.298 4.851 1.00 88.69 348 HIS A CA 1
ATOM 2601 C C . HIS A 1 348 ? 9.350 2.320 5.974 1.00 88.69 348 HIS A C 1
ATOM 2603 O O . HIS A 1 348 ? 9.960 2.364 7.045 1.00 88.69 348 HIS A O 1
ATOM 2609 N N . TYR A 1 349 ? 8.429 1.389 5.713 1.00 92.62 349 TYR A N 1
ATOM 2610 C CA . TYR A 1 349 ? 8.072 0.344 6.668 1.00 92.62 349 TYR A CA 1
ATOM 2611 C C . TYR A 1 349 ? 9.282 -0.512 7.075 1.00 92.62 349 TYR A C 1
ATOM 2613 O O . TYR A 1 349 ? 9.520 -0.730 8.262 1.00 92.62 349 TYR A O 1
ATOM 2621 N N . LEU A 1 350 ? 10.073 -0.975 6.103 1.00 92.06 350 LEU A N 1
ATOM 2622 C CA . LEU A 1 350 ? 11.195 -1.885 6.349 1.00 92.06 350 LEU A CA 1
ATOM 2623 C C . LEU A 1 350 ? 12.345 -1.240 7.128 1.00 92.06 350 LEU A C 1
ATOM 2625 O O . LEU A 1 350 ? 13.008 -1.927 7.899 1.00 92.06 350 LEU A O 1
ATOM 2629 N N . ILE A 1 351 ? 12.595 0.053 6.929 1.00 87.75 351 ILE A N 1
ATOM 2630 C CA . ILE A 1 351 ? 13.644 0.787 7.655 1.00 87.75 351 ILE A CA 1
ATOM 2631 C C . ILE A 1 351 ? 13.154 1.354 8.997 1.00 87.75 351 ILE A C 1
ATOM 2633 O O . ILE A 1 351 ? 13.913 2.053 9.664 1.00 87.75 351 ILE A O 1
ATOM 2637 N N . ALA A 1 352 ? 11.901 1.065 9.370 1.00 77.69 352 ALA A N 1
ATOM 2638 C CA . ALA A 1 352 ? 11.238 1.565 10.570 1.00 77.69 352 ALA A CA 1
ATOM 2639 C C . ALA A 1 352 ? 11.286 3.101 10.698 1.00 77.69 352 ALA A C 1
ATOM 2641 O O . ALA A 1 352 ? 11.549 3.636 11.778 1.00 77.69 352 ALA A O 1
ATOM 2642 N N . ASP A 1 353 ? 11.027 3.808 9.594 1.00 64.50 353 ASP A N 1
ATOM 2643 C CA . ASP A 1 353 ? 10.954 5.267 9.602 1.00 64.50 353 ASP A CA 1
ATOM 2644 C C . ASP A 1 353 ? 9.714 5.740 10.374 1.00 64.50 353 ASP A C 1
ATOM 2646 O O . ASP A 1 353 ? 8.598 5.252 10.168 1.00 64.50 353 ASP A O 1
ATOM 2650 N N . ALA A 1 354 ? 9.903 6.675 11.302 1.00 50.34 354 ALA A N 1
ATOM 2651 C CA . ALA A 1 354 ? 8.833 7.152 12.164 1.00 50.34 354 ALA A CA 1
ATOM 2652 C C . ALA A 1 354 ? 7.932 8.134 11.393 1.00 50.34 354 ALA A C 1
ATOM 2654 O O . ALA A 1 354 ? 8.072 9.341 11.544 1.00 50.34 354 ALA A O 1
ATOM 2655 N N . TYR A 1 355 ? 6.977 7.588 10.630 1.00 50.53 355 TYR A N 1
ATOM 2656 C CA . TYR A 1 355 ? 5.880 8.285 9.938 1.00 50.53 355 TYR A CA 1
ATOM 2657 C C . TYR A 1 355 ? 6.307 9.302 8.863 1.00 50.53 355 TYR A C 1
ATOM 2659 O O . TYR A 1 355 ? 6.679 10.436 9.167 1.00 50.53 355 TYR A O 1
ATOM 2667 N N . THR A 1 356 ? 6.131 8.930 7.593 1.00 49.06 356 THR A N 1
ATOM 2668 C CA . THR A 1 356 ? 6.279 9.817 6.429 1.00 49.06 356 THR A CA 1
ATOM 2669 C C . THR A 1 356 ? 4.975 9.865 5.623 1.00 49.06 356 THR A C 1
ATOM 2671 O O . THR A 1 356 ? 4.268 8.868 5.479 1.00 49.06 356 THR A O 1
ATOM 2674 N N . VAL A 1 357 ? 4.613 11.062 5.151 1.00 49.41 357 VAL A N 1
ATOM 2675 C CA . VAL A 1 357 ? 3.551 11.283 4.157 1.00 49.41 357 VAL A CA 1
ATOM 2676 C C . VAL A 1 357 ? 4.254 11.855 2.937 1.00 49.41 357 VAL A C 1
ATOM 2678 O O . VAL A 1 357 ? 4.639 13.028 2.947 1.00 49.41 357 VAL A O 1
ATOM 2681 N N . ASP A 1 358 ? 4.457 11.037 1.905 1.00 50.56 358 ASP A N 1
ATOM 2682 C CA . ASP A 1 358 ? 5.238 11.464 0.749 1.00 50.56 358 ASP A CA 1
ATOM 2683 C C . ASP A 1 358 ? 4.362 12.133 -0.301 1.00 50.56 358 ASP A C 1
ATOM 2685 O O . ASP A 1 358 ? 3.534 11.537 -1.004 1.00 50.56 358 ASP A O 1
ATOM 2689 N N . TRP A 1 359 ? 4.566 13.442 -0.427 1.00 44.81 359 TRP A N 1
ATOM 2690 C CA . TRP A 1 359 ? 3.974 14.222 -1.495 1.00 44.81 359 TRP A CA 1
ATOM 2691 C C . TRP A 1 359 ? 4.578 13.770 -2.819 1.00 44.81 359 TRP A C 1
ATOM 2693 O O . TRP A 1 359 ? 5.769 13.965 -3.033 1.00 44.81 359 TRP A O 1
ATOM 2703 N N . ARG A 1 360 ? 3.730 13.223 -3.704 1.00 49.88 360 ARG A N 1
ATOM 2704 C CA . ARG A 1 360 ? 4.003 12.825 -5.098 1.00 49.88 360 ARG A CA 1
ATOM 2705 C C . ARG A 1 360 ? 5.423 12.282 -5.281 1.00 49.88 360 ARG A C 1
ATOM 2707 O O . ARG A 1 360 ? 6.349 13.065 -5.457 1.00 49.88 360 ARG A O 1
ATOM 2714 N N . VAL A 1 361 ? 5.555 10.970 -5.480 1.00 46.88 361 VAL A N 1
ATOM 2715 C CA . VAL A 1 361 ? 6.807 10.221 -5.787 1.00 46.88 361 VAL A CA 1
ATOM 2716 C C . VAL A 1 361 ? 7.621 10.789 -6.990 1.00 46.88 361 VAL A C 1
ATOM 2718 O O . VAL A 1 361 ? 8.638 10.256 -7.404 1.00 46.88 361 VAL A O 1
ATOM 2721 N N . ALA A 1 362 ? 7.176 11.880 -7.626 1.00 42.81 362 ALA A N 1
ATOM 2722 C CA . ALA A 1 362 ? 7.858 12.579 -8.708 1.00 42.81 362 ALA A CA 1
ATOM 2723 C C . ALA A 1 362 ? 8.364 14.005 -8.374 1.00 42.81 362 ALA A C 1
ATOM 2725 O O . ALA A 1 362 ? 8.980 14.596 -9.260 1.00 42.81 362 ALA A O 1
ATOM 2726 N N . ASP A 1 363 ? 8.102 14.581 -7.192 1.00 37.81 363 ASP A N 1
ATOM 2727 C CA . ASP A 1 363 ? 8.485 15.969 -6.861 1.00 37.81 363 ASP A CA 1
ATOM 2728 C C . ASP A 1 363 ? 8.744 16.124 -5.344 1.00 37.81 363 ASP A C 1
ATOM 2730 O O . ASP A 1 363 ? 7.807 16.075 -4.551 1.00 37.81 363 ASP A O 1
ATOM 2734 N N . HIS A 1 364 ? 10.003 16.285 -4.915 1.00 42.62 364 HIS A N 1
ATOM 2735 C CA . HIS A 1 364 ? 10.383 16.321 -3.488 1.00 42.62 364 HIS A CA 1
ATOM 2736 C C . HIS A 1 364 ? 11.155 17.591 -3.084 1.00 42.62 364 HIS A C 1
ATOM 2738 O O . HIS A 1 364 ? 11.907 18.165 -3.875 1.00 42.62 364 HIS A O 1
ATOM 2744 N N . SER A 1 365 ? 10.969 18.016 -1.825 1.00 38.81 365 SER A N 1
ATOM 2745 C CA . SER A 1 365 ? 11.475 19.253 -1.202 1.00 38.81 365 SER A CA 1
ATOM 2746 C C . SER A 1 365 ? 12.761 19.060 -0.362 1.00 38.81 365 SER A C 1
ATOM 2748 O O . SER A 1 365 ? 13.260 17.957 -0.158 1.00 38.81 365 SER A O 1
ATOM 2750 N N . THR A 1 366 ? 13.362 20.167 0.092 1.00 42.66 366 THR A N 1
ATOM 2751 C CA . THR A 1 366 ? 14.813 20.435 0.026 1.00 42.66 366 THR A CA 1
ATOM 2752 C C . THR A 1 366 ? 15.765 19.883 1.102 1.00 42.66 366 THR A C 1
ATOM 2754 O O . THR A 1 366 ? 16.970 20.095 0.962 1.00 42.66 366 THR A O 1
ATOM 2757 N N . HIS A 1 367 ? 15.320 19.134 2.119 1.00 35.25 367 HIS A N 1
ATOM 2758 C CA . HIS A 1 367 ? 16.224 18.536 3.136 1.00 35.25 367 HIS A CA 1
ATOM 2759 C C . HIS A 1 367 ? 16.025 17.025 3.401 1.00 35.25 367 HIS A C 1
ATOM 2761 O O . HIS A 1 367 ? 16.917 16.404 3.971 1.00 35.25 367 HIS A O 1
ATOM 2767 N N . ALA A 1 368 ? 14.946 16.415 2.890 1.00 50.56 368 ALA A N 1
ATOM 2768 C CA . ALA A 1 368 ? 14.700 14.961 2.867 1.00 50.56 368 ALA A CA 1
ATOM 2769 C C . ALA A 1 368 ? 15.210 14.268 1.573 1.00 50.56 368 ALA A C 1
ATOM 2771 O O . ALA A 1 368 ? 15.138 13.051 1.428 1.00 50.56 368 ALA A O 1
ATOM 2772 N N . ILE A 1 369 ? 15.778 15.045 0.636 1.00 56.75 369 ILE A N 1
ATOM 2773 C CA . ILE A 1 369 ? 16.081 14.641 -0.753 1.00 56.75 369 ILE A CA 1
ATOM 2774 C C . ILE A 1 369 ? 16.909 13.351 -0.892 1.00 56.75 369 ILE A C 1
ATOM 2776 O O . ILE A 1 369 ? 16.591 12.556 -1.782 1.00 56.75 369 ILE A O 1
ATOM 2780 N N . PRO A 1 370 ? 17.987 13.108 -0.110 1.00 65.50 370 PRO A N 1
ATOM 2781 C CA . PRO A 1 370 ? 18.782 11.910 -0.323 1.00 65.50 370 PRO A CA 1
ATOM 2782 C C . PRO A 1 370 ? 17.948 10.668 -0.060 1.00 65.50 370 PRO A C 1
ATOM 2784 O O . PRO A 1 370 ? 17.960 9.772 -0.891 1.00 65.50 370 PRO A O 1
ATOM 2787 N N . MET A 1 371 ? 17.207 10.640 1.046 1.00 79.25 371 MET A N 1
ATOM 2788 C CA . MET A 1 371 ? 16.551 9.429 1.501 1.00 79.25 371 MET A CA 1
ATOM 2789 C C . MET A 1 371 ? 15.424 8.994 0.577 1.00 79.25 371 MET A C 1
ATOM 2791 O O . MET A 1 371 ? 15.438 7.867 0.078 1.00 79.25 371 MET A O 1
ATOM 2795 N N . GLU A 1 372 ? 14.535 9.929 0.262 1.00 76.94 372 GLU A N 1
ATOM 2796 C CA . GLU A 1 372 ? 13.427 9.683 -0.649 1.00 76.94 372 GLU A CA 1
ATOM 2797 C C . GLU A 1 372 ? 13.913 9.157 -1.992 1.00 76.94 372 GLU A C 1
ATOM 2799 O O . GLU A 1 372 ? 13.434 8.141 -2.476 1.00 76.94 372 GLU A O 1
ATOM 2804 N N . SER A 1 373 ? 14.980 9.748 -2.542 1.00 82.12 373 SER A N 1
ATOM 2805 C CA . SER A 1 373 ? 15.583 9.273 -3.789 1.00 82.12 373 SER A CA 1
ATOM 2806 C C . SER A 1 373 ? 16.086 7.820 -3.710 1.00 82.12 373 SER A C 1
ATOM 2808 O O . SER A 1 373 ? 16.149 7.148 -4.746 1.00 82.12 373 SER A O 1
ATOM 2810 N N . ARG A 1 374 ? 16.486 7.325 -2.528 1.00 90.94 374 ARG A N 1
ATOM 2811 C CA . ARG A 1 374 ? 16.912 5.925 -2.338 1.00 90.94 374 ARG A CA 1
ATOM 2812 C C . ARG A 1 374 ? 15.704 5.011 -2.202 1.00 90.94 374 ARG A C 1
ATOM 2814 O O . ARG A 1 374 ? 15.755 3.912 -2.747 1.00 90.94 374 ARG A O 1
ATOM 2821 N N . LEU A 1 375 ? 14.629 5.451 -1.559 1.00 89.06 375 LEU A N 1
ATOM 2822 C CA . LEU A 1 375 ? 13.385 4.683 -1.463 1.00 89.06 375 LEU A CA 1
ATOM 2823 C C . LEU A 1 375 ? 12.661 4.593 -2.808 1.00 89.06 375 LEU A C 1
ATOM 2825 O O . LEU A 1 375 ? 12.247 3.513 -3.217 1.00 89.06 375 LEU A O 1
ATOM 2829 N N . ASP A 1 376 ? 12.711 5.664 -3.588 1.00 86.75 376 ASP A N 1
ATOM 2830 C CA . ASP A 1 376 ? 12.365 5.704 -5.003 1.00 86.75 376 ASP A CA 1
ATOM 2831 C C . ASP A 1 376 ? 13.099 4.619 -5.813 1.00 86.75 376 ASP A C 1
ATOM 2833 O O . ASP A 1 376 ? 12.518 3.861 -6.603 1.00 86.75 376 ASP A O 1
ATOM 2837 N N . ARG A 1 377 ? 14.426 4.549 -5.621 1.00 95.19 377 ARG A N 1
ATOM 2838 C CA . ARG A 1 377 ? 15.295 3.568 -6.279 1.00 95.19 377 ARG A CA 1
ATOM 2839 C C . ARG A 1 377 ? 14.963 2.151 -5.815 1.00 95.19 377 ARG A C 1
ATOM 2841 O O . ARG A 1 377 ? 14.894 1.252 -6.652 1.00 95.19 377 ARG A O 1
ATOM 2848 N N . PHE A 1 378 ? 14.742 1.963 -4.517 1.00 97.38 378 PHE A N 1
ATOM 2849 C CA . PHE A 1 378 ? 14.311 0.707 -3.910 1.00 97.38 378 PHE A CA 1
ATOM 2850 C C . PHE A 1 378 ? 12.980 0.233 -4.502 1.00 97.38 378 PHE A C 1
ATOM 2852 O O . PHE A 1 378 ? 12.910 -0.891 -4.989 1.00 97.38 378 PHE A O 1
ATOM 2859 N N . ALA A 1 379 ? 11.957 1.087 -4.557 1.00 96.88 379 ALA A N 1
ATOM 2860 C CA . ALA A 1 379 ? 10.628 0.747 -5.056 1.00 96.88 379 ALA A CA 1
ATOM 2861 C C . ALA A 1 379 ? 10.680 0.285 -6.520 1.00 96.88 379 ALA A C 1
ATOM 2863 O O . ALA A 1 379 ? 10.098 -0.738 -6.896 1.00 96.88 379 ALA A O 1
ATOM 2864 N N . ARG A 1 380 ? 11.457 0.988 -7.356 1.00 97.56 380 ARG A N 1
ATOM 2865 C CA . ARG A 1 380 ? 11.701 0.573 -8.745 1.00 97.56 380 ARG A CA 1
ATOM 2866 C C . ARG A 1 380 ? 12.480 -0.733 -8.829 1.00 97.56 380 ARG A C 1
ATOM 2868 O O . ARG A 1 380 ? 12.109 -1.585 -9.629 1.00 97.56 380 ARG A O 1
ATOM 2875 N N . ALA A 1 381 ? 13.526 -0.914 -8.028 1.00 98.00 381 ALA A N 1
ATOM 2876 C CA . ALA A 1 381 ? 14.312 -2.146 -8.006 1.00 98.00 381 ALA A CA 1
ATOM 2877 C C . ALA A 1 381 ? 13.504 -3.361 -7.526 1.00 98.00 381 ALA A C 1
ATOM 2879 O O . ALA A 1 381 ? 13.659 -4.455 -8.070 1.00 98.00 381 ALA A O 1
ATOM 2880 N N . LEU A 1 382 ? 12.599 -3.151 -6.568 1.00 98.12 382 LEU A N 1
ATOM 2881 C CA . LEU A 1 382 ? 11.694 -4.161 -6.038 1.00 98.12 382 LEU A CA 1
ATOM 2882 C C . LEU A 1 382 ? 10.763 -4.682 -7.130 1.00 98.12 382 LEU A C 1
ATOM 2884 O O . LEU A 1 382 ? 10.621 -5.894 -7.303 1.00 98.12 382 LEU A O 1
ATOM 2888 N N . LEU A 1 383 ? 10.144 -3.763 -7.876 1.00 97.25 383 LEU A N 1
ATOM 2889 C CA . LEU A 1 383 ? 9.208 -4.089 -8.950 1.00 97.25 383 LEU A CA 1
ATOM 2890 C C . LEU A 1 383 ? 9.913 -4.563 -10.226 1.00 97.25 383 LEU A C 1
ATOM 2892 O O . LEU A 1 383 ? 9.341 -5.361 -10.963 1.00 97.25 383 LEU A O 1
ATOM 2896 N N . LEU A 1 384 ? 11.132 -4.089 -10.493 1.00 97.69 384 LEU A N 1
ATOM 2897 C CA . LEU A 1 384 ? 11.878 -4.305 -11.736 1.00 97.69 384 LEU A CA 1
ATOM 2898 C C . LEU A 1 384 ? 13.331 -4.755 -11.438 1.00 97.69 384 LEU A C 1
ATOM 2900 O O . LEU A 1 384 ? 14.269 -3.952 -11.567 1.00 97.69 384 LEU A O 1
ATOM 2904 N N . PRO A 1 385 ? 13.550 -6.037 -11.067 1.00 97.31 385 PRO A N 1
ATOM 2905 C CA . PRO A 1 385 ? 14.861 -6.544 -10.655 1.00 97.31 385 PRO A CA 1
ATOM 2906 C C . PRO A 1 385 ? 15.927 -6.429 -11.750 1.00 97.31 385 PRO A C 1
ATOM 2908 O O . PRO A 1 385 ? 15.703 -6.822 -12.896 1.00 97.31 385 PRO A O 1
ATOM 2911 N N . THR A 1 386 ? 17.121 -5.946 -11.392 1.00 96.00 386 THR A N 1
ATOM 2912 C CA . THR A 1 386 ? 18.204 -5.626 -12.344 1.00 96.00 386 THR A CA 1
ATOM 2913 C C . THR A 1 386 ? 18.526 -6.769 -13.310 1.00 96.00 386 THR A C 1
ATOM 2915 O O . THR A 1 386 ? 18.480 -6.580 -14.524 1.00 96.00 386 THR A O 1
ATOM 2918 N N . ALA A 1 387 ? 18.813 -7.969 -12.793 1.00 95.25 387 ALA A N 1
ATOM 2919 C CA . ALA A 1 387 ? 19.237 -9.103 -13.617 1.00 95.25 387 ALA A CA 1
ATOM 2920 C C . ALA A 1 387 ? 18.178 -9.507 -14.659 1.00 95.25 387 ALA A C 1
ATOM 2922 O O . ALA A 1 387 ? 18.498 -9.786 -15.817 1.00 95.25 387 ALA A O 1
ATOM 2923 N N . VAL A 1 388 ? 16.906 -9.496 -14.256 1.00 96.38 388 VAL A N 1
ATOM 2924 C CA . VAL A 1 388 ? 15.784 -9.904 -15.106 1.00 96.38 388 VAL A CA 1
ATOM 2925 C C . VAL A 1 388 ? 15.517 -8.861 -16.181 1.00 96.38 388 VAL A C 1
ATOM 2927 O O . VAL A 1 388 ? 15.387 -9.204 -17.354 1.00 96.38 388 VAL A O 1
ATOM 2930 N N . ILE A 1 389 ? 15.476 -7.586 -15.796 1.00 97.88 389 ILE A N 1
ATOM 2931 C CA . ILE A 1 389 ? 15.147 -6.489 -16.708 1.00 97.88 389 ILE A CA 1
ATOM 2932 C C . ILE A 1 389 ? 16.235 -6.305 -17.759 1.00 97.88 389 ILE A C 1
ATOM 2934 O O . ILE A 1 389 ? 15.901 -6.172 -18.932 1.00 97.88 389 ILE A O 1
ATOM 2938 N N . THR A 1 390 ? 17.513 -6.395 -17.385 1.00 97.88 390 THR A N 1
ATOM 2939 C CA . THR A 1 390 ? 18.626 -6.366 -18.346 1.00 97.88 390 THR A CA 1
ATOM 2940 C C . THR A 1 390 ? 18.481 -7.460 -19.402 1.00 97.88 390 THR A C 1
ATOM 2942 O O . THR A 1 390 ? 18.526 -7.180 -20.600 1.00 97.88 390 THR A O 1
ATOM 2945 N N . ARG A 1 391 ? 18.234 -8.707 -18.978 1.00 97.25 391 ARG A N 1
ATOM 2946 C CA . ARG A 1 391 ? 18.053 -9.843 -19.893 1.00 97.25 391 ARG A CA 1
ATOM 2947 C C . ARG A 1 391 ? 16.846 -9.650 -20.814 1.00 97.25 391 ARG A C 1
ATOM 2949 O O . ARG A 1 391 ? 16.985 -9.757 -22.032 1.00 97.25 391 ARG A O 1
ATOM 2956 N N . LEU A 1 392 ? 15.675 -9.356 -20.243 1.00 96.94 392 LEU A N 1
ATOM 2957 C CA . LEU A 1 392 ? 14.426 -9.227 -20.998 1.00 96.94 392 LEU A CA 1
ATOM 2958 C C . LEU A 1 392 ? 14.442 -8.033 -21.952 1.00 96.94 392 LEU A C 1
ATOM 2960 O O . LEU A 1 392 ? 13.907 -8.141 -23.055 1.00 96.94 392 LEU A O 1
ATOM 2964 N N . TRP A 1 393 ? 15.052 -6.914 -21.554 1.00 98.06 393 TRP A N 1
ATOM 2965 C CA . TRP A 1 393 ? 15.183 -5.739 -22.409 1.00 98.06 393 TRP A CA 1
ATOM 2966 C C . TRP A 1 393 ? 15.991 -6.072 -23.663 1.00 98.06 393 TRP A C 1
ATOM 2968 O O . TRP A 1 393 ? 15.469 -5.943 -24.769 1.00 98.06 393 TRP A O 1
ATOM 2978 N N . HIS A 1 394 ? 17.208 -6.606 -23.514 1.00 97.88 394 HIS A N 1
ATOM 2979 C CA . HIS A 1 394 ? 18.041 -6.980 -24.661 1.00 97.88 394 HIS A CA 1
ATOM 2980 C C . HIS A 1 394 ? 17.370 -8.018 -25.568 1.00 97.88 394 HIS A C 1
ATOM 2982 O O . HIS A 1 394 ? 17.381 -7.866 -26.793 1.00 97.88 394 HIS A O 1
ATOM 2988 N N . GLU A 1 395 ? 16.748 -9.047 -24.986 1.00 97.25 395 GLU A N 1
ATOM 2989 C CA . GLU A 1 395 ? 16.046 -10.087 -25.741 1.00 97.25 395 GLU A CA 1
ATOM 2990 C C . GLU A 1 395 ? 14.883 -9.511 -26.563 1.00 97.25 395 GLU A C 1
ATOM 2992 O O . GLU A 1 395 ? 14.769 -9.781 -27.762 1.00 97.25 395 GLU A O 1
ATOM 2997 N N . LYS A 1 396 ? 14.011 -8.707 -25.943 1.00 96.19 396 LYS A N 1
ATOM 2998 C CA . LYS A 1 396 ? 12.792 -8.208 -26.595 1.00 96.19 396 LYS A CA 1
ATOM 2999 C C . LYS A 1 396 ? 13.074 -7.065 -27.570 1.00 96.19 396 LYS A C 1
ATOM 3001 O O . LYS A 1 396 ? 12.444 -7.030 -28.630 1.00 96.19 396 LYS A O 1
ATOM 3006 N N . VAL A 1 397 ? 14.031 -6.181 -27.267 1.00 97.00 397 VAL A N 1
ATOM 3007 C CA . VAL A 1 397 ? 14.456 -5.107 -28.185 1.00 97.00 397 VAL A CA 1
ATOM 3008 C C . VAL A 1 397 ? 14.995 -5.711 -29.476 1.00 97.00 397 VAL A C 1
ATOM 3010 O O . VAL A 1 397 ? 14.541 -5.337 -30.555 1.00 97.00 397 VAL A O 1
ATOM 3013 N N . SER A 1 398 ? 15.869 -6.717 -29.373 1.00 96.00 398 SER A N 1
ATOM 3014 C CA . SER A 1 398 ? 16.448 -7.394 -30.542 1.00 96.00 398 SER A CA 1
ATOM 3015 C C . SER A 1 398 ? 15.396 -8.080 -31.421 1.00 96.00 398 SER A C 1
ATOM 3017 O O . SER A 1 398 ? 15.595 -8.226 -32.623 1.00 96.00 398 SER A O 1
ATOM 3019 N N . ARG A 1 399 ? 14.273 -8.513 -30.834 1.00 95.38 399 ARG A N 1
ATOM 3020 C CA . ARG A 1 399 ? 13.196 -9.208 -31.555 1.00 95.38 399 ARG A CA 1
ATOM 3021 C C . ARG A 1 399 ? 12.136 -8.283 -32.146 1.00 95.38 399 ARG A C 1
ATOM 3023 O O . ARG A 1 399 ? 11.565 -8.617 -33.176 1.00 95.38 399 ARG A O 1
ATOM 3030 N N . SER A 1 400 ? 11.809 -7.185 -31.467 1.00 93.75 400 SER A N 1
ATOM 3031 C CA . SER A 1 400 ? 10.563 -6.439 -31.721 1.00 93.75 400 SER A CA 1
ATOM 3032 C C . SER A 1 400 ? 10.693 -4.915 -31.641 1.00 93.75 400 SER A C 1
ATOM 3034 O O . SER A 1 400 ? 9.702 -4.204 -31.817 1.00 93.75 400 SER A O 1
ATOM 3036 N N . GLY A 1 401 ? 11.905 -4.410 -31.396 1.00 95.69 401 GLY A N 1
ATOM 3037 C CA . GLY A 1 401 ? 12.176 -2.992 -31.192 1.00 95.69 401 GLY A CA 1
ATOM 3038 C C . GLY A 1 401 ? 11.815 -2.494 -29.790 1.00 95.69 401 GLY A C 1
ATOM 3039 O O . GLY A 1 401 ? 11.160 -3.169 -28.994 1.00 95.69 401 GLY A O 1
ATOM 3040 N N . GLU A 1 402 ? 12.255 -1.276 -29.484 1.00 96.12 402 GLU A N 1
ATOM 3041 C CA . GLU A 1 402 ? 12.196 -0.688 -28.139 1.00 96.12 402 GLU A CA 1
ATOM 3042 C C . GLU A 1 402 ? 10.771 -0.430 -27.647 1.00 96.12 402 GLU A C 1
ATOM 3044 O O . GLU A 1 402 ? 10.446 -0.738 -26.500 1.00 96.12 402 GLU A O 1
ATOM 3049 N N . ARG A 1 403 ? 9.891 0.083 -28.520 1.00 94.81 403 ARG A N 1
ATOM 3050 C CA . ARG A 1 403 ? 8.486 0.352 -28.171 1.00 94.81 403 ARG A CA 1
ATOM 3051 C C . ARG A 1 403 ? 7.774 -0.926 -27.725 1.00 94.81 403 ARG A C 1
ATOM 3053 O O . ARG A 1 403 ? 7.145 -0.942 -26.669 1.00 94.81 403 ARG A O 1
ATOM 3060 N N . SER A 1 404 ? 7.869 -1.982 -28.531 1.00 94.88 404 SER A N 1
ATOM 3061 C CA . SER A 1 404 ? 7.207 -3.263 -28.271 1.00 94.88 404 SER A CA 1
ATOM 3062 C C . SER A 1 404 ? 7.798 -3.944 -27.038 1.00 94.88 404 SER A C 1
ATOM 3064 O O . SER A 1 404 ? 7.053 -4.419 -26.182 1.00 94.88 404 SER A O 1
ATOM 3066 N N . ALA A 1 405 ? 9.128 -3.913 -26.888 1.00 96.44 405 ALA A N 1
ATOM 3067 C CA . ALA A 1 405 ? 9.805 -4.415 -25.696 1.00 96.44 405 ALA A CA 1
ATOM 3068 C C . ALA A 1 405 ? 9.305 -3.723 -24.421 1.00 96.44 405 ALA A C 1
ATOM 3070 O O . ALA A 1 405 ? 8.981 -4.398 -23.442 1.00 96.44 405 ALA A O 1
ATOM 3071 N N . ALA A 1 406 ? 9.177 -2.394 -24.451 1.00 96.50 406 ALA A N 1
ATOM 3072 C CA . ALA A 1 406 ? 8.683 -1.623 -23.320 1.00 96.50 406 ALA A CA 1
ATOM 3073 C C . ALA A 1 406 ? 7.234 -1.967 -22.959 1.00 96.50 406 ALA A C 1
ATOM 3075 O O . ALA A 1 406 ? 6.938 -2.176 -21.785 1.00 96.50 406 ALA A O 1
ATOM 3076 N N . ILE A 1 407 ? 6.346 -2.083 -23.952 1.00 94.69 407 ILE A N 1
ATOM 3077 C CA . ILE A 1 407 ? 4.941 -2.455 -23.727 1.00 94.69 407 ILE A CA 1
ATOM 3078 C C . ILE A 1 407 ? 4.831 -3.830 -23.071 1.00 94.69 407 ILE A C 1
ATOM 3080 O O . ILE A 1 407 ? 4.123 -3.982 -22.072 1.00 94.69 407 ILE A O 1
ATOM 3084 N N . HIS A 1 408 ? 5.566 -4.810 -23.593 1.00 93.88 408 HIS A N 1
ATOM 3085 C CA . HIS A 1 408 ? 5.578 -6.155 -23.036 1.00 93.88 408 HIS A CA 1
ATOM 3086 C C . HIS A 1 408 ? 6.091 -6.177 -21.595 1.00 93.88 408 HIS A C 1
ATOM 3088 O O . HIS A 1 408 ? 5.429 -6.749 -20.736 1.00 93.88 408 HIS A O 1
ATOM 3094 N N . ILE A 1 409 ? 7.238 -5.550 -21.313 1.00 94.88 409 ILE A N 1
ATOM 3095 C CA . ILE A 1 409 ? 7.832 -5.565 -19.967 1.00 94.88 409 ILE A CA 1
ATOM 3096 C C . ILE A 1 409 ? 6.950 -4.805 -18.973 1.00 94.88 409 ILE A C 1
ATOM 3098 O O . ILE A 1 409 ? 6.705 -5.302 -17.877 1.00 94.88 409 ILE A O 1
ATOM 3102 N N . ALA A 1 410 ? 6.425 -3.636 -19.348 1.00 93.00 410 ALA A N 1
ATOM 3103 C CA . ALA A 1 410 ? 5.543 -2.862 -18.477 1.00 93.00 410 ALA A CA 1
ATOM 3104 C C . ALA A 1 410 ? 4.263 -3.636 -18.124 1.00 93.00 410 ALA A C 1
ATOM 3106 O O . ALA A 1 410 ? 3.844 -3.629 -16.967 1.00 93.00 410 ALA A O 1
ATOM 3107 N N . SER A 1 411 ? 3.671 -4.347 -19.093 1.00 91.69 411 SER A N 1
ATOM 3108 C CA . SER A 1 411 ? 2.513 -5.219 -18.855 1.00 91.69 411 SER A CA 1
ATOM 3109 C C . SER A 1 411 ? 2.871 -6.423 -17.976 1.00 91.69 411 SER A C 1
ATOM 3111 O O . SER A 1 411 ? 2.168 -6.700 -17.006 1.00 91.69 411 SER A O 1
ATOM 3113 N N . GLU A 1 412 ? 3.983 -7.100 -18.268 1.00 91.88 412 GLU A N 1
ATOM 3114 C CA . GLU A 1 412 ? 4.442 -8.293 -17.549 1.00 91.88 412 GLU A CA 1
ATOM 3115 C C . GLU A 1 412 ? 4.739 -7.996 -16.068 1.00 91.88 412 GLU A C 1
ATOM 3117 O O . GLU A 1 412 ? 4.304 -8.743 -15.191 1.00 91.88 412 GLU A O 1
ATOM 3122 N N . PHE A 1 413 ? 5.388 -6.862 -15.778 1.00 93.12 413 PHE A N 1
ATOM 3123 C CA . PHE A 1 413 ? 5.729 -6.417 -14.418 1.00 93.12 413 PHE A CA 1
ATOM 3124 C C . PHE A 1 413 ? 4.686 -5.498 -13.767 1.00 93.12 413 PHE A C 1
ATOM 3126 O O . PHE A 1 413 ? 4.814 -5.143 -12.591 1.00 93.12 413 PHE A O 1
ATOM 3133 N N . ARG A 1 414 ? 3.617 -5.158 -14.500 1.00 91.88 414 ARG A N 1
ATOM 3134 C CA . ARG A 1 414 ? 2.494 -4.323 -14.041 1.00 91.88 414 ARG A CA 1
ATOM 3135 C C . ARG A 1 414 ? 2.948 -2.959 -13.508 1.00 91.88 414 ARG A C 1
ATOM 3137 O O . ARG A 1 414 ? 2.514 -2.520 -12.444 1.00 91.88 414 ARG A O 1
ATOM 3144 N N . VAL A 1 415 ? 3.832 -2.295 -14.244 1.00 92.00 415 VAL A N 1
ATOM 3145 C CA . VAL A 1 415 ? 4.328 -0.944 -13.934 1.00 92.00 415 VAL A CA 1
ATOM 3146 C C . VAL A 1 415 ? 3.876 0.046 -15.000 1.00 92.00 415 VAL A C 1
ATOM 3148 O O . VAL A 1 415 ? 3.543 -0.339 -16.121 1.00 92.00 415 VAL A O 1
ATOM 3151 N N . ASP A 1 416 ? 3.864 1.337 -14.673 1.00 90.25 416 ASP A N 1
ATOM 3152 C CA . ASP A 1 416 ? 3.634 2.355 -15.694 1.00 90.25 416 ASP A CA 1
ATOM 3153 C C . ASP A 1 416 ? 4.897 2.620 -16.537 1.00 90.25 416 ASP A C 1
ATOM 3155 O O . ASP A 1 416 ? 6.028 2.295 -16.160 1.00 90.25 416 ASP A O 1
ATOM 3159 N N . MET A 1 417 ? 4.697 3.233 -17.706 1.00 92.44 417 MET A N 1
ATOM 3160 C CA . MET A 1 417 ? 5.783 3.517 -18.646 1.00 92.44 417 MET A CA 1
ATOM 3161 C C . MET A 1 417 ? 6.825 4.491 -18.094 1.00 92.44 417 MET A C 1
ATOM 3163 O O . MET A 1 417 ? 7.983 4.426 -18.497 1.00 92.44 417 MET A O 1
ATOM 3167 N N . ALA A 1 418 ? 6.444 5.400 -17.192 1.00 90.06 418 ALA A N 1
ATOM 3168 C CA . ALA A 1 418 ? 7.395 6.328 -16.592 1.00 90.06 418 ALA A CA 1
ATOM 3169 C C . ALA A 1 418 ? 8.317 5.600 -15.606 1.00 90.06 418 ALA A C 1
ATOM 3171 O O . ALA A 1 418 ? 9.522 5.836 -15.620 1.00 90.06 418 ALA A O 1
ATOM 3172 N N . THR A 1 419 ? 7.777 4.659 -14.833 1.00 93.62 419 THR A N 1
ATOM 3173 C CA . THR A 1 419 ? 8.531 3.785 -13.929 1.00 93.62 419 THR A CA 1
ATOM 3174 C C . THR A 1 419 ? 9.537 2.948 -14.711 1.00 93.62 419 THR A C 1
ATOM 3176 O O . THR A 1 419 ? 10.725 2.946 -14.385 1.00 93.62 419 THR A O 1
ATOM 3179 N N . LEU A 1 420 ? 9.089 2.299 -15.794 1.00 97.00 420 LEU A N 1
ATOM 3180 C CA . LEU A 1 420 ? 9.973 1.518 -16.658 1.00 97.00 420 LEU A CA 1
ATOM 3181 C C . LEU A 1 420 ? 11.046 2.395 -17.318 1.00 97.00 420 LEU A C 1
ATOM 3183 O O . LEU A 1 420 ? 12.220 2.041 -17.286 1.00 97.00 420 LEU A O 1
ATOM 3187 N N . ALA A 1 421 ? 10.679 3.553 -17.876 1.00 95.19 421 ALA A N 1
ATOM 3188 C CA . ALA A 1 421 ? 11.633 4.466 -18.509 1.00 95.19 421 ALA A CA 1
ATOM 3189 C C . ALA A 1 421 ? 12.729 4.922 -17.533 1.00 95.19 421 ALA A C 1
ATOM 3191 O O . ALA A 1 421 ? 13.914 4.899 -17.875 1.00 95.19 421 ALA A O 1
ATOM 3192 N N . THR A 1 422 ? 12.347 5.294 -16.306 1.00 94.50 422 THR A N 1
ATOM 3193 C CA . THR A 1 422 ? 13.302 5.655 -15.253 1.00 94.50 422 THR A CA 1
ATOM 3194 C C . THR A 1 422 ? 14.208 4.476 -14.922 1.00 94.50 422 THR A C 1
ATOM 3196 O O . THR A 1 422 ? 15.421 4.656 -14.864 1.00 94.50 422 THR A O 1
ATOM 3199 N N . ARG A 1 423 ? 13.654 3.264 -14.799 1.00 97.56 423 ARG A N 1
ATOM 3200 C CA . ARG A 1 423 ? 14.435 2.056 -14.518 1.00 97.56 423 ARG A CA 1
ATOM 3201 C C . ARG A 1 423 ? 15.452 1.730 -15.615 1.00 97.56 423 ARG A C 1
ATOM 3203 O O . ARG A 1 423 ? 16.592 1.396 -15.317 1.00 97.56 423 ARG A O 1
ATOM 3210 N N . LEU A 1 424 ? 15.071 1.847 -16.884 1.00 98.31 424 LEU A N 1
ATOM 3211 C CA . LEU A 1 424 ? 15.978 1.590 -18.008 1.00 98.31 424 LEU A CA 1
ATOM 3212 C C . LEU A 1 424 ? 17.146 2.583 -18.027 1.00 98.31 424 LEU A C 1
ATOM 3214 O O . LEU A 1 424 ? 18.292 2.176 -18.215 1.00 98.31 424 LEU A O 1
ATOM 3218 N N . LYS A 1 425 ? 16.870 3.866 -17.756 1.00 97.06 425 LYS A N 1
ATOM 3219 C CA . LYS A 1 425 ? 17.901 4.901 -17.588 1.00 97.06 425 LYS A CA 1
ATOM 3220 C C . LYS A 1 425 ? 18.843 4.565 -16.431 1.00 97.06 425 LYS A C 1
ATOM 3222 O O . LYS A 1 425 ? 20.059 4.631 -16.563 1.00 97.06 425 LYS A O 1
ATOM 3227 N N . GLU A 1 426 ? 18.263 4.203 -15.295 1.00 96.38 426 GLU A N 1
ATOM 3228 C CA . GLU A 1 426 ? 18.943 3.837 -14.053 1.00 96.38 426 GLU A CA 1
ATOM 3229 C C . GLU A 1 426 ? 19.894 2.641 -14.173 1.00 96.38 426 GLU A C 1
ATOM 3231 O O . GLU A 1 426 ? 20.833 2.543 -13.380 1.00 96.38 426 GLU A O 1
ATOM 3236 N N . LEU A 1 427 ? 19.620 1.737 -15.116 1.00 97.38 427 LEU A N 1
ATOM 3237 C CA . LEU A 1 427 ? 20.424 0.555 -15.426 1.00 97.38 427 LEU A CA 1
ATOM 3238 C C . LEU A 1 427 ? 21.363 0.764 -16.626 1.00 97.38 427 LEU A C 1
ATOM 3240 O O . LEU A 1 427 ? 22.118 -0.141 -16.967 1.00 97.38 427 LEU A O 1
ATOM 3244 N N . GLY A 1 428 ? 21.321 1.931 -17.280 1.00 97.31 428 GLY A N 1
ATOM 3245 C CA . GLY A 1 428 ? 22.115 2.208 -18.481 1.00 97.31 428 GLY A CA 1
ATOM 3246 C C . GLY A 1 428 ? 21.706 1.376 -19.703 1.00 97.31 428 GLY A C 1
ATOM 3247 O O . GLY A 1 428 ? 22.524 1.154 -20.590 1.00 97.31 428 GLY A O 1
ATOM 3248 N N . LEU A 1 429 ? 20.458 0.898 -19.749 1.00 97.56 429 LEU A N 1
ATOM 3249 C CA . LEU A 1 429 ? 19.941 0.024 -20.813 1.00 97.56 429 LEU A CA 1
ATOM 3250 C C . LEU A 1 429 ? 19.340 0.789 -22.000 1.00 97.56 429 LEU A C 1
ATOM 3252 O O . LEU A 1 429 ? 19.065 0.194 -23.042 1.00 97.56 429 LEU A O 1
ATOM 3256 N N . ALA A 1 430 ? 19.084 2.083 -21.824 1.00 95.94 430 ALA A N 1
ATOM 3257 C CA . ALA A 1 430 ? 18.444 2.952 -22.800 1.00 95.94 430 ALA A CA 1
ATOM 3258 C C . ALA A 1 430 ? 19.081 4.345 -22.751 1.00 95.94 430 ALA A C 1
ATOM 3260 O O . ALA A 1 430 ? 19.387 4.852 -21.667 1.00 95.94 430 ALA A O 1
ATOM 3261 N N . ASP A 1 431 ? 19.258 4.964 -23.916 1.00 95.94 431 ASP A N 1
ATOM 3262 C CA . ASP A 1 431 ? 19.722 6.344 -24.012 1.00 95.94 431 ASP A CA 1
ATOM 3263 C C . ASP A 1 431 ? 18.581 7.350 -23.759 1.00 95.94 431 ASP A C 1
ATOM 3265 O O . ASP A 1 431 ? 17.435 6.991 -23.473 1.00 95.94 431 ASP A O 1
ATOM 3269 N N . SER A 1 432 ? 18.890 8.645 -23.835 1.00 94.56 432 SER A N 1
ATOM 3270 C CA . SER A 1 432 ? 17.908 9.706 -23.588 1.00 94.56 432 SER A CA 1
ATOM 3271 C C . SER A 1 432 ? 16.737 9.706 -24.580 1.00 94.56 432 SER A C 1
ATOM 3273 O O . SER A 1 432 ? 15.630 10.096 -24.197 1.00 94.56 432 SER A O 1
ATOM 3275 N N . GLU A 1 433 ? 16.957 9.292 -25.831 1.00 96.69 433 GLU A N 1
ATOM 3276 C CA . GLU A 1 433 ? 15.919 9.235 -26.862 1.00 96.69 433 GLU A CA 1
ATOM 3277 C C . GLU A 1 433 ? 14.970 8.069 -26.583 1.00 96.69 433 GLU A C 1
ATOM 3279 O O . GLU A 1 433 ? 13.757 8.276 -26.460 1.00 96.69 433 GLU A O 1
ATOM 3284 N N . THR A 1 434 ? 15.520 6.877 -26.352 1.00 96.31 434 THR A N 1
ATOM 3285 C CA . THR A 1 434 ? 14.759 5.678 -25.994 1.00 96.31 434 THR A CA 1
ATOM 3286 C C . THR A 1 434 ? 13.973 5.888 -24.697 1.00 96.31 434 THR A C 1
ATOM 3288 O O . THR A 1 434 ? 12.789 5.560 -24.623 1.00 96.31 434 THR A O 1
ATOM 3291 N N . VAL A 1 435 ? 14.568 6.504 -23.669 1.00 93.56 435 VAL A N 1
ATOM 3292 C CA . VAL A 1 435 ? 13.874 6.823 -22.404 1.00 93.56 435 VAL A CA 1
ATOM 3293 C C . VAL A 1 435 ? 12.684 7.759 -22.642 1.00 93.56 435 VAL A C 1
ATOM 3295 O O . VAL A 1 435 ? 11.598 7.542 -22.091 1.00 93.56 435 VAL A O 1
ATOM 3298 N N . ALA A 1 436 ? 12.851 8.792 -23.474 1.00 92.44 436 ALA A N 1
ATOM 3299 C CA . ALA A 1 436 ? 11.769 9.711 -23.817 1.00 92.44 436 ALA A CA 1
ATOM 3300 C C . ALA A 1 436 ? 10.662 9.024 -24.636 1.00 92.44 436 ALA A C 1
ATOM 3302 O O . ALA A 1 436 ? 9.478 9.305 -24.414 1.00 92.44 436 ALA A O 1
ATOM 3303 N N . LEU A 1 437 ? 11.035 8.115 -25.542 1.00 95.38 437 LEU A N 1
ATOM 3304 C CA . LEU A 1 437 ? 10.114 7.285 -26.316 1.00 95.38 437 LEU A CA 1
ATOM 3305 C C . LEU A 1 437 ? 9.277 6.397 -25.393 1.00 95.38 437 LEU A C 1
ATOM 3307 O O . LEU A 1 437 ? 8.047 6.448 -25.455 1.00 95.38 437 LEU A O 1
ATOM 3311 N N . VAL A 1 438 ? 9.923 5.636 -24.503 1.00 94.81 438 VAL A N 1
ATOM 3312 C CA . VAL A 1 438 ? 9.238 4.736 -23.563 1.00 94.81 438 VAL A CA 1
ATOM 3313 C C . VAL A 1 438 ? 8.275 5.524 -22.685 1.00 94.81 438 VAL A C 1
ATOM 3315 O O . VAL A 1 438 ? 7.099 5.181 -22.614 1.00 94.81 438 VAL A O 1
ATOM 3318 N N . ARG A 1 439 ? 8.714 6.643 -22.097 1.00 90.62 439 ARG A N 1
ATOM 3319 C CA . ARG A 1 439 ? 7.877 7.462 -21.205 1.00 90.62 439 ARG A CA 1
ATOM 3320 C C . ARG A 1 439 ? 6.619 8.019 -21.883 1.00 90.62 439 ARG A C 1
ATOM 3322 O O . ARG A 1 439 ? 5.595 8.180 -21.223 1.00 90.62 439 ARG A O 1
ATOM 3329 N N . LYS A 1 440 ? 6.687 8.338 -23.180 1.00 90.12 440 LYS A N 1
ATOM 3330 C CA . LYS A 1 440 ? 5.546 8.839 -23.972 1.00 90.12 440 LYS A CA 1
ATOM 3331 C C . LYS A 1 440 ? 4.669 7.718 -24.533 1.00 90.12 440 LYS A C 1
ATOM 3333 O O . LYS A 1 440 ? 3.577 8.002 -25.030 1.00 90.12 440 LYS A O 1
ATOM 3338 N N . CYS A 1 441 ? 5.136 6.473 -24.477 1.00 89.75 441 CYS A N 1
ATOM 3339 C CA . CYS A 1 441 ? 4.428 5.335 -25.028 1.00 89.75 441 CYS A CA 1
ATOM 3340 C C . CYS A 1 441 ? 3.074 5.155 -24.333 1.00 89.75 441 CYS A C 1
ATOM 3342 O O . CYS A 1 441 ? 2.951 5.227 -23.110 1.00 89.75 441 CYS A O 1
ATOM 3344 N N . ARG A 1 442 ? 2.035 4.922 -25.135 1.00 87.25 442 ARG A N 1
ATOM 3345 C CA . ARG A 1 442 ? 0.710 4.540 -24.655 1.00 87.25 442 ARG A CA 1
ATOM 3346 C C . ARG A 1 442 ? 0.381 3.170 -25.216 1.00 87.25 442 ARG A C 1
ATOM 3348 O O . ARG A 1 442 ? 0.434 2.984 -26.431 1.00 87.25 442 ARG A O 1
ATOM 3355 N N . THR A 1 443 ? 0.024 2.251 -24.328 1.00 86.56 443 THR A N 1
ATOM 3356 C CA . THR A 1 443 ? -0.510 0.945 -24.706 1.00 86.56 443 THR A CA 1
ATOM 3357 C C . THR A 1 443 ? -1.892 1.140 -25.320 1.00 86.56 443 THR A C 1
ATOM 3359 O O . THR A 1 443 ? -2.788 1.702 -24.686 1.00 86.56 443 THR A O 1
ATOM 3362 N N . THR A 1 444 ? -2.052 0.725 -26.571 1.00 89.00 444 THR A N 1
ATOM 3363 C CA . THR A 1 444 ? -3.319 0.782 -27.304 1.00 89.00 444 THR A CA 1
ATOM 3364 C C . THR A 1 444 ? -4.094 -0.527 -27.160 1.00 89.00 444 THR A C 1
ATOM 3366 O O . THR A 1 444 ? -3.555 -1.541 -26.725 1.00 89.00 444 THR A O 1
ATOM 3369 N N . GLN A 1 445 ? -5.370 -0.527 -27.554 1.00 86.38 445 GLN A N 1
ATOM 3370 C CA . GLN A 1 445 ? -6.165 -1.760 -27.612 1.00 86.38 445 GLN A CA 1
ATOM 3371 C C . GLN A 1 445 ? -5.591 -2.772 -28.614 1.00 86.38 445 GLN A C 1
ATOM 3373 O O . GLN A 1 445 ? -5.608 -3.968 -28.341 1.00 86.38 445 GLN A O 1
ATOM 3378 N N . ALA A 1 446 ? -5.031 -2.296 -29.733 1.00 87.75 446 ALA A N 1
ATOM 3379 C CA . ALA A 1 446 ? -4.336 -3.154 -30.688 1.00 87.75 446 ALA A CA 1
ATOM 3380 C C . ALA A 1 446 ? -3.128 -3.832 -30.030 1.00 87.75 446 ALA A C 1
ATOM 3382 O O . ALA A 1 446 ? -3.016 -5.049 -30.105 1.00 87.75 446 ALA A O 1
ATOM 3383 N N . ASP A 1 447 ? -2.308 -3.072 -29.289 1.00 90.25 447 ASP A N 1
ATOM 3384 C CA . ASP A 1 447 ? -1.167 -3.640 -28.560 1.00 90.25 447 ASP A CA 1
ATOM 3385 C C . ASP A 1 447 ? -1.627 -4.737 -27.581 1.00 90.25 447 ASP A C 1
ATOM 3387 O O . ASP A 1 447 ? -1.029 -5.804 -27.544 1.00 90.25 447 ASP A O 1
ATOM 3391 N N . ILE A 1 448 ? -2.711 -4.518 -26.822 1.00 86.94 448 ILE A N 1
ATOM 3392 C CA . ILE A 1 448 ? -3.238 -5.513 -25.867 1.00 86.94 448 ILE A CA 1
ATOM 3393 C C . ILE A 1 448 ? -3.592 -6.830 -26.563 1.00 86.94 448 ILE A C 1
ATOM 3395 O O . ILE A 1 448 ? -3.216 -7.896 -26.076 1.00 86.94 448 ILE A O 1
ATOM 3399 N N . VAL A 1 449 ? -4.299 -6.754 -27.691 1.00 86.94 449 VAL A N 1
ATOM 3400 C CA . VAL A 1 449 ? -4.766 -7.936 -28.425 1.00 86.94 449 VAL A CA 1
ATOM 3401 C C . VAL A 1 449 ? -3.616 -8.624 -29.160 1.00 86.94 449 VAL A C 1
ATOM 3403 O O . VAL A 1 449 ? -3.436 -9.829 -29.016 1.00 86.94 449 VAL A O 1
ATOM 3406 N N . GLU A 1 450 ? -2.820 -7.878 -29.926 1.00 88.06 450 GLU A N 1
ATOM 3407 C CA . GLU A 1 450 ? -1.749 -8.431 -30.765 1.00 88.06 450 GLU A CA 1
ATOM 3408 C C . GLU A 1 450 ? -0.616 -9.035 -29.937 1.00 88.06 450 GLU A C 1
ATOM 3410 O O . GLU A 1 450 ? -0.083 -10.090 -30.276 1.00 88.06 450 GLU A O 1
ATOM 3415 N N . MET A 1 451 ? -0.264 -8.382 -28.831 1.00 86.56 451 MET A N 1
ATOM 3416 C CA . MET A 1 451 ? 0.815 -8.822 -27.950 1.00 86.56 451 MET A CA 1
ATOM 3417 C C . MET A 1 451 ? 0.323 -9.760 -26.838 1.00 86.56 451 MET A C 1
ATOM 3419 O O . MET A 1 451 ? 1.124 -10.161 -25.991 1.00 86.56 451 MET A O 1
ATOM 3423 N N . ASN A 1 452 ? -0.975 -10.107 -26.835 1.00 84.94 452 ASN A N 1
ATOM 3424 C CA . ASN A 1 452 ? -1.644 -10.923 -25.819 1.00 84.94 452 ASN A CA 1
ATOM 3425 C C . ASN A 1 452 ? -1.264 -10.483 -24.392 1.00 84.94 452 ASN A C 1
ATOM 3427 O O . ASN A 1 452 ? -0.812 -11.281 -23.566 1.00 84.94 452 ASN A O 1
ATOM 3431 N N . LEU A 1 453 ? -1.350 -9.172 -24.151 1.00 83.25 453 LEU A N 1
ATOM 3432 C CA . LEU A 1 453 ? -0.858 -8.553 -22.924 1.00 83.25 453 LEU A CA 1
ATOM 3433 C C . LEU A 1 453 ? -1.709 -8.961 -21.728 1.00 83.25 453 LEU A C 1
ATOM 3435 O O . LEU A 1 453 ? -2.933 -9.071 -21.810 1.00 83.25 453 LEU A O 1
ATOM 3439 N N . TYR A 1 454 ? -1.060 -9.069 -20.571 1.00 69.50 454 TYR A N 1
ATOM 3440 C CA . TYR A 1 454 ? -1.780 -9.120 -19.311 1.00 69.50 454 TYR A CA 1
ATOM 3441 C C . TYR A 1 454 ? -2.428 -7.756 -19.076 1.00 69.50 454 TYR A C 1
ATOM 3443 O O . TYR A 1 454 ? -1.739 -6.768 -18.804 1.00 69.50 454 TYR A O 1
ATOM 3451 N N . VAL A 1 455 ? -3.755 -7.704 -19.177 1.00 65.00 455 VAL A N 1
ATOM 3452 C CA . VAL A 1 455 ? -4.533 -6.575 -18.668 1.00 65.00 455 VAL A CA 1
ATOM 3453 C C . VAL A 1 455 ? -4.477 -6.683 -17.143 1.00 65.00 455 VAL A C 1
ATOM 3455 O O . VAL A 1 455 ? -4.891 -7.717 -16.609 1.00 65.00 455 VAL A O 1
ATOM 3458 N N . PRO A 1 456 ? -3.879 -5.708 -16.433 1.00 58.69 456 PRO A N 1
ATOM 3459 C CA . PRO A 1 456 ? -3.725 -5.809 -14.991 1.00 58.69 456 PRO A CA 1
ATOM 3460 C C . PRO A 1 456 ? -5.091 -6.007 -14.337 1.00 58.69 456 PRO A C 1
ATOM 3462 O O . PRO A 1 456 ? -6.048 -5.323 -14.692 1.00 58.69 456 PRO A O 1
ATOM 3465 N N . LEU A 1 457 ? -5.156 -6.920 -13.366 1.00 61.47 457 LEU A N 1
ATOM 3466 C CA . LEU A 1 457 ? -6.225 -6.892 -12.374 1.00 61.47 457 LEU A CA 1
ATOM 3467 C C . LEU A 1 457 ? -6.221 -5.497 -11.738 1.00 61.47 457 LEU A C 1
ATOM 3469 O O . LEU A 1 457 ? -5.149 -4.912 -11.552 1.00 61.47 457 LEU A O 1
ATOM 3473 N N . GLU A 1 458 ? -7.404 -4.982 -11.433 1.00 77.06 458 GLU A N 1
ATOM 3474 C CA . GLU A 1 458 ? -7.646 -3.699 -10.769 1.00 77.06 458 GLU A CA 1
ATOM 3475 C C . GLU A 1 458 ? -7.136 -3.728 -9.307 1.00 77.06 458 GLU A C 1
ATOM 3477 O O . GLU A 1 458 ? -7.885 -3.648 -8.340 1.00 77.06 458 GLU A O 1
ATOM 3482 N N . GLU A 1 459 ? -5.827 -3.924 -9.123 1.00 89.94 459 GLU A N 1
ATOM 3483 C CA . GLU A 1 459 ? -5.179 -4.010 -7.816 1.00 89.94 459 GLU A CA 1
ATOM 3484 C C . GLU A 1 459 ? -5.235 -2.657 -7.104 1.00 89.94 459 GLU A C 1
ATOM 3486 O O . GLU A 1 459 ? -4.806 -1.647 -7.669 1.00 89.94 459 GLU A O 1
ATOM 3491 N N . MET A 1 460 ? -5.719 -2.661 -5.856 1.00 93.38 460 MET A N 1
ATOM 3492 C CA . MET A 1 460 ? -5.948 -1.461 -5.037 1.00 93.38 460 MET A CA 1
ATOM 3493 C C . MET A 1 460 ? -6.905 -0.464 -5.712 1.00 93.38 460 MET A C 1
ATOM 3495 O O . MET A 1 460 ? -6.633 0.738 -5.774 1.00 93.38 460 MET A O 1
ATOM 3499 N N . GLU A 1 461 ? -7.963 -0.960 -6.363 1.00 93.06 461 GLU A N 1
ATOM 3500 C CA . GLU A 1 461 ? -8.985 -0.140 -7.033 1.00 93.06 461 GLU A CA 1
ATOM 3501 C C . GLU A 1 461 ? -10.148 0.194 -6.124 1.00 93.06 461 GLU A C 1
ATOM 3503 O O . GLU A 1 461 ? -10.696 -0.672 -5.448 1.00 93.06 461 GLU A O 1
ATOM 3508 N N . GLY A 1 462 ? -10.534 1.470 -6.131 1.00 93.31 462 GLY A N 1
ATOM 3509 C CA . GLY A 1 462 ? -11.576 1.974 -5.258 1.00 93.31 462 GLY A CA 1
ATOM 3510 C C . GLY A 1 462 ? -11.249 1.706 -3.790 1.00 93.31 462 GLY A C 1
ATOM 3511 O O . GLY A 1 462 ? -10.158 2.018 -3.308 1.00 93.31 462 GLY A O 1
ATOM 3512 N N . THR A 1 463 ? -12.223 1.146 -3.074 1.00 95.12 463 THR A N 1
ATOM 3513 C CA . THR A 1 463 ? -12.057 0.755 -1.671 1.00 95.12 463 THR A CA 1
ATOM 3514 C C . THR A 1 463 ? -11.630 -0.706 -1.589 1.00 95.12 463 THR A C 1
ATOM 3516 O O . THR A 1 463 ? -12.407 -1.587 -1.951 1.00 95.12 463 THR A O 1
ATOM 3519 N N . THR A 1 464 ? -10.438 -0.970 -1.052 1.00 95.62 464 THR A N 1
ATOM 3520 C CA . THR A 1 464 ? -9.968 -2.339 -0.791 1.00 95.62 464 THR A CA 1
ATOM 3521 C C . THR A 1 464 ? -9.536 -2.527 0.654 1.00 95.62 464 THR A C 1
ATOM 3523 O O . THR A 1 464 ? -8.940 -1.633 1.259 1.00 95.62 464 THR A O 1
ATOM 3526 N N . VAL A 1 465 ? -9.769 -3.731 1.175 1.00 95.75 465 VAL A N 1
ATOM 3527 C CA . VAL A 1 465 ? -9.337 -4.171 2.505 1.00 95.75 465 VAL A CA 1
ATOM 3528 C C . VAL A 1 465 ? -8.296 -5.292 2.353 1.00 95.75 465 VAL A C 1
ATOM 3530 O O . VAL A 1 465 ? -8.531 -6.215 1.566 1.00 95.75 465 VAL A O 1
ATOM 3533 N N . PRO A 1 466 ? -7.168 -5.264 3.093 1.00 96.19 466 PRO A N 1
ATOM 3534 C CA . PRO A 1 466 ? -6.159 -6.316 3.048 1.00 96.19 466 PRO A CA 1
ATOM 3535 C C . PRO A 1 466 ? -6.758 -7.687 3.357 1.00 96.19 466 PRO A C 1
ATOM 3537 O O . PRO A 1 466 ? -7.515 -7.858 4.318 1.00 96.19 466 PRO A O 1
ATOM 3540 N N . ARG A 1 467 ? -6.368 -8.703 2.584 1.00 93.94 467 ARG A N 1
ATOM 3541 C CA . ARG A 1 467 ? -6.916 -10.056 2.728 1.00 93.94 467 ARG A CA 1
ATOM 3542 C C . ARG A 1 467 ? -6.740 -10.647 4.140 1.00 93.94 467 ARG A C 1
ATOM 3544 O O . ARG A 1 467 ? -7.706 -11.243 4.624 1.00 93.94 467 ARG A O 1
ATOM 3551 N N . PRO A 1 468 ? -5.584 -10.513 4.827 1.00 96.00 468 PRO A N 1
ATOM 3552 C CA . PRO A 1 468 ? -5.432 -10.996 6.206 1.00 96.00 468 PRO A CA 1
ATOM 3553 C C . PRO A 1 468 ? -6.415 -10.331 7.175 1.00 96.00 468 PRO A C 1
ATOM 3555 O O . PRO A 1 468 ? -7.084 -11.013 7.949 1.00 96.00 468 PRO A O 1
ATOM 3558 N N . PHE A 1 469 ? -6.609 -9.016 7.044 1.00 97.38 469 PHE A N 1
ATOM 3559 C CA . PHE A 1 469 ? -7.580 -8.270 7.839 1.00 97.38 469 PHE A CA 1
ATOM 3560 C C . PHE A 1 469 ? -9.015 -8.740 7.584 1.00 97.38 469 PHE A C 1
ATOM 3562 O O . PHE A 1 469 ? -9.736 -9.054 8.529 1.00 97.38 469 PHE A O 1
ATOM 3569 N N . ALA A 1 470 ? -9.420 -8.892 6.319 1.00 97.06 470 ALA A N 1
ATOM 3570 C CA . ALA A 1 470 ? -10.744 -9.416 5.992 1.00 97.06 470 ALA A CA 1
ATOM 3571 C C . ALA A 1 470 ? -10.956 -10.826 6.575 1.00 97.06 470 ALA A C 1
ATOM 3573 O O . ALA A 1 470 ? -11.979 -11.097 7.201 1.00 97.06 470 ALA A O 1
ATOM 3574 N N . ARG A 1 471 ? -9.965 -11.721 6.453 1.00 96.81 471 ARG A N 1
ATOM 3575 C CA . ARG A 1 471 ? -10.021 -13.068 7.048 1.00 96.81 471 ARG A CA 1
ATOM 3576 C C . ARG A 1 471 ? -10.180 -13.025 8.566 1.00 96.81 471 ARG A C 1
ATOM 3578 O O . ARG A 1 471 ? -10.989 -13.786 9.094 1.00 96.81 471 ARG A O 1
ATOM 3585 N N . ALA A 1 472 ? -9.452 -12.141 9.240 1.00 96.81 472 ALA A N 1
ATOM 3586 C CA . ALA A 1 472 ? -9.549 -11.932 10.678 1.00 96.81 472 ALA A CA 1
ATOM 3587 C C . ALA A 1 472 ? -10.948 -11.446 11.091 1.00 96.81 472 ALA A C 1
ATOM 3589 O O . ALA A 1 472 ? -11.553 -12.005 12.004 1.00 96.81 472 ALA A O 1
ATOM 3590 N N . VAL A 1 473 ? -11.526 -10.480 10.372 1.00 97.19 473 VAL A N 1
ATOM 3591 C CA . VAL A 1 473 ? -12.895 -10.002 10.631 1.00 97.19 473 VAL A CA 1
ATOM 3592 C C . VAL A 1 473 ? -13.919 -11.126 10.447 1.00 97.19 473 VAL A C 1
ATOM 3594 O O . VAL A 1 473 ? -14.747 -11.360 11.327 1.00 97.19 473 VAL A O 1
ATOM 3597 N N . LEU A 1 474 ? -13.840 -11.883 9.349 1.00 95.88 474 LEU A N 1
ATOM 3598 C CA . LEU A 1 474 ? -14.745 -13.012 9.106 1.00 95.88 474 LEU A CA 1
ATOM 3599 C C . LEU A 1 474 ? -14.591 -14.119 10.159 1.00 95.88 474 LEU A C 1
ATOM 3601 O O . LEU A 1 474 ? -15.577 -14.766 10.523 1.00 95.88 474 LEU A O 1
ATOM 3605 N N . ARG A 1 475 ? -13.373 -14.335 10.673 1.00 94.44 475 ARG A N 1
ATOM 3606 C CA . ARG A 1 475 ? -13.123 -15.248 11.791 1.00 94.44 475 ARG A CA 1
ATOM 3607 C C . ARG A 1 475 ? -13.836 -14.779 13.057 1.00 94.44 475 ARG A C 1
ATOM 3609 O O . ARG A 1 475 ? -14.547 -15.567 13.672 1.00 94.44 475 ARG A O 1
ATOM 3616 N N . LEU A 1 476 ? -13.718 -13.497 13.397 1.00 94.75 476 LEU A N 1
ATOM 3617 C CA . LEU A 1 476 ? -14.379 -12.912 14.564 1.00 94.75 476 LEU A CA 1
ATOM 3618 C C . LEU A 1 476 ? -15.910 -12.987 14.482 1.00 94.75 476 LEU A C 1
ATOM 3620 O O . LEU A 1 476 ? -16.553 -13.181 15.511 1.00 94.75 476 LEU A O 1
ATOM 3624 N N . VAL A 1 477 ? -16.492 -12.878 13.282 1.00 94.25 477 VAL A N 1
ATOM 3625 C CA . VAL A 1 477 ? -17.935 -13.096 13.069 1.00 94.25 477 VAL A CA 1
ATOM 3626 C C . VAL A 1 477 ? -18.319 -14.549 13.338 1.00 94.25 477 VAL A C 1
ATOM 3628 O O . VAL A 1 477 ? -19.292 -14.797 14.045 1.00 94.25 477 VAL A O 1
ATOM 3631 N N . ARG A 1 478 ? -17.555 -15.516 12.807 1.00 91.06 478 ARG A N 1
ATOM 3632 C CA . ARG A 1 478 ? -17.807 -16.953 13.037 1.00 91.06 478 ARG A CA 1
ATOM 3633 C C . ARG A 1 478 ? -17.727 -17.330 14.510 1.00 91.06 478 ARG A C 1
ATOM 3635 O O . ARG A 1 478 ? -18.502 -18.167 14.959 1.00 91.06 478 ARG A O 1
ATOM 3642 N N . ASP A 1 479 ? -16.802 -16.706 15.228 1.00 90.69 479 ASP A N 1
ATOM 3643 C CA . ASP A 1 479 ? -16.590 -16.929 16.655 1.00 90.69 479 ASP A CA 1
ATOM 3644 C C . ASP A 1 479 ? -17.531 -16.071 17.534 1.00 90.69 479 ASP A C 1
ATOM 3646 O O . ASP A 1 479 ? -17.411 -16.098 18.756 1.00 90.69 479 ASP A O 1
ATOM 3650 N N . GLU A 1 480 ? -18.458 -15.306 16.935 1.00 90.69 480 GLU A N 1
ATOM 3651 C CA . GLU A 1 480 ? -19.424 -14.425 17.619 1.00 90.69 480 GLU A CA 1
ATOM 3652 C C . GLU A 1 480 ? -18.776 -13.373 18.541 1.00 90.69 480 GLU A C 1
ATOM 3654 O O . GLU A 1 480 ? -19.349 -12.947 19.544 1.00 90.69 480 GLU A O 1
ATOM 3659 N N . ARG A 1 481 ? -17.560 -12.932 18.207 1.00 92.12 481 ARG A N 1
ATOM 3660 C CA . ARG A 1 481 ? -16.774 -11.985 19.018 1.00 92.12 481 ARG A CA 1
ATOM 3661 C C . ARG A 1 481 ? -17.017 -10.525 18.657 1.00 92.12 481 ARG A C 1
ATOM 3663 O O . ARG A 1 481 ? -16.671 -9.637 19.432 1.00 92.12 481 ARG A O 1
ATOM 36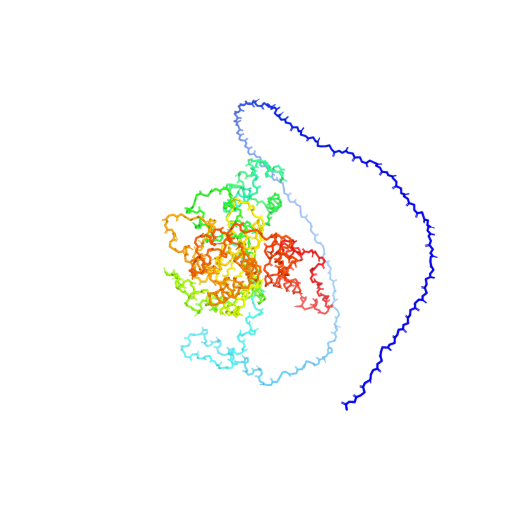70 N N . ILE A 1 482 ? -17.598 -10.282 17.486 1.00 93.81 482 ILE A N 1
ATOM 3671 C CA . ILE A 1 482 ? -18.050 -8.970 17.018 1.00 93.81 482 ILE A CA 1
ATOM 3672 C C . ILE A 1 482 ? -19.445 -9.103 16.406 1.00 93.81 482 ILE A C 1
ATOM 3674 O O . ILE A 1 482 ? -19.813 -10.167 15.904 1.00 93.81 482 ILE A O 1
ATOM 3678 N N . SER A 1 483 ? -20.221 -8.019 16.427 1.00 92.38 483 SER A N 1
ATOM 3679 C CA . SER A 1 483 ? -21.513 -7.986 15.744 1.00 92.38 483 SER A CA 1
ATOM 3680 C C . SER A 1 483 ? -21.338 -8.005 14.221 1.00 92.38 483 SER A C 1
ATOM 3682 O O . SER A 1 483 ? -20.304 -7.596 13.688 1.00 92.38 483 SER A O 1
ATOM 3684 N N . ARG A 1 484 ? -22.382 -8.447 13.510 1.00 92.81 484 ARG A N 1
ATOM 3685 C CA . ARG A 1 484 ? -22.434 -8.421 12.038 1.00 92.81 484 ARG A CA 1
ATOM 3686 C C . ARG A 1 484 ? -22.283 -6.997 11.498 1.00 92.81 484 ARG A C 1
ATOM 3688 O O . ARG A 1 484 ? -21.483 -6.776 10.601 1.00 92.81 484 ARG A O 1
ATOM 3695 N N . GLU A 1 485 ? -22.966 -6.035 12.113 1.00 92.06 485 GLU A N 1
ATOM 3696 C CA . GLU A 1 485 ? -22.846 -4.607 11.792 1.00 92.06 485 GLU A CA 1
ATOM 3697 C C . GLU A 1 485 ? -21.399 -4.113 11.930 1.00 92.06 485 GLU A C 1
ATOM 3699 O O . GLU A 1 485 ? -20.836 -3.547 10.995 1.00 92.06 485 GLU A O 1
ATOM 3704 N N . ARG A 1 486 ? -20.732 -4.435 13.051 1.00 93.75 486 ARG A N 1
ATOM 3705 C CA . ARG A 1 486 ? -19.324 -4.070 13.251 1.00 93.75 486 ARG A CA 1
ATOM 3706 C C . ARG A 1 486 ? -18.420 -4.698 12.191 1.00 93.75 486 ARG A C 1
ATOM 3708 O O . ARG A 1 486 ? -17.456 -4.060 11.776 1.00 93.75 486 ARG A O 1
ATOM 3715 N N . ALA A 1 487 ? -18.706 -5.927 11.770 1.00 95.56 487 ALA A N 1
ATOM 3716 C CA . ALA A 1 487 ? -17.942 -6.592 10.724 1.00 95.56 487 ALA A CA 1
ATOM 3717 C C . ALA A 1 487 ? -18.086 -5.898 9.363 1.00 95.56 487 ALA A C 1
ATOM 3719 O O . ALA A 1 487 ? -17.069 -5.654 8.720 1.00 95.56 487 ALA A O 1
ATOM 3720 N N . LEU A 1 488 ? -19.305 -5.533 8.950 1.00 95.00 488 LEU A N 1
ATOM 3721 C CA . LEU A 1 488 ? -19.545 -4.820 7.685 1.00 95.00 488 LEU A CA 1
ATOM 3722 C C . LEU A 1 488 ? -18.809 -3.483 7.639 1.00 95.00 488 LEU A C 1
ATOM 3724 O O . LEU A 1 488 ? -18.155 -3.162 6.646 1.00 95.00 488 LEU A O 1
ATOM 3728 N N . ASP A 1 489 ? -18.844 -2.739 8.741 1.00 92.75 489 ASP A N 1
ATOM 3729 C CA . ASP A 1 489 ? -18.118 -1.483 8.814 1.00 92.75 489 ASP A CA 1
ATOM 3730 C C . ASP A 1 489 ? -16.587 -1.674 8.721 1.00 92.75 489 ASP A C 1
ATOM 3732 O O . ASP A 1 489 ? -15.913 -0.888 8.056 1.00 92.75 489 ASP A O 1
ATOM 3736 N N . LEU A 1 490 ? -16.021 -2.685 9.409 1.00 95.44 490 LEU A N 1
ATOM 3737 C CA . LEU A 1 490 ? -14.582 -3.008 9.347 1.00 95.44 490 LEU A CA 1
ATOM 3738 C C . LEU A 1 490 ? -14.179 -3.441 7.932 1.00 95.44 490 LEU A C 1
ATOM 3740 O O . LEU A 1 490 ? -13.086 -3.130 7.469 1.00 95.44 490 LEU A O 1
ATOM 3744 N N . LEU A 1 491 ? -15.081 -4.122 7.226 1.00 95.94 491 LEU A N 1
ATOM 3745 C CA . LEU A 1 491 ? -14.927 -4.500 5.823 1.00 95.94 491 LEU A CA 1
ATOM 3746 C C . LEU A 1 491 ? -15.209 -3.333 4.862 1.00 95.94 491 LEU A C 1
ATOM 3748 O O . LEU A 1 491 ? -15.111 -3.500 3.650 1.00 95.94 491 LEU A O 1
ATOM 3752 N N . GLN A 1 492 ? -15.511 -2.140 5.376 1.00 92.31 492 GLN A N 1
ATOM 3753 C CA . GLN A 1 492 ? -15.610 -0.881 4.633 1.00 92.31 492 GLN A CA 1
ATOM 3754 C C . GLN A 1 492 ? -16.566 -0.907 3.434 1.00 92.31 492 GLN A C 1
ATOM 3756 O O . GLN A 1 492 ? -16.317 -0.227 2.437 1.00 92.31 492 GLN A O 1
ATOM 3761 N N . GLY A 1 493 ? -17.646 -1.686 3.522 1.00 88.69 493 GLY A N 1
ATOM 3762 C CA . GLY A 1 493 ? -18.608 -1.834 2.427 1.00 88.69 493 GLY A CA 1
ATOM 3763 C C . GLY A 1 493 ? -18.089 -2.656 1.242 1.00 88.69 493 GLY A C 1
ATOM 3764 O O . GLY A 1 493 ? -18.657 -2.584 0.160 1.00 88.69 493 GLY A O 1
ATOM 3765 N N . THR A 1 494 ? -17.010 -3.427 1.422 1.00 93.50 494 THR A N 1
ATOM 3766 C CA . THR A 1 494 ? -16.545 -4.413 0.423 1.00 93.50 494 THR A CA 1
ATOM 3767 C C . THR A 1 494 ? -17.283 -5.754 0.516 1.00 93.50 494 THR A C 1
ATOM 3769 O O . THR A 1 494 ? -17.076 -6.626 -0.322 1.00 93.50 494 THR A O 1
ATOM 3772 N N . PHE A 1 495 ? -18.131 -5.913 1.535 1.00 94.06 495 PHE A N 1
ATOM 3773 C CA . PHE A 1 495 ? -18.988 -7.069 1.789 1.00 94.06 495 PHE A CA 1
ATOM 3774 C C . PHE A 1 495 ? -20.373 -6.564 2.186 1.00 94.06 495 PHE A C 1
ATOM 3776 O O . PHE A 1 495 ? -20.472 -5.570 2.912 1.00 94.06 495 PHE A O 1
ATOM 3783 N N . ASP A 1 496 ? -21.405 -7.300 1.790 1.00 93.81 496 ASP A N 1
ATOM 3784 C CA . ASP A 1 496 ? -22.775 -7.108 2.249 1.00 93.81 496 ASP A CA 1
ATOM 3785 C C . ASP A 1 496 ? -23.144 -8.135 3.327 1.00 93.81 496 ASP A C 1
ATOM 3787 O O . ASP A 1 496 ? -22.440 -9.116 3.585 1.00 93.81 496 ASP A O 1
ATOM 3791 N N . GLU A 1 497 ? -24.292 -7.938 3.980 1.00 91.12 497 GLU A N 1
ATOM 3792 C CA . GLU A 1 497 ? -24.739 -8.825 5.057 1.00 91.12 497 GLU A CA 1
ATOM 3793 C C . GLU A 1 497 ? -24.847 -10.297 4.615 1.00 91.12 497 GLU A C 1
ATOM 3795 O O . GLU A 1 497 ? -24.538 -11.203 5.393 1.00 91.12 497 GLU A O 1
ATOM 3800 N N . ALA A 1 498 ? -25.242 -10.543 3.364 1.00 92.38 498 ALA A N 1
ATOM 3801 C CA . ALA A 1 498 ? -25.353 -11.888 2.803 1.00 92.38 498 ALA A CA 1
ATOM 3802 C C . ALA A 1 498 ? -23.995 -12.598 2.642 1.00 92.38 498 ALA A C 1
ATOM 3804 O O . ALA A 1 498 ? -23.956 -13.828 2.644 1.00 92.38 498 ALA A O 1
ATOM 3805 N N . ASP A 1 499 ? -22.894 -11.846 2.548 1.00 93.12 499 ASP A N 1
ATOM 3806 C CA . ASP A 1 499 ? -21.546 -12.400 2.400 1.00 93.12 499 ASP A CA 1
ATOM 3807 C C . ASP A 1 499 ? -20.944 -12.836 3.742 1.00 93.12 499 ASP A C 1
ATOM 3809 O O . ASP A 1 499 ? -19.989 -13.621 3.794 1.00 93.12 499 ASP A O 1
ATOM 3813 N N . LEU A 1 500 ? -21.488 -12.329 4.855 1.00 93.25 500 LEU A N 1
ATOM 3814 C CA . LEU A 1 500 ? -20.995 -12.669 6.181 1.00 93.25 500 LEU A CA 1
ATOM 3815 C C . LEU A 1 500 ? -21.317 -14.129 6.538 1.00 93.25 500 LEU A C 1
ATOM 3817 O O . LEU A 1 500 ? -22.448 -14.580 6.338 1.00 93.25 500 LEU A O 1
ATOM 3821 N N . PRO A 1 501 ? -20.374 -14.855 7.170 1.00 90.06 501 PRO A N 1
ATOM 3822 C CA . PRO A 1 501 ? -20.589 -16.212 7.644 1.00 90.06 501 PRO A CA 1
ATOM 3823 C C . PRO A 1 501 ? -21.876 -16.343 8.462 1.00 90.06 501 PRO A C 1
ATOM 3825 O O . PRO A 1 501 ? -22.205 -15.474 9.276 1.00 90.06 501 PRO A O 1
ATOM 3828 N N . SER A 1 502 ? -22.586 -17.456 8.271 1.00 81.56 502 SER A N 1
ATOM 3829 C CA . SER A 1 502 ? -23.716 -17.811 9.123 1.00 81.56 502 SER A CA 1
ATOM 3830 C C . SER A 1 502 ? -23.239 -17.994 10.561 1.00 81.56 502 SER A C 1
ATOM 3832 O O . SER A 1 502 ? -22.230 -18.663 10.805 1.00 81.56 502 SER A O 1
ATOM 3834 N N . VAL A 1 503 ? -23.991 -17.431 11.502 1.00 72.00 503 VAL A N 1
ATOM 3835 C CA . VAL A 1 503 ? -23.773 -17.644 12.933 1.00 72.00 503 VAL A CA 1
ATOM 3836 C C . VAL A 1 503 ? -23.977 -19.130 13.237 1.00 72.00 503 VAL A C 1
ATOM 3838 O O . VAL A 1 503 ? -24.873 -19.766 12.675 1.00 72.00 503 VAL A O 1
ATOM 3841 N N . ARG A 1 504 ? -23.126 -19.709 14.085 1.00 69.25 504 ARG A N 1
ATOM 3842 C CA . ARG A 1 504 ? -23.281 -21.099 14.519 1.00 69.25 504 ARG A CA 1
ATOM 3843 C C . ARG A 1 504 ? -24.601 -21.217 15.284 1.00 69.25 504 ARG A C 1
ATOM 3845 O O . ARG A 1 504 ? -24.812 -20.510 16.262 1.00 69.25 504 ARG A O 1
ATOM 3852 N N . GLU A 1 505 ? -25.472 -22.148 14.896 1.00 65.81 505 GLU A N 1
ATOM 3853 C CA . GLU A 1 505 ? -26.611 -22.506 15.747 1.00 65.81 505 GLU A CA 1
ATOM 3854 C C . GLU A 1 505 ? -26.077 -23.095 17.059 1.00 65.81 505 GLU A C 1
ATOM 3856 O O . GLU A 1 505 ? -25.523 -24.201 17.089 1.00 65.81 505 GLU A O 1
ATOM 3861 N N . ARG A 1 506 ? -26.193 -22.326 18.149 1.00 62.47 506 ARG A N 1
ATOM 3862 C CA . ARG A 1 506 ? -25.835 -22.799 19.486 1.00 62.47 506 ARG A CA 1
ATOM 3863 C C . ARG A 1 506 ? -26.735 -23.967 19.847 1.00 62.47 506 ARG A C 1
ATOM 3865 O O . ARG A 1 506 ? -27.958 -23.896 19.715 1.00 62.47 506 ARG A O 1
ATOM 3872 N N . ARG A 1 507 ? -26.132 -25.046 20.336 1.00 64.25 507 ARG A N 1
ATOM 3873 C CA . ARG A 1 507 ? -26.917 -26.158 20.861 1.00 64.25 507 ARG A CA 1
ATOM 3874 C C . ARG A 1 507 ? -27.529 -25.739 22.196 1.00 64.25 507 ARG A C 1
ATOM 3876 O O . ARG A 1 507 ? -26.915 -25.020 22.982 1.00 64.25 507 ARG A O 1
ATOM 3883 N N . THR A 1 508 ? -28.755 -26.180 22.458 1.00 62.47 508 THR A N 1
ATOM 3884 C CA . THR A 1 508 ? -29.533 -25.803 23.651 1.00 62.47 508 THR A CA 1
ATOM 3885 C C . THR A 1 508 ? -28.824 -26.104 24.977 1.00 62.47 508 THR A C 1
ATOM 3887 O O . THR A 1 508 ? -29.139 -25.475 25.981 1.00 62.47 508 THR A O 1
ATOM 3890 N N . ASP A 1 509 ? -27.875 -27.042 24.998 1.00 71.12 509 ASP A N 1
ATOM 3891 C CA . ASP A 1 509 ? -27.036 -27.408 26.145 1.00 71.12 509 ASP A CA 1
ATOM 3892 C C . ASP A 1 509 ? -25.928 -26.385 26.458 1.00 71.12 509 ASP A C 1
ATOM 3894 O O . ASP A 1 509 ? -25.517 -26.277 27.611 1.00 71.12 509 ASP A O 1
ATOM 3898 N N . GLU A 1 510 ? -25.497 -25.569 25.491 1.00 64.06 510 GLU A N 1
ATOM 3899 C CA . GLU A 1 510 ? -24.474 -24.529 25.698 1.00 64.06 510 GLU A CA 1
ATOM 3900 C C . GLU A 1 510 ? -25.005 -23.331 26.510 1.00 64.06 510 GLU A C 1
ATOM 3902 O O . GLU A 1 510 ? -24.237 -22.657 27.196 1.00 64.06 510 GLU A O 1
ATOM 3907 N N . ILE A 1 511 ? -26.324 -23.095 26.495 1.00 57.78 511 ILE A N 1
ATOM 3908 C CA . ILE A 1 511 ? -26.986 -22.020 27.260 1.00 57.78 511 ILE A CA 1
ATOM 3909 C C . ILE A 1 511 ? -26.935 -22.303 28.771 1.00 57.78 511 ILE A C 1
ATOM 3911 O O . ILE A 1 511 ? -26.820 -21.381 29.579 1.00 57.78 511 ILE A O 1
ATOM 3915 N N . TRP A 1 512 ? -26.965 -23.578 29.172 1.00 55.25 512 TRP A N 1
ATOM 3916 C CA . TRP A 1 512 ? -27.019 -23.970 30.585 1.00 55.25 512 TRP A CA 1
ATOM 3917 C C . TRP A 1 512 ? -25.693 -23.793 31.329 1.00 55.25 512 TRP A C 1
ATOM 3919 O O . TRP A 1 512 ? -25.706 -23.712 32.553 1.00 55.25 512 TRP A O 1
ATOM 3929 N N . ASN A 1 513 ? -24.571 -23.647 30.618 1.00 49.66 513 ASN A N 1
ATOM 3930 C CA . ASN A 1 513 ? -23.262 -23.391 31.232 1.00 49.66 513 ASN A CA 1
ATOM 3931 C C . ASN A 1 513 ? -23.081 -21.942 31.728 1.00 49.66 513 ASN A C 1
ATOM 3933 O O . ASN A 1 513 ? -22.070 -21.649 32.357 1.00 49.66 513 ASN A O 1
ATOM 3937 N N . TYR A 1 514 ? -24.036 -21.043 31.463 1.00 51.34 514 TYR A N 1
ATOM 3938 C CA . TYR A 1 514 ? -23.996 -19.641 31.907 1.00 51.34 514 TYR A CA 1
ATOM 3939 C C . TYR A 1 514 ? -24.985 -19.314 33.043 1.00 51.34 514 TYR A C 1
ATOM 3941 O O . TYR A 1 514 ? -25.040 -18.166 33.482 1.00 51.34 514 TYR A O 1
ATOM 3949 N N . VAL A 1 515 ? -25.767 -20.292 33.529 1.00 40.75 51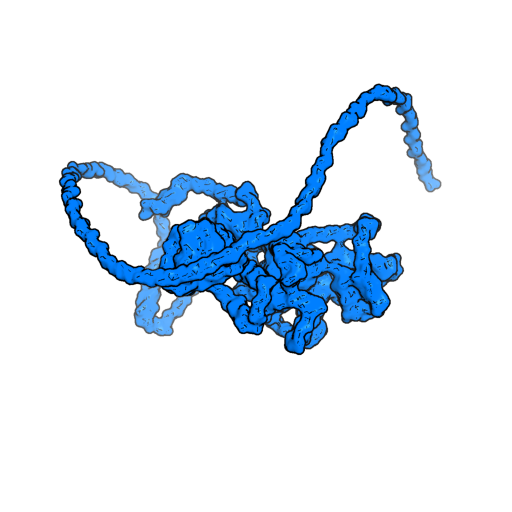5 VAL A N 1
ATOM 3950 C CA . VAL A 1 515 ? -26.807 -20.087 34.569 1.00 40.75 515 VAL A CA 1
ATOM 3951 C C . VAL A 1 515 ? -26.524 -20.871 35.867 1.00 40.75 515 VAL A C 1
ATOM 3953 O O . VAL A 1 515 ? -27.341 -20.883 36.785 1.00 40.75 515 VAL A O 1
ATOM 3956 N N . SER A 1 516 ? -25.355 -21.495 35.991 1.00 37.25 516 SER A N 1
ATOM 3957 C CA . SER A 1 516 ? -24.881 -22.167 37.215 1.00 37.25 516 SER A CA 1
ATOM 3958 C C . SER A 1 516 ? -23.603 -21.527 37.718 1.00 37.25 516 SER A C 1
ATOM 3960 O O . SER A 1 516 ? -23.475 -21.372 38.952 1.00 37.25 516 SER A O 1
#